Protein 6JDZ (pdb70)

B-factor: mean 13.38, std 6.7, range [6.13, 61.61]

Sequence (638 aa):
AGLNTAAKKAKGLKKYFGSATDNPELTDSSAYVAQLSNTDDFGQITPGNSMKWDATEPSQNSSFSSFANGDAVVNLANKNGQLMRCHTLVWHSSQLPNNWVSSSGSSWTNATLLAAMKNHITNVVTHYKGKCYAWDVVNEALNEDGTFRNSVFYQIIGPAYIPIAFATAAAADPDVKKLYYNDYNIEYSGAKATAAQNIVKMIKAYYGAKKIDGVGLQAHFIVGSTPSQSDLTTVLKGYTALGVEVAYTELDIRMQLPSTAAKLAQQSTDFQGVAAACVSSTTGCVGVTIWDWTDKYSWVPSVFQGYGAPLPWDENYVKKPAYDGLMAGLGAAGLNTTAAKKAKGLKKYFGSATDNPELTDSSAYVAQLSNTDDFGQIITPGNSMKWDATEPSQNSFSSFANGDAVVNLANNKNGQLMRCHTLVWHSSQLPNWVSSSGSSWTNATLLAAMKNHITNVVTHYKGKCYAWDVVNEALNEDGTFRNSVFYQIIGPAYIPIAFATAAAADPDVKLYYNDYNIEYSGAKATAAQNIVKMMIKAYYGAKKIDGVGLQAHFIVGSTPSQSDLTTVLKGYTALGVEVAYTELDIRMQLPSTAAKLAQQSTDFQGVAAACVSSTTGCVGVTIWDWTDKYSWVPSSVFQGYGAPLPWDENYVKKPAYDGLMAGLGA

Foldseek 3Di:
DALFVLQVVLPFQGAAAEDEQVCCVPVVQLVVNLPRRHHQEYEHPQCLEACNAPVDQPDGDCPRVVVRLVSSVVSNHAYEYDAQAEQPNHHPCLVVDPDALVRNLVRSLVSLLVSLLVCAPRHQEYQQYEAQADQQLHGDPGPCCVHNNPVVLLSSQQSSCVNHVRHAYEHEYEPLQFDHNNVVSVLVSCVVSVVVVGDHAEYEYQAAAEQVGADALVRSLVSQVSNVVSVHAYEHEAHWYKYQDDDDPVSLVSLLQSLLSNLLSLSPDPRHNYYYHHHAEQLPDPPCVPPPRITPIHQHYNVRHGTSNRVSSSVSSVD/DELFVLLVVLPFQGAAAEDEQVCCPVVVQLVVNLPRRHHQEYEHPPCLEACNAPVDQPPGDCVRVVVVLVSSVVSNHAYEYDALAEQPNHHVCLVPPPDALVRNLVRSLVSLLVSLLVCAPRHQEYQQYEAQADPQLDGDPGPNCVHNNPVSLLSSQQSSCVSHVRHAYEHEYEPLQFDDNNVVSSLVSCVVSVVVVGDHAEYEYQAAAEQPGADALVRRLVSQCSNVVSVHAYEHEAHWYKYQDDDDVVSLVSLLLRLLSVLLSLSVDDRHNYYYHHHAEQLPDPPCVPPPRITPTHQHYNVRHGTSNSVSSSVSSVD

Radius of gyration: 30.73 Å; Cα contacts (8 Å, |Δi|>4): 1466; chains: 2; bounding box: 78×70×70 Å

Solvent-accessible surface area: 22788 Å² total; per-residue (Å²): 106,0,0,6,48,8,0,115,86,97,63,10,90,0,0,0,0,3,2,30,30,99,18,42,122,33,96,62,0,30,68,34,0,30,49,61,60,4,0,12,0,0,0,0,8,55,6,0,14,6,51,35,0,1,59,18,10,82,49,49,51,36,78,89,0,41,41,1,14,96,24,1,115,172,30,69,12,71,6,1,0,4,2,0,1,34,62,40,65,28,12,52,7,0,70,57,16,68,25,54,70,74,27,0,32,62,5,0,94,51,0,0,58,53,0,0,70,58,0,111,75,106,14,36,0,0,1,0,1,4,21,1,2,51,88,97,19,78,52,50,97,12,29,2,62,111,60,18,17,52,24,6,0,2,47,0,0,47,10,0,17,85,14,3,78,125,6,62,0,0,0,0,0,61,42,0,2,82,66,36,58,5,5,71,11,0,44,71,3,0,106,36,0,92,90,119,70,11,74,6,30,0,0,0,0,4,0,27,11,54,21,53,80,25,26,65,77,86,40,0,15,84,8,0,104,22,0,31,86,53,63,10,20,0,0,0,0,10,0,0,0,29,1,113,78,100,53,60,86,77,57,41,55,79,0,16,79,15,0,64,12,0,0,17,0,0,48,59,4,130,30,7,11,0,0,0,0,29,9,0,0,19,115,61,14,88,0,68,100,84,54,165,51,59,1,21,0,0,0,5,32,97,108,48,89,109,14,56,0,12,96,4,0,32,51,9,1,54,77,113,0,0,2,61,8,0,110,85,102,67,10,96,0,0,0,0,4,3,29,28,107,13,34,127,41,93,66,0,26,68,34,0,25,50,56,67,5,0,11,0,0,1,0,8,55,5,0,13,6,49,34,0,1,66,65,92,101,60,51,50,33,72,84,0,42,42,0,8,98,20,1,117,155,25,69,13,68,6,1,0,4,2,0,1,35,59,40,68,30,11,110,37,0,71,72,29,122,41,82,71,73,69,0,31,62,4,0,96,51,0,0,60,51,0,0,74,72,3,91,72,110,13,36,0,0,1,0,1,4,20,2,2,52,89,97,19,73,57,50,96,12,30,2,62,113,60,18,15,55,25,7,0,2,49,0,0,45,13,0,18,86,16,2,76,115,6,60,0,0,0,0,0,62,46,0,3,89,78,35,57,6,6,73,12,0,44,71,2,1,32,37,0,6,64,120,58,10,67,4,28,0,0,0,0,4,0,27,12,59,22,53,83,24,24,61,78,75,78,0,18,82,10,0,113,20,0,14,37,8,2,3,17,0,0,0,1,10,0,0,0,30,2,109,75,102,51,60,84,76,60,37,56,76,0,17,87,14,0,71,12,0,0,15,0,0,41,65,6,102,31,6,15,0,0,0,0,26,9,0,0,22,105,68,14,86,0,65,104,83,51,168,38,62,0,19,1,0,0,6,33,90,111,49,86,112,16,55,0,12,96,3,0,30,49,7,1,50,80

Secondary structure (DSSP, 8-state):
--HHHHHHHTT-SEEEEEE-GGGGG-HHHHHHHT-TTT-SEEEESSTTSHHHH-SBTTB---HHHHHHHHHHHHHT-EEEEEEEE-SSS--HHHHT----HHHHHHHHHHHHHHHHHHTTTT-SEEEEEE--B-TTSSBP--HHHHHH-TTHHHHHHHHHHHH-SSSEEEEEESS-SSSSHHHHHHHHHHHHHHHTT----EEEE--EEETT-PPPHHHHHHHHHHHHTTT-EEEEEEEEEEEESSP-HHHHHHHHHHHHHHHHHHHHSTTEEEEEES-SBGGG-SHHHHSTTEE--SSB-TTS-B-HHHHHHHHHTT-/--HHHHHHHTT-SEEEEEE-GGGGG-HHHHHHHT-TTT-SEEEESSTTSHHHH-SBTTB---HHHHHHHHHHHHHT-EEEEEEEE-SSS--HHHHT----HHHHHHHHHHHHHHHHHHTTTT-SEEEEEE--B-TTSSBP--HHHHHH-TTHHHHHHHHHHHH-SSSEEEEEESS-SSSSHHHHHHHHHHHHHHHTT----EEEE--EEETT-PPPHHHHHHHHHHHHTTT-EEEEEEEEEEEESSP-HHHHHHHHHHHHHHHHHHHHSTTEEEEEES-SBTTT-SHHHHSTTEE--SSB-TTS-B-HHHHHHHHHTT-

CATH classification: 3.20.20.80

Structure (mmCIF, N/CA/C/O backbone):
data_6JDZ
#
_entry.id   6JDZ
#
_cell.length_a   44.353
_cell.length_b   57.365
_cell.length_c   64.845
_cell.angle_alpha   73.940
_cell.angle_beta   80.580
_cell.angle_gamma   68.620
#
_symmetry.space_group_name_H-M   'P 1'
#
loop_
_entity.id
_entity.type
_entity.pdbx_description
1 polymer Beta-xylanase
2 branched beta-D-xylopyranose-(1-4)-beta-D-xylopyranose
3 non-polymer 2-acetamido-2-deoxy-beta-D-glucopyranose
4 non-polymer GLYCEROL
5 non-polymer '2-(N-MORPHOLINO)-ETHANESULFONIC ACID'
6 non-polymer DI(HYDROXYETHYL)ETHER
7 water water
#
loop_
_atom_site.group_PDB
_atom_site.id
_atom_site.type_symbol
_atom_site.label_atom_id
_atom_site.label_alt_id
_atom_site.label_comp_id
_atom_site.label_asym_id
_atom_site.label_entity_id
_atom_site.label_seq_id
_atom_site.pdbx_PDB_ins_code
_atom_site.Cartn_x
_atom_site.Cartn_y
_atom_site.Cartn_z
_atom_site.occupancy
_atom_site.B_iso_or_equiv
_atom_site.auth_seq_id
_atom_site.auth_comp_id
_atom_site.auth_asym_id
_atom_site.auth_atom_id
_atom_site.pdbx_PDB_model_num
ATOM 1 N N . ALA A 1 1 ? 6.630 19.066 -14.483 1.00 28.40 5 ALA A N 1
ATOM 2 C CA . ALA A 1 1 ? 5.944 19.861 -13.556 1.00 24.63 5 ALA A CA 1
ATOM 3 C C . ALA A 1 1 ? 5.992 19.254 -12.165 1.00 20.57 5 ALA A C 1
ATOM 4 O O . ALA A 1 1 ? 6.030 19.992 -11.250 1.00 23.45 5 ALA A O 1
ATOM 6 N N . GLY A 1 2 ? 5.914 17.927 -11.999 1.00 14.96 6 GLY A N 1
ATOM 7 C CA . GLY A 1 2 ? 5.919 17.337 -10.678 1.00 12.49 6 GLY A CA 1
ATOM 8 C C . GLY A 1 2 ? 6.107 15.815 -10.802 1.00 10.70 6 GLY A C 1
ATOM 9 O O . GLY A 1 2 ? 6.373 15.301 -11.840 1.00 11.50 6 GLY A O 1
ATOM 10 N N . LEU A 1 3 ? 5.932 15.197 -9.635 1.00 10.41 7 LEU A N 1
ATOM 11 C CA . LEU A 1 3 ? 6.248 13.733 -9.579 1.00 10.31 7 LEU A CA 1
ATOM 12 C C . LEU A 1 3 ? 5.409 12.904 -10.523 1.00 9.74 7 LEU A C 1
ATOM 13 O O . LEU A 1 3 ? 5.833 11.967 -11.167 1.00 10.21 7 LEU A O 1
ATOM 18 N N . ASN A 1 4 ? 4.070 13.228 -10.565 1.00 9.81 8 ASN A N 1
ATOM 19 C CA . ASN A 1 4 ? 3.139 12.477 -11.387 1.00 10.01 8 ASN A CA 1
ATOM 20 C C . ASN A 1 4 ? 3.291 12.757 -12.832 1.00 9.85 8 ASN A C 1
ATOM 21 O O . ASN A 1 4 ? 3.299 11.889 -13.680 1.00 10.55 8 ASN A O 1
ATOM 26 N N . THR A 1 5 ? 3.489 14.064 -13.195 1.00 10.77 9 THR A N 1
ATOM 27 C CA . THR A 1 5 ? 3.760 14.325 -14.622 1.00 12.95 9 THR A CA 1
ATOM 28 C C . THR A 1 5 ? 5.099 13.642 -15.042 1.00 10.92 9 THR A C 1
ATOM 29 O O . THR A 1 5 ? 5.171 13.112 -16.154 1.00 11.65 9 THR A O 1
ATOM 33 N N . ALA A 1 6 ? 6.094 13.695 -14.204 1.00 11.17 10 ALA A N 1
ATOM 34 C CA . ALA A 1 6 ? 7.384 13.051 -14.528 1.00 11.73 10 ALA A CA 1
ATOM 35 C C . ALA A 1 6 ? 7.218 11.540 -14.655 1.00 11.01 10 ALA A C 1
ATOM 36 O O . ALA A 1 6 ? 7.732 10.906 -15.567 1.00 11.50 10 ALA A O 1
ATOM 38 N N . ALA A 1 7 ? 6.465 10.943 -13.725 1.00 11.20 11 ALA A N 1
ATOM 39 C CA . ALA A 1 7 ? 6.264 9.492 -13.784 1.00 11.79 11 ALA A CA 1
ATOM 40 C C . ALA A 1 7 ? 5.555 9.078 -15.081 1.00 11.02 11 ALA A C 1
ATOM 41 O O . ALA A 1 7 ? 5.919 8.139 -15.776 1.00 11.26 11 ALA A O 1
ATOM 43 N N A LYS A 1 8 ? 4.477 9.827 -15.374 0.50 11.50 12 LYS A N 1
ATOM 44 N N B LYS A 1 8 ? 4.483 9.817 -15.392 0.50 11.12 12 LYS A N 1
ATOM 45 C CA A LYS A 1 8 ? 3.699 9.526 -16.564 0.50 12.57 12 LYS A CA 1
ATOM 46 C CA B LYS A 1 8 ? 3.749 9.462 -16.592 0.50 11.75 12 LYS A CA 1
ATOM 47 C C A LYS A 1 8 ? 4.503 9.716 -17.860 0.50 12.31 12 LYS A C 1
ATOM 48 C C B LYS A 1 8 ? 4.540 9.695 -17.868 0.50 11.91 12 LYS A C 1
ATOM 49 O O A LYS A 1 8 ? 4.340 8.969 -18.820 0.50 13.62 12 LYS A O 1
ATOM 50 O O B LYS A 1 8 ? 4.407 8.955 -18.831 0.50 13.30 12 LYS A O 1
ATOM 61 N N . ALA A 1 9 ? 5.401 10.686 -17.867 1.00 12.20 13 ALA A N 1
ATOM 62 C CA . ALA A 1 9 ? 6.300 10.882 -19.041 1.00 13.49 13 ALA A CA 1
ATOM 63 C C . ALA A 1 9 ? 7.192 9.740 -19.257 1.00 14.47 13 ALA A C 1
ATOM 64 O O . ALA A 1 9 ? 7.656 9.528 -20.394 1.00 17.72 13 ALA A O 1
ATOM 66 N N . LYS A 1 10 ? 7.498 8.916 -18.241 1.00 13.66 14 LYS A N 1
ATOM 67 C CA . LYS A 1 10 ? 8.361 7.747 -18.340 1.00 15.19 14 LYS A CA 1
ATOM 68 C C . LYS A 1 10 ? 7.523 6.509 -18.515 1.00 17.08 14 LYS A C 1
ATOM 69 O O . LYS A 1 10 ? 8.128 5.375 -18.519 1.00 22.21 14 LYS A O 1
ATOM 75 N N . GLY A 1 11 ? 6.236 6.591 -18.690 1.00 14.08 15 GLY A N 1
ATOM 76 C CA . GLY A 1 11 ? 5.462 5.447 -18.933 1.00 14.98 15 GLY A CA 1
ATOM 77 C C . GLY A 1 11 ? 4.821 4.806 -17.702 1.00 12.36 15 GLY A C 1
ATOM 78 O O . GLY A 1 11 ? 4.081 3.842 -17.835 1.00 14.08 15 GLY A O 1
ATOM 79 N N . LEU A 1 12 ? 5.014 5.324 -16.513 1.00 11.92 16 LEU A N 1
ATOM 80 C CA . LEU A 1 12 ? 4.315 4.843 -15.316 1.00 10.52 16 LEU A CA 1
ATOM 81 C C . LEU A 1 12 ? 2.868 5.324 -15.473 1.00 9.89 16 LEU A C 1
ATOM 82 O O . LEU A 1 12 ? 2.549 6.384 -16.141 1.00 11.97 16 LEU A O 1
ATOM 87 N N . LYS A 1 13 ? 1.905 4.695 -14.821 1.00 9.43 17 LYS A N 1
ATOM 88 C CA A LYS A 1 13 ? 0.558 5.154 -14.751 0.50 9.49 17 LYS A CA 1
ATOM 89 C CA B LYS A 1 13 ? 0.553 5.180 -14.732 0.50 9.66 17 LYS A CA 1
ATOM 90 C C . LYS A 1 13 ? 0.359 6.307 -13.792 1.00 10.85 17 LYS A C 1
ATOM 91 O O . LYS A 1 13 ? -0.558 7.135 -13.975 1.00 10.94 17 LYS A O 1
ATOM 102 N N . TYR A 1 14 ? 1.169 6.422 -12.745 1.00 8.97 18 TYR A N 1
ATOM 103 C CA . TYR A 1 14 ? 0.987 7.401 -11.745 1.00 9.27 18 TYR A CA 1
ATOM 104 C C . TYR A 1 14 ? 2.172 7.512 -10.837 1.00 8.39 18 TYR A C 1
ATOM 105 O O . TYR A 1 14 ? 2.941 6.592 -10.672 1.00 9.19 18 TYR A O 1
ATOM 114 N N . PHE A 1 15 ? 2.271 8.688 -10.210 1.00 8.24 19 PHE A N 1
ATOM 115 C CA . PHE A 1 15 ? 2.889 8.829 -8.875 1.00 8.66 19 PHE A CA 1
ATOM 116 C C . PHE A 1 15 ? 1.827 9.207 -7.948 1.00 7.78 19 PHE A C 1
ATOM 117 O O . PHE A 1 15 ? 1.009 10.130 -8.302 1.00 9.74 19 PHE A O 1
ATOM 125 N N . GLY A 1 16 ? 1.710 8.662 -6.754 1.00 8.16 20 GLY A N 1
ATOM 126 C CA . GLY A 1 16 ? 0.583 8.959 -5.859 1.00 8.45 20 GLY A CA 1
ATOM 127 C C . GLY A 1 16 ? 0.951 9.015 -4.417 1.00 7.77 20 GLY A C 1
ATOM 128 O O . GLY A 1 16 ? 2.143 8.846 -4.039 1.00 7.96 20 GLY A O 1
ATOM 129 N N . SER A 1 17 ? -0.054 9.196 -3.581 1.00 7.99 21 SER A N 1
ATOM 130 C CA . SER A 1 17 ? 0.145 9.262 -2.128 1.00 8.15 21 SER A CA 1
ATOM 131 C C . SER A 1 17 ? -1.010 8.654 -1.410 1.00 7.90 21 SER A C 1
ATOM 132 O O . SER A 1 17 ? -2.191 8.832 -1.767 1.00 8.72 21 SER A O 1
ATOM 135 N N . ALA A 1 18 ? -0.735 8.021 -0.261 1.00 7.81 22 ALA A N 1
ATOM 136 C CA . ALA A 1 18 ? -1.747 7.718 0.699 1.00 7.88 22 ALA A CA 1
ATOM 137 C C . ALA A 1 18 ? -2.165 8.976 1.425 1.00 8.85 22 ALA A C 1
ATOM 138 O O . ALA A 1 18 ? -1.488 10.010 1.451 1.00 8.90 22 ALA A O 1
ATOM 140 N N . THR A 1 19 ? -3.327 8.857 2.105 1.00 8.41 23 THR A N 1
ATOM 141 C CA . THR A 1 19 ? -3.811 9.892 3.000 1.00 9.22 23 THR A CA 1
ATOM 142 C C . THR A 1 19 ? -4.679 9.272 4.066 1.00 9.82 23 THR A C 1
ATOM 143 O O . THR A 1 19 ? -4.836 8.026 4.091 1.00 10.62 23 THR A O 1
ATOM 147 N N . ASP A 1 20 ? -5.273 10.051 4.952 1.00 10.21 24 ASP A N 1
ATOM 148 C CA . ASP A 1 20 ? -6.236 9.491 5.858 1.00 11.13 24 ASP A CA 1
ATOM 149 C C . ASP A 1 20 ? -7.283 10.579 6.171 1.00 10.19 24 ASP A C 1
ATOM 150 O O . ASP A 1 20 ? -6.980 11.761 6.089 1.00 10.77 24 ASP A O 1
ATOM 155 N N . ASN A 1 21 ? -8.475 10.146 6.554 1.00 9.91 25 ASN A N 1
ATOM 156 C CA . ASN A 1 21 ? -9.612 11.057 6.667 1.00 10.34 25 ASN A CA 1
ATOM 157 C C . ASN A 1 21 ? -9.369 12.268 7.586 1.00 11.10 25 ASN A C 1
ATOM 158 O O . ASN A 1 21 ? -9.721 13.365 7.183 1.00 11.92 25 ASN A O 1
ATOM 163 N N . PRO A 1 22 ? -8.687 12.130 8.724 1.00 11.11 26 PRO A N 1
ATOM 164 C CA . PRO A 1 22 ? -8.516 13.345 9.568 1.00 13.09 26 PRO A CA 1
ATOM 165 C C . PRO A 1 22 ? -7.747 14.409 8.904 1.00 13.63 26 PRO A C 1
ATOM 166 O O . PRO A 1 22 ? -7.902 15.625 9.211 1.00 17.49 26 PRO A O 1
ATOM 170 N N . GLU A 1 23 ? -6.889 14.117 7.917 1.00 12.09 27 GLU A N 1
ATOM 171 C CA . GLU A 1 23 ? -6.037 15.096 7.219 1.00 11.28 27 GLU A CA 1
ATOM 172 C C . GLU A 1 23 ? -6.822 15.926 6.232 1.00 11.11 27 GLU A C 1
ATOM 173 O O . GLU A 1 23 ? -6.346 16.970 5.797 1.00 12.37 27 GLU A O 1
ATOM 179 N N . LEU A 1 24 ? -7.972 15.425 5.842 1.00 11.96 28 LEU A N 1
ATOM 180 C CA . LEU A 1 24 ? -8.757 16.069 4.781 1.00 14.06 28 LEU A CA 1
ATOM 181 C C . LEU A 1 24 ? -9.436 17.338 5.265 1.00 13.98 28 LEU A C 1
ATOM 182 O O . LEU A 1 24 ? -10.119 17.980 4.429 1.00 16.16 28 LEU A O 1
ATOM 187 N N . THR A 1 25 ? -9.313 17.677 6.515 1.00 13.26 29 THR A N 1
ATOM 188 C CA . THR A 1 25 ? -9.842 18.937 7.090 1.00 13.86 29 THR A CA 1
ATOM 189 C C . THR A 1 25 ? -8.805 19.978 7.026 1.00 16.90 29 THR A C 1
ATOM 190 O O . THR A 1 25 ? -9.075 21.120 7.419 1.00 20.19 29 THR A O 1
ATOM 194 N N . ASP A 1 26 ? -7.553 19.690 6.627 1.00 14.56 30 ASP A N 1
ATOM 195 C CA . ASP A 1 26 ? -6.420 20.620 6.647 1.00 15.15 30 ASP A CA 1
ATOM 196 C C . ASP A 1 26 ? -6.310 21.179 5.218 1.00 17.04 30 ASP A C 1
ATOM 197 O O . ASP A 1 26 ? -5.986 20.464 4.238 1.00 15.04 30 ASP A O 1
ATOM 202 N N A SER A 1 27 ? -6.614 22.465 5.086 0.26 16.96 31 SER A N 1
ATOM 203 N N B SER A 1 27 ? -6.782 22.429 4.948 0.74 16.96 31 SER A N 1
ATOM 204 C CA A SER A 1 27 ? -6.898 22.950 3.774 0.26 16.39 31 SER A CA 1
ATOM 205 C CA B SER A 1 27 ? -6.884 22.929 3.607 0.74 15.96 31 SER A CA 1
ATOM 206 C C A SER A 1 27 ? -5.663 23.002 2.899 0.26 15.53 31 SER A C 1
ATOM 207 C C B SER A 1 27 ? -5.568 23.005 2.829 0.74 13.61 31 SER A C 1
ATOM 208 O O A SER A 1 27 ? -5.746 22.657 1.720 0.26 15.98 31 SER A O 1
ATOM 209 O O B SER A 1 27 ? -5.530 22.788 1.663 0.74 15.17 31 SER A O 1
ATOM 214 N N . ALA A 1 28 ? -4.560 23.410 3.533 1.00 14.64 32 ALA A N 1
ATOM 215 C CA . ALA A 1 28 ? -3.177 23.530 2.907 1.00 13.85 32 ALA A CA 1
ATOM 216 C C . ALA A 1 28 ? -2.724 22.097 2.477 1.00 13.33 32 ALA A C 1
ATOM 217 O O . ALA A 1 28 ? -2.162 21.934 1.387 1.00 14.71 32 ALA A O 1
ATOM 219 N N . TYR A 1 29 ? -2.975 21.160 3.382 1.00 11.80 33 TYR A N 1
ATOM 220 C CA . TYR A 1 29 ? -2.653 19.744 3.055 1.00 12.21 33 TYR A CA 1
ATOM 221 C C . TYR A 1 29 ? -3.396 19.269 1.876 1.00 11.62 33 TYR A C 1
ATOM 222 O O . TYR A 1 29 ? -2.840 18.706 0.921 1.00 12.64 33 TYR A O 1
ATOM 231 N N . VAL A 1 30 ? -4.710 19.510 1.867 1.00 11.89 34 VAL A N 1
ATOM 232 C CA . VAL A 1 30 ? -5.544 19.070 0.791 1.00 12.41 34 VAL A CA 1
ATOM 233 C C . VAL A 1 30 ? -5.222 19.687 -0.539 1.00 12.16 34 VAL A C 1
ATOM 234 O O . VAL A 1 30 ? -5.281 19.090 -1.585 1.00 12.35 34 VAL A O 1
ATOM 238 N N . ALA A 1 31 ? -4.796 20.978 -0.534 1.00 12.74 35 ALA A N 1
ATOM 239 C CA . ALA A 1 31 ? -4.419 21.643 -1.737 1.00 13.70 35 ALA A CA 1
ATOM 240 C C . ALA A 1 31 ? -3.268 20.921 -2.395 1.00 12.15 35 ALA A C 1
ATOM 241 O O . ALA A 1 31 ? -3.233 20.789 -3.607 1.00 14.73 35 ALA A O 1
ATOM 243 N N . GLN A 1 32 ? -2.267 20.515 -1.604 1.00 11.91 36 GLN A N 1
ATOM 244 C CA . GLN A 1 32 ? -1.121 19.832 -2.191 1.00 12.05 36 GLN A CA 1
ATOM 245 C C . GLN A 1 32 ? -1.403 18.341 -2.548 1.00 10.29 36 GLN A C 1
ATOM 246 O O . GLN A 1 32 ? -0.995 17.880 -3.570 1.00 11.49 36 GLN A O 1
ATOM 252 N N . LEU A 1 33 ? -2.205 17.664 -1.695 1.00 11.53 37 LEU A N 1
ATOM 253 C CA . LEU A 1 33 ? -2.671 16.326 -2.051 1.00 10.75 37 LEU A CA 1
ATOM 254 C C . LEU A 1 33 ? -3.367 16.334 -3.392 1.00 11.30 37 LEU A C 1
ATOM 255 O O . LEU A 1 33 ? -3.354 15.357 -4.138 1.00 10.97 37 LEU A O 1
ATOM 260 N N . SER A 1 34 ? -4.078 17.460 -3.683 1.00 11.00 38 SER A N 1
ATOM 261 C CA . SER A 1 34 ? -4.865 17.608 -4.855 1.00 10.88 38 SER A CA 1
ATOM 262 C C . SER A 1 34 ? -4.140 18.150 -6.01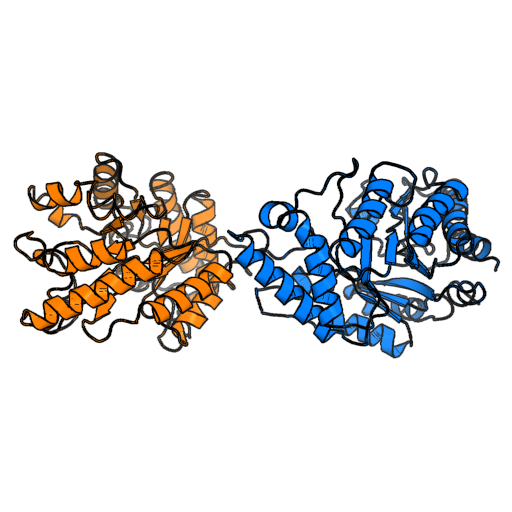9 1.00 11.50 38 SER A C 1
ATOM 263 O O . SER A 1 34 ? -4.736 18.327 -7.137 1.00 13.81 38 SER A O 1
ATOM 266 N N . ASN A 1 35 ? -2.852 18.384 -5.899 1.00 11.01 39 ASN A N 1
ATOM 267 C CA . ASN A 1 35 ? -2.004 18.869 -6.970 1.00 12.55 39 ASN A CA 1
ATOM 268 C C . ASN A 1 35 ? -1.678 17.678 -7.889 1.00 10.63 39 ASN A C 1
ATOM 269 O O . ASN A 1 35 ? -0.705 16.921 -7.552 1.00 11.00 39 ASN A O 1
ATOM 274 N N . THR A 1 36 ? -2.259 17.606 -9.013 1.00 11.24 40 THR A N 1
ATOM 275 C CA . THR A 1 36 ? -2.051 16.494 -9.894 1.00 11.97 40 THR A CA 1
ATOM 276 C C . THR A 1 36 ? -0.739 16.556 -10.681 1.00 10.96 40 THR A C 1
ATOM 277 O O . THR A 1 36 ? -0.398 15.560 -11.314 1.00 12.17 40 THR A O 1
ATOM 281 N N . ASP A 1 37 ? -0.010 17.646 -10.593 1.00 10.84 41 ASP A N 1
ATOM 282 C CA . ASP A 1 37 ? 1.349 17.594 -11.074 1.00 11.22 41 ASP A CA 1
ATOM 283 C C . ASP A 1 37 ? 2.172 16.561 -10.238 1.00 10.26 41 ASP A C 1
ATOM 284 O O . ASP A 1 37 ? 3.078 15.978 -10.801 1.00 10.99 41 ASP A O 1
ATOM 289 N N . ASP A 1 38 ? 1.886 16.556 -8.957 1.00 9.95 42 ASP A N 1
ATOM 290 C CA . ASP A 1 38 ? 2.614 15.668 -8.042 1.00 9.40 42 ASP A CA 1
ATOM 291 C C . ASP A 1 38 ? 1.892 14.343 -7.818 1.00 9.40 42 ASP A C 1
ATOM 292 O O . ASP A 1 38 ? 2.595 13.314 -7.692 1.00 10.45 42 ASP A O 1
ATOM 297 N N . PHE A 1 39 ? 0.546 14.303 -7.722 1.00 9.88 43 PHE A N 1
ATOM 298 C CA . PHE A 1 39 ? -0.166 13.088 -7.305 1.00 9.76 43 PHE A CA 1
ATOM 299 C C . PHE A 1 39 ? -1.259 12.790 -8.287 1.00 9.58 43 PHE A C 1
ATOM 300 O O . PHE A 1 39 ? -2.260 13.557 -8.416 1.00 10.37 43 PHE A O 1
ATOM 308 N N . GLY A 1 40 ? -1.198 11.644 -8.940 1.00 8.92 44 GLY A N 1
ATOM 309 C CA . GLY A 1 40 ? -2.202 11.173 -9.842 1.00 9.55 44 GLY A CA 1
ATOM 310 C C . GLY A 1 40 ? -3.049 10.051 -9.292 1.00 9.19 44 GLY A C 1
ATOM 311 O O . GLY A 1 40 ? -3.873 9.452 -9.980 1.00 9.89 44 GLY A O 1
ATOM 312 N N . GLN A 1 41 ? -2.819 9.700 -8.010 1.00 8.78 45 GLN A N 1
ATOM 313 C CA . GLN A 1 41 ? -3.350 8.483 -7.387 1.00 8.71 45 GLN A CA 1
ATOM 314 C C . GLN 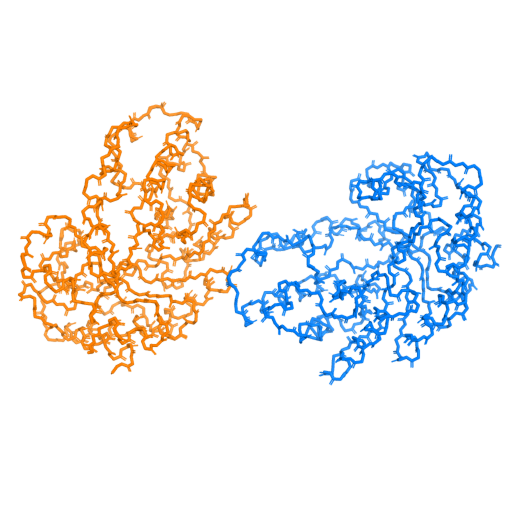A 1 41 ? -3.342 8.664 -5.876 1.00 8.50 45 GLN A C 1
ATOM 315 O O . GLN A 1 41 ? -2.441 9.306 -5.366 1.00 8.72 45 GLN A O 1
ATOM 321 N N . ILE A 1 42 ? -4.362 8.056 -5.237 1.00 8.27 46 ILE A N 1
ATOM 322 C CA . ILE A 1 42 ? -4.541 8.137 -3.803 1.00 8.37 46 ILE A CA 1
ATOM 323 C C . ILE A 1 42 ? -4.823 6.750 -3.240 1.00 8.74 46 ILE A C 1
ATOM 324 O O . ILE A 1 42 ? -5.529 5.977 -3.876 1.00 8.20 46 ILE A O 1
ATOM 329 N N . THR A 1 43 ? -4.304 6.464 -2.024 1.00 7.94 47 THR A N 1
ATOM 330 C CA . THR A 1 43 ? -4.656 5.239 -1.276 1.00 7.73 47 THR A CA 1
ATOM 331 C C . THR A 1 43 ? -5.212 5.688 0.045 1.00 8.41 47 THR A C 1
ATOM 332 O O . THR A 1 43 ? -4.662 6.551 0.729 1.00 8.41 47 THR A O 1
ATOM 336 N N . PRO A 1 44 ? -6.372 5.120 0.502 1.00 8.25 48 PRO A N 1
ATOM 337 C CA . PRO A 1 44 ? -6.816 5.389 1.881 1.00 8.71 48 PRO A CA 1
ATOM 338 C C . PRO A 1 44 ? -5.912 4.638 2.844 1.00 8.75 48 PRO A C 1
ATOM 339 O O . PRO A 1 44 ? -5.840 3.397 2.771 1.00 8.74 48 PRO A O 1
ATOM 343 N N . GLY A 1 45 ? -5.336 5.344 3.784 1.00 8.75 49 GLY A N 1
ATOM 344 C CA . GLY A 1 45 ? -4.449 4.667 4.731 1.00 8.98 49 GLY A CA 1
ATOM 345 C C . GLY A 1 45 ? -5.124 3.742 5.713 1.00 9.04 49 GLY A C 1
ATOM 346 O O . GLY A 1 45 ? -4.459 2.844 6.197 1.00 9.52 49 GLY A O 1
ATOM 347 N N . ASN A 1 46 ? -6.404 3.987 6.007 1.00 7.82 50 ASN A N 1
ATOM 348 C CA . ASN A 1 46 ? -7.083 3.229 7.009 1.00 7.96 50 ASN A CA 1
ATOM 349 C C . ASN A 1 46 ? -8.535 2.904 6.739 1.00 8.91 50 ASN A C 1
ATOM 350 O O . ASN A 1 46 ? -9.045 1.892 7.199 1.00 9.01 50 ASN A O 1
ATOM 355 N N . SER A 1 47 ? -9.287 3.746 5.978 1.00 8.63 51 SER A N 1
ATOM 356 C CA . SER A 1 47 ? -10.712 3.678 5.895 1.00 9.40 51 SER A CA 1
ATOM 357 C C . SER A 1 47 ? -11.300 2.602 5.015 1.00 8.86 51 SER A C 1
ATOM 358 O O . SER A 1 47 ? -12.535 2.464 4.993 1.00 9.30 51 SER A O 1
ATOM 361 N N . MET A 1 48 ? -10.470 1.808 4.325 1.00 8.44 52 MET A N 1
ATOM 362 C CA . MET A 1 48 ? -10.966 0.644 3.621 1.00 8.23 52 MET A CA 1
ATOM 363 C C . MET A 1 48 ? -10.547 -0.684 4.294 1.00 8.20 52 MET A C 1
ATOM 364 O O . MET A 1 48 ? -10.811 -1.750 3.734 1.00 9.54 52 MET A O 1
ATOM 369 N N . LYS A 1 49 ? -9.906 -0.623 5.456 1.00 8.40 53 LYS A N 1
ATOM 370 C CA . LYS A 1 49 ? -9.510 -1.832 6.183 1.00 7.80 53 LYS A CA 1
ATOM 371 C C . LYS A 1 49 ? -10.723 -2.499 6.794 1.00 8.71 53 LYS A C 1
ATOM 372 O O . LYS A 1 49 ? -11.840 -1.942 6.830 1.00 8.47 53 LYS A O 1
ATOM 378 N N . TRP A 1 50 ? -10.517 -3.696 7.300 1.00 8.50 54 TRP A N 1
ATOM 379 C CA . TRP A 1 50 ? -11.649 -4.516 7.730 1.00 8.69 54 TRP A CA 1
ATOM 380 C C . TRP A 1 50 ? -12.322 -3.915 8.929 1.00 9.37 54 TRP A C 1
ATOM 381 O O . TRP A 1 50 ? -13.585 -3.871 8.956 1.00 9.53 54 TRP A O 1
ATOM 392 N N . ASP A 1 51 ? -11.611 -3.432 9.886 1.00 9.05 55 ASP A N 1
ATOM 393 C CA . ASP A 1 51 ? -12.275 -2.817 11.040 1.00 10.36 55 ASP A CA 1
ATOM 394 C C . ASP A 1 51 ? -13.105 -1.638 10.661 1.00 9.55 55 ASP A C 1
ATOM 395 O O . ASP A 1 51 ? -14.203 -1.400 11.282 1.00 11.72 55 ASP A O 1
ATOM 400 N N . ALA A 1 52 ? -12.687 -0.884 9.689 1.00 9.13 56 ALA A N 1
ATOM 401 C CA . ALA A 1 52 ? -13.407 0.294 9.245 1.00 9.73 56 ALA A CA 1
ATOM 402 C C . ALA A 1 52 ? -14.586 -0.061 8.448 1.00 9.61 56 ALA A C 1
ATOM 403 O O . ALA A 1 52 ? -15.649 0.675 8.489 1.00 13.32 56 ALA A O 1
ATOM 405 N N . THR A 1 53 ? -14.546 -1.079 7.633 1.00 8.03 57 THR A N 1
ATOM 406 C CA . THR A 1 53 ? -15.601 -1.373 6.657 1.00 8.00 57 THR A CA 1
ATOM 407 C C . THR A 1 53 ? -16.567 -2.441 7.123 1.00 8.45 57 THR A C 1
ATOM 408 O O . THR A 1 53 ? -17.703 -2.444 6.580 1.00 8.87 57 THR A O 1
ATOM 412 N N . GLU A 1 54 ? -16.246 -3.274 8.052 1.00 8.57 58 GLU A N 1
ATOM 413 C CA . GLU A 1 54 ? -17.170 -4.292 8.545 1.00 8.86 58 GLU A CA 1
ATOM 414 C C . GLU A 1 54 ? -17.050 -4.410 10.072 1.00 8.63 58 GLU A C 1
ATOM 415 O O . GLU A 1 54 ? -16.547 -5.391 10.582 1.00 9.28 58 GLU A O 1
ATOM 421 N N . PRO A 1 55 ? -17.437 -3.342 10.803 1.00 9.29 59 PRO A N 1
ATOM 422 C CA . PRO A 1 55 ? -17.199 -3.317 12.242 1.00 9.46 59 PRO A CA 1
ATOM 423 C C . PRO A 1 55 ? -17.961 -4.353 13.013 1.00 9.40 59 PRO A C 1
ATOM 424 O O . PRO A 1 55 ? -17.596 -4.694 14.141 1.00 10.51 59 PRO A O 1
ATOM 428 N N . SER A 1 56 ? -19.101 -4.774 12.486 1.00 9.62 60 SER A N 1
ATOM 429 C CA . SER A 1 56 ? -19.800 -5.956 13.023 1.00 9.82 60 SER A CA 1
ATOM 430 C C . SER A 1 56 ? -20.105 -6.847 11.863 1.00 8.96 60 SER A C 1
ATOM 431 O O . SER A 1 56 ? -20.194 -6.365 10.685 1.00 9.44 60 SER A O 1
ATOM 434 N N . GLN A 1 57 ? -20.228 -8.131 12.084 1.00 8.88 61 GLN A N 1
ATOM 435 C CA . GLN A 1 57 ? -20.400 -9.084 10.987 1.00 8.99 61 GLN A CA 1
ATOM 436 C C . GLN A 1 57 ? -21.640 -8.821 10.203 1.00 9.88 61 GLN A C 1
ATOM 437 O O . GLN A 1 57 ? -22.749 -8.652 10.742 1.00 10.30 61 GLN A O 1
ATOM 443 N N . ASN A 1 58 ? -21.471 -8.701 8.864 1.00 9.20 62 ASN A N 1
ATOM 444 C CA . ASN A 1 58 ? -22.517 -8.353 7.939 1.00 10.04 62 ASN A CA 1
ATOM 445 C C . ASN A 1 58 ? -23.052 -6.974 8.050 1.00 9.84 62 ASN A C 1
ATOM 446 O O . ASN A 1 58 ? -24.110 -6.674 7.430 1.00 11.90 62 ASN A O 1
ATOM 451 N N A SER A 1 59 ? -22.388 -6.093 8.754 0.49 9.51 63 SER A N 1
ATOM 452 N N B SER A 1 59 ? -22.395 -6.103 8.767 0.51 9.45 63 SER A N 1
ATOM 453 C CA A SER A 1 59 ? -22.771 -4.696 8.961 0.49 9.95 63 SER A CA 1
ATOM 454 C CA B SER A 1 59 ? -22.757 -4.702 8.947 0.51 9.98 63 SER A CA 1
ATOM 455 C C A SER A 1 59 ? -21.711 -3.758 8.444 0.49 9.24 63 SER A C 1
ATOM 456 C C B SER A 1 59 ? -21.618 -3.874 8.408 0.51 9.11 63 SER A C 1
ATOM 457 O O A SER A 1 59 ? -20.869 -3.335 9.172 0.49 9.39 63 SER A O 1
ATOM 458 O O B SER A 1 59 ? -20.540 -3.769 9.035 0.51 9.39 63 SER A O 1
ATOM 463 N N . PHE A 1 60 ? -21.811 -3.386 7.199 1.00 9.72 64 PHE A N 1
ATOM 464 C CA . PHE A 1 60 ? -20.733 -2.667 6.492 1.00 9.52 64 PHE A CA 1
ATOM 465 C C . PHE A 1 60 ? -20.797 -1.203 6.672 1.00 10.12 64 PHE A C 1
ATOM 466 O O . PHE A 1 60 ? -21.948 -0.679 6.820 1.00 14.19 64 PHE A O 1
ATOM 474 N N A SER A 1 61 ? -19.713 -0.497 6.501 0.57 8.57 65 SER A N 1
ATOM 475 N N B SER A 1 61 ? -19.701 -0.489 6.799 0.43 9.32 65 SER A N 1
ATOM 476 C CA A SER A 1 61 ? -19.670 0.918 6.814 0.57 9.60 65 SER A CA 1
ATOM 477 C CA B SER A 1 61 ? -19.659 0.957 6.841 0.43 10.20 65 SER A CA 1
ATOM 478 C C A SER A 1 61 ? -18.678 1.602 5.882 0.57 8.66 65 SER A C 1
ATOM 479 C C B SER A 1 61 ? -18.682 1.467 5.757 0.43 8.84 65 SER A C 1
ATOM 480 O O A SER A 1 61 ? -17.455 1.404 6.071 0.57 9.19 65 SER A O 1
ATOM 481 O O B SER A 1 61 ? -17.522 1.006 5.663 0.43 8.27 65 SER A O 1
ATOM 486 N N . PHE A 1 62 ? -19.173 2.372 4.928 1.00 8.60 66 PHE A N 1
ATOM 487 C CA . PHE A 1 62 ? -18.415 2.904 3.831 1.00 8.62 66 PHE A CA 1
ATOM 488 C C . PHE A 1 62 ? -18.218 4.399 3.859 1.00 8.71 66 PHE A C 1
ATOM 489 O O . PHE A 1 62 ? -17.512 4.903 2.962 1.00 9.65 66 PHE A O 1
ATOM 497 N N . ALA A 1 63 ? -18.739 5.147 4.805 1.00 9.40 67 ALA A N 1
ATOM 498 C CA . ALA A 1 63 ? -18.668 6.577 4.697 1.00 10.00 67 ALA A CA 1
ATOM 499 C C . ALA A 1 63 ? -17.218 7.070 4.628 1.00 9.27 67 ALA A C 1
ATOM 500 O O . ALA A 1 63 ? -16.849 7.941 3.846 1.00 9.69 67 ALA A O 1
ATOM 502 N N . ASN A 1 64 ? -16.372 6.560 5.494 1.00 9.44 68 ASN A N 1
ATOM 503 C CA . ASN A 1 64 ? -15.026 7.046 5.535 1.00 10.85 68 ASN A CA 1
ATOM 504 C C . ASN A 1 64 ? -14.215 6.634 4.304 1.00 9.34 68 ASN A C 1
ATOM 505 O O . ASN A 1 64 ? -13.372 7.424 3.812 1.00 11.37 68 ASN A O 1
ATOM 510 N N . GLY A 1 65 ? -14.371 5.435 3.845 1.00 8.88 69 GLY A N 1
ATOM 511 C CA . GLY A 1 65 ? -13.735 5.020 2.615 1.00 9.05 69 GLY A CA 1
ATOM 512 C C . GLY A 1 65 ? -14.211 5.859 1.431 1.00 9.02 69 GLY A C 1
ATOM 513 O O . GLY A 1 65 ? -13.436 6.301 0.581 1.00 9.52 69 GLY A O 1
ATOM 514 N N . ASP A 1 66 ? -15.538 6.052 1.355 1.00 8.30 70 ASP A N 1
ATOM 515 C CA . ASP A 1 66 ? -16.117 6.818 0.271 1.00 9.26 70 ASP A CA 1
ATOM 516 C C . ASP A 1 66 ? -15.616 8.295 0.303 1.00 8.82 70 ASP A C 1
ATOM 517 O O . ASP A 1 66 ? -15.473 8.856 -0.803 1.00 9.84 70 ASP A O 1
ATOM 522 N N . ALA A 1 67 ? -15.381 8.863 1.444 1.00 8.77 71 ALA A N 1
ATOM 523 C CA . ALA A 1 67 ? -14.924 10.230 1.470 1.00 9.43 71 ALA A CA 1
ATOM 524 C C . ALA A 1 67 ? -13.550 10.339 0.820 1.00 9.83 71 ALA A C 1
ATOM 525 O O . ALA A 1 67 ? -13.248 11.365 0.162 1.00 10.83 71 ALA A O 1
ATOM 527 N N . VAL A 1 68 ? -12.662 9.338 0.977 1.00 8.80 72 VAL A N 1
ATOM 528 C CA . VAL A 1 68 ? -11.382 9.388 0.266 1.00 9.19 72 VAL A CA 1
ATOM 529 C C . VAL A 1 68 ? -11.574 9.216 -1.201 1.00 9.56 72 VAL A C 1
ATOM 530 O O . VAL A 1 68 ? -11.008 9.982 -2.012 1.00 10.02 72 VAL A O 1
ATOM 534 N N . VAL A 1 69 ? -12.401 8.301 -1.643 1.00 9.60 73 VAL A N 1
ATOM 535 C CA . VAL A 1 69 ? -12.723 8.135 -3.055 1.00 10.73 73 VAL A CA 1
ATOM 536 C C . VAL A 1 69 ? -13.268 9.425 -3.637 1.00 9.72 73 VAL A C 1
ATOM 537 O O . VAL A 1 69 ? -12.952 9.804 -4.790 1.00 10.21 73 VAL A O 1
ATOM 541 N N . ASN A 1 70 ? -14.110 10.089 -2.898 1.00 9.72 74 ASN A N 1
ATOM 542 C CA . ASN A 1 70 ? -14.736 11.304 -3.431 1.00 10.96 74 ASN A CA 1
ATOM 543 C C . ASN A 1 70 ? -13.694 12.365 -3.646 1.00 12.01 74 ASN A C 1
ATOM 544 O O . ASN A 1 70 ? -13.808 13.164 -4.639 1.00 11.75 74 ASN A O 1
ATOM 549 N N . LEU A 1 71 ? -12.679 12.457 -2.832 1.00 11.09 75 LEU A N 1
ATOM 550 C CA . LEU A 1 71 ? -11.630 13.441 -3.033 1.00 11.90 75 LEU A CA 1
ATOM 551 C C . LEU A 1 71 ? -10.814 13.058 -4.292 1.00 10.93 75 LEU A C 1
ATOM 552 O O . LEU A 1 71 ? -10.545 13.934 -5.162 1.00 11.17 75 LEU A O 1
ATOM 557 N N . ALA A 1 72 ? -10.403 11.800 -4.450 1.00 10.45 76 ALA A N 1
ATOM 558 C CA . ALA A 1 72 ? -9.727 11.404 -5.623 1.00 10.30 76 ALA A CA 1
ATOM 559 C C . ALA A 1 72 ? -10.586 11.692 -6.860 1.00 9.04 76 ALA A C 1
ATOM 560 O O . ALA A 1 72 ? -10.065 12.217 -7.878 1.00 10.11 76 ALA A O 1
ATOM 562 N N . ASN A 1 73 ? -11.877 11.382 -6.806 1.00 9.51 77 ASN A N 1
ATOM 563 C CA . ASN A 1 73 ? -12.734 11.647 -7.919 1.00 10.68 77 ASN A CA 1
ATOM 564 C C . ASN A 1 73 ? -12.782 13.150 -8.247 1.00 9.29 77 ASN A C 1
ATOM 565 O O . ASN A 1 73 ? -12.655 13.539 -9.436 1.00 10.68 77 ASN A O 1
ATOM 570 N N . LYS A 1 74 ? -12.879 13.976 -7.262 1.00 9.99 78 LYS A N 1
ATOM 571 C CA . LYS A 1 74 ? -12.915 15.423 -7.489 1.00 10.84 78 LYS A CA 1
ATOM 572 C C . LYS A 1 74 ? -11.700 15.865 -8.256 1.00 10.01 78 LYS A C 1
ATOM 573 O O . LYS A 1 74 ? -11.737 16.752 -9.146 1.00 11.00 78 LYS A O 1
ATOM 579 N N . ASN A 1 75 ? -10.534 15.245 -7.992 1.00 10.37 79 ASN A N 1
ATOM 580 C CA . ASN A 1 75 ? -9.242 15.605 -8.566 1.00 10.69 79 ASN A CA 1
ATOM 581 C C . ASN A 1 75 ? -8.939 14.879 -9.809 1.00 10.33 79 ASN A C 1
ATOM 582 O O . ASN A 1 75 ? -7.851 15.110 -10.408 1.00 11.72 79 ASN A O 1
ATOM 587 N N . GLY A 1 76 ? -9.734 13.905 -10.268 1.00 9.78 80 GLY A N 1
ATOM 588 C CA . GLY A 1 76 ? -9.392 13.078 -11.346 1.00 9.51 80 GLY A CA 1
ATOM 589 C C . GLY A 1 76 ? -8.275 12.085 -11.103 1.00 9.63 80 GLY A C 1
ATOM 590 O O . GLY A 1 76 ? -7.700 11.546 -12.040 1.00 11.69 80 GLY A O 1
ATOM 591 N N . GLN A 1 77 ? -8.029 11.762 -9.833 1.00 9.31 81 GLN A N 1
ATOM 592 C CA . GLN A 1 77 ? -6.963 10.833 -9.422 1.00 9.19 81 GLN A CA 1
ATOM 593 C C . GLN A 1 77 ? -7.440 9.419 -9.374 1.00 9.60 81 GLN A C 1
ATOM 594 O O . GLN A 1 77 ? -8.576 9.192 -9.020 1.00 11.30 81 GLN A O 1
ATOM 600 N N . LEU A 1 78 ? -6.550 8.507 -9.691 1.00 9.41 82 LEU A N 1
ATOM 601 C CA . LEU A 1 78 ? -6.860 7.071 -9.518 1.00 9.56 82 LEU A CA 1
ATOM 602 C C . LEU A 1 78 ? -6.886 6.691 -8.044 1.00 8.66 82 LEU A C 1
ATOM 603 O O . LEU A 1 78 ? -6.293 7.379 -7.224 1.00 9.68 82 LEU A O 1
ATOM 608 N N . MET A 1 79 ? -7.531 5.591 -7.756 1.00 8.77 83 MET A N 1
ATOM 609 C CA . MET A 1 79 ? -7.471 4.993 -6.419 1.00 9.08 83 MET A CA 1
ATOM 610 C C . MET A 1 79 ? -6.740 3.673 -6.432 1.00 8.04 83 MET A C 1
ATOM 611 O O . MET A 1 79 ? -6.909 2.867 -7.326 1.00 8.68 83 MET A O 1
ATOM 616 N N . ARG A 1 80 ? -5.946 3.451 -5.356 1.00 7.60 84 ARG A N 1
ATOM 617 C CA . ARG A 1 80 ? -5.617 2.075 -4.949 1.00 7.59 84 ARG A CA 1
ATOM 618 C C . ARG A 1 80 ? -6.479 1.788 -3.697 1.00 7.68 84 ARG A C 1
ATOM 619 O O . ARG A 1 80 ? -6.580 2.670 -2.812 1.00 9.58 84 ARG A O 1
ATOM 627 N N . CYS A 1 81 ? -7.006 0.614 -3.633 1.00 7.67 85 CYS A N 1
ATOM 628 C CA . CYS A 1 81 ? -7.896 0.256 -2.565 1.00 8.28 85 CYS A CA 1
ATOM 629 C C . CYS A 1 81 ? -7.239 -0.750 -1.670 1.00 7.81 85 CYS A C 1
ATOM 630 O O . CYS A 1 81 ? -6.621 -1.718 -2.147 1.00 8.69 85 CYS A O 1
ATOM 633 N N . HIS A 1 82 ? -7.328 -0.515 -0.358 1.00 7.72 86 HIS A N 1
ATOM 634 C CA . HIS A 1 82 ? -6.394 -1.148 0.591 1.00 8.05 86 HIS A CA 1
ATOM 635 C C . HIS A 1 82 ? -7.148 -1.358 1.892 1.00 8.17 86 HIS A C 1
ATOM 636 O O . HIS A 1 82 ? -7.589 -0.342 2.447 1.00 8.52 86 HIS A O 1
ATOM 643 N N . THR A 1 83 ? -7.260 -2.566 2.463 1.00 7.81 87 THR A N 1
ATOM 644 C CA . THR A 1 83 ? -6.802 -3.852 2.017 1.00 7.68 87 THR A CA 1
ATOM 645 C C . THR A 1 83 ? -7.870 -4.835 2.501 1.00 7.31 87 THR A C 1
ATOM 646 O O . THR A 1 83 ? -8.440 -4.657 3.583 1.00 8.56 87 THR A O 1
ATOM 650 N N . LEU A 1 84 ? -8.122 -5.894 1.782 1.00 7.82 88 LEU A N 1
ATOM 651 C CA . LEU A 1 84 ? -9.277 -6.813 2.081 1.00 8.85 88 LEU A CA 1
ATOM 652 C C . LEU A 1 84 ? -8.974 -7.788 3.147 1.00 8.27 88 LEU A C 1
ATOM 653 O O . LEU A 1 84 ? -9.920 -7.995 4.011 1.00 12.19 88 LEU A O 1
ATOM 658 N N . VAL A 1 85 ? -7.887 -8.516 3.151 1.00 7.99 89 VAL A N 1
ATOM 659 C CA . VAL A 1 85 ? -7.553 -9.597 4.110 1.00 8.03 89 VAL A CA 1
ATOM 660 C C . VAL A 1 85 ? -6.220 -9.311 4.672 1.00 7.72 89 VAL A C 1
ATOM 661 O O . VAL A 1 85 ? -5.188 -9.268 3.942 1.00 8.65 89 VAL A O 1
ATOM 665 N N . TRP A 1 86 ? -6.189 -9.085 5.984 1.00 8.26 90 TRP A N 1
ATOM 666 C CA . TRP A 1 86 ? -4.957 -8.690 6.699 1.00 8.59 90 TRP A CA 1
ATOM 667 C C . TRP A 1 86 ? -5.132 -9.045 8.176 1.00 8.11 90 TRP A C 1
ATOM 668 O O . TRP A 1 86 ? -6.295 -9.037 8.672 1.00 8.51 90 TRP A O 1
ATOM 679 N N . HIS A 1 87 ? -4.052 -9.429 8.833 1.00 8.50 91 HIS A N 1
ATOM 680 C CA . HIS A 1 87 ? -4.097 -9.859 10.261 1.00 8.89 91 HIS A CA 1
ATOM 681 C C . HIS A 1 87 ? -4.173 -8.684 11.178 1.00 9.25 91 HIS A C 1
ATOM 682 O O . HIS A 1 87 ? -4.502 -8.867 12.392 1.00 11.30 91 HIS A O 1
ATOM 689 N N A SER A 1 88 ? -3.936 -7.451 10.729 0.64 9.08 92 SER A N 1
ATOM 690 N N B SER A 1 88 ? -3.904 -7.455 10.733 0.36 9.53 92 SER A N 1
ATOM 691 C CA A SER A 1 88 ? -3.953 -6.263 11.586 0.64 9.68 92 SER A CA 1
ATOM 692 C CA B SER A 1 88 ? -3.933 -6.271 11.602 0.36 10.04 92 SER A CA 1
ATOM 693 C C A SER A 1 88 ? -5.239 -5.485 11.323 0.64 9.03 92 SER A C 1
ATOM 694 C C B SER A 1 88 ? -5.219 -5.508 11.327 0.36 9.44 92 SER A C 1
ATOM 695 O O A SER A 1 88 ? -5.803 -5.529 10.247 0.64 9.19 92 SER A O 1
ATOM 696 O O B SER A 1 88 ? -5.812 -5.640 10.246 0.36 9.37 92 SER A O 1
ATOM 701 N N . GLN A 1 89 ? -5.609 -4.676 12.294 1.00 9.37 93 GLN A N 1
ATOM 702 C CA . GLN A 1 89 ? -6.799 -3.849 12.128 1.00 9.23 93 GLN A CA 1
ATOM 703 C C . GLN A 1 89 ? -8.011 -4.655 11.767 1.00 9.85 93 GLN A C 1
ATOM 704 O O . GLN A 1 89 ? -8.904 -4.224 10.968 1.00 10.67 93 GLN A O 1
ATOM 710 N N . LEU A 1 90 ? -8.118 -5.831 12.384 1.00 9.76 94 LEU A N 1
ATOM 711 C CA . LEU A 1 90 ? -9.337 -6.614 12.364 1.00 9.63 94 LEU A CA 1
ATOM 712 C C . LEU A 1 90 ? -10.268 -6.208 13.493 1.00 10.03 94 LEU A C 1
ATOM 713 O O . LEU A 1 90 ? -9.828 -5.895 14.589 1.00 11.03 94 LEU A O 1
ATOM 718 N N . PRO A 1 91 ? -11.599 -6.196 13.246 1.00 10.06 95 PRO A N 1
ATOM 719 C CA . PRO A 1 91 ? -12.532 -5.974 14.369 1.00 10.23 95 PRO A CA 1
ATOM 720 C C . PRO A 1 91 ? -12.501 -7.175 15.323 1.00 10.23 95 PRO A C 1
ATOM 721 O O . PRO A 1 91 ? -12.177 -8.287 14.973 1.00 10.17 95 PRO A O 1
ATOM 725 N N . ASN A 1 92 ? -12.966 -6.901 16.545 1.00 10.63 96 ASN A N 1
ATOM 726 C CA A ASN A 1 92 ? -13.047 -7.933 17.588 0.50 10.22 96 ASN A CA 1
ATOM 727 C CA B ASN A 1 92 ? -13.032 -7.879 17.544 0.50 10.78 96 ASN A CA 1
ATOM 728 C C . ASN A 1 92 ? -13.770 -9.146 17.129 1.00 9.55 96 ASN A C 1
ATOM 729 O O . ASN A 1 92 ? -13.346 -10.234 17.459 1.00 10.65 96 ASN A O 1
ATOM 738 N N . TRP A 1 93 ? -14.873 -9.019 16.401 1.00 9.25 97 TRP A N 1
ATOM 739 C CA . TRP A 1 93 ? -15.662 -10.203 16.034 1.00 9.19 97 TRP A CA 1
ATOM 740 C C . TRP A 1 93 ? -14.835 -11.201 15.250 1.00 9.09 97 TRP A C 1
ATOM 741 O O . TRP A 1 93 ? -15.087 -12.373 15.235 1.00 10.18 97 TRP A O 1
ATOM 752 N N . VAL A 1 94 ? -13.862 -10.723 14.430 1.00 9.02 98 VAL A N 1
ATOM 753 C CA . VAL A 1 94 ? -13.029 -11.673 13.695 1.00 9.82 98 VAL A CA 1
ATOM 754 C C . VAL A 1 94 ? -12.013 -12.321 14.657 1.00 9.74 98 VAL A C 1
ATOM 755 O O . VAL A 1 94 ? -11.848 -13.541 14.726 1.00 11.24 98 VAL A O 1
ATOM 759 N N A SER A 1 95 ? -11.264 -11.550 15.351 0.42 9.55 99 SER A N 1
ATOM 760 N N B SER A 1 95 ? -11.285 -11.476 15.369 0.58 10.56 99 SER A N 1
ATOM 761 C CA A SER A 1 95 ? -10.226 -12.211 16.031 0.42 9.58 99 SER A CA 1
ATOM 762 C CA B SER A 1 95 ? -10.160 -11.915 16.209 0.58 11.16 99 SER A CA 1
ATOM 763 C C A SER A 1 95 ? -10.701 -13.093 17.180 0.42 9.01 99 SER A C 1
ATOM 764 C C B SER A 1 95 ? -10.550 -12.752 17.422 0.58 11.74 99 SER A C 1
ATOM 765 O O A SER A 1 95 ? -9.987 -14.069 17.509 0.42 8.38 99 SER A O 1
ATOM 766 O O B SER A 1 95 ? -9.752 -13.530 17.954 0.58 10.83 99 SER A O 1
ATOM 771 N N . SER A 1 96 ? -11.776 -12.612 17.867 1.00 11.53 100 SER A N 1
ATOM 772 C CA . SER A 1 96 ? -12.309 -13.350 19.039 1.00 12.00 100 SER A CA 1
ATOM 773 C C . SER A 1 96 ? -13.209 -14.455 18.642 1.00 11.37 100 SER A C 1
ATOM 774 O O . SER A 1 96 ? -13.695 -15.209 19.584 1.00 12.63 100 SER A O 1
ATOM 777 N N . GLY A 1 97 ? -13.513 -14.727 17.398 1.00 11.80 101 GLY A N 1
ATOM 778 C CA . GLY A 1 97 ? -14.456 -15.723 17.004 1.00 12.14 101 GLY A CA 1
ATOM 779 C C . GLY A 1 97 ? -14.000 -17.160 17.237 1.00 12.98 101 GLY A C 1
ATOM 780 O O . GLY A 1 97 ? -12.746 -17.439 17.183 1.00 13.77 101 GLY A O 1
ATOM 781 N N A SER A 1 98 ? -14.866 -18.038 17.634 0.43 12.69 102 SER A N 1
ATOM 782 N N B SER A 1 98 ? -14.960 -18.043 17.512 0.57 12.44 102 SER A N 1
ATOM 783 C CA A SER A 1 98 ? -14.504 -19.438 17.670 0.43 13.51 102 SER A CA 1
ATOM 784 C CA B SER A 1 98 ? -14.782 -19.536 17.467 0.57 13.42 102 SER A CA 1
ATOM 785 C C A SER A 1 98 ? -14.992 -19.898 16.291 0.43 12.92 102 SER A C 1
ATOM 786 C C B SER A 1 98 ? -15.169 -19.993 16.107 0.57 13.47 102 SER A C 1
ATOM 787 O O A SER A 1 98 ? -16.165 -19.931 16.120 0.43 12.95 102 SER A O 1
ATOM 788 O O B SER A 1 98 ? -16.400 -20.104 15.731 0.57 12.73 102 SER A O 1
ATOM 793 N N . TRP A 1 99 ? -14.114 -20.173 15.276 1.00 12.67 103 TRP A N 1
ATOM 794 C CA . TRP A 1 99 ? -14.345 -20.438 13.893 1.00 12.78 103 TRP A CA 1
ATOM 795 C C . TRP A 1 99 ? -14.121 -21.840 13.491 1.00 12.45 103 TRP A C 1
ATOM 796 O O . TRP A 1 99 ? -13.246 -22.515 14.117 1.00 14.34 103 TRP A O 1
ATOM 807 N N . THR A 1 100 ? -14.806 -22.344 12.502 1.00 12.48 104 THR A N 1
ATOM 808 C CA . THR A 1 100 ? -14.351 -23.479 11.744 1.00 13.43 104 THR A CA 1
ATOM 809 C C . THR A 1 100 ? -13.806 -22.934 10.388 1.00 12.15 104 THR A C 1
ATOM 810 O O . THR A 1 100 ? -14.028 -21.729 10.034 1.00 12.83 104 THR A O 1
ATOM 814 N N . ASN A 1 101 ? -13.208 -23.778 9.570 1.00 13.07 105 ASN A N 1
ATOM 815 C CA . ASN A 1 101 ? -12.882 -23.316 8.227 1.00 12.84 105 ASN A CA 1
ATOM 816 C C . ASN A 1 101 ? -14.100 -22.877 7.530 1.00 14.78 105 ASN A C 1
ATOM 817 O O . ASN A 1 101 ? -14.063 -21.791 6.905 1.00 13.99 105 ASN A O 1
ATOM 822 N N . ALA A 1 102 ? -15.212 -23.573 7.526 1.00 13.47 106 ALA A N 1
ATOM 823 C CA . ALA A 1 102 ? -16.364 -23.183 6.792 1.00 14.09 106 ALA A CA 1
ATOM 824 C C . ALA A 1 102 ? -16.854 -21.779 7.302 1.00 11.34 106 ALA A C 1
ATOM 825 O O . ALA A 1 102 ? -17.231 -20.972 6.492 1.00 12.03 106 ALA A O 1
ATOM 827 N N . THR A 1 103 ? -16.952 -21.587 8.629 1.00 11.43 107 THR A N 1
ATOM 828 C CA . THR A 1 103 ? -17.585 -20.312 9.106 1.00 10.81 107 THR A CA 1
ATOM 829 C C . THR A 1 103 ? -16.613 -19.134 8.840 1.00 10.31 107 THR A C 1
ATOM 830 O O . THR A 1 103 ? -17.087 -18.055 8.501 1.00 10.10 107 THR A O 1
ATOM 834 N N . LEU A 1 104 ? -15.328 -19.302 9.073 1.00 10.86 108 LEU A N 1
ATOM 835 C CA . LEU A 1 104 ? -14.412 -18.182 8.765 1.00 11.14 108 LEU A CA 1
ATOM 836 C C . LEU A 1 104 ? -14.348 -17.924 7.274 1.00 10.96 108 LEU A C 1
ATOM 837 O O . LEU A 1 104 ? -14.323 -16.750 6.837 1.00 11.50 108 LEU A O 1
ATOM 842 N N . LEU A 1 105 ? -14.330 -18.943 6.432 1.00 11.03 109 LEU A N 1
ATOM 843 C CA . LEU A 1 105 ? -14.364 -18.744 5.018 1.00 12.49 109 LEU A CA 1
ATOM 844 C C . LEU A 1 105 ? -15.558 -17.994 4.574 1.00 11.44 109 LEU A C 1
ATOM 845 O O . LEU A 1 105 ? -15.460 -17.077 3.750 1.00 11.67 109 LEU A O 1
ATOM 850 N N . ALA A 1 106 ? -16.748 -18.313 5.116 1.00 11.02 110 ALA A N 1
ATOM 851 C CA . ALA A 1 106 ? -17.932 -17.607 4.741 1.00 11.30 110 ALA A CA 1
ATOM 852 C C . ALA A 1 106 ? -17.777 -16.122 5.135 1.00 10.49 110 ALA A C 1
ATOM 853 O O . ALA A 1 106 ? -18.217 -15.264 4.374 1.00 11.20 110 ALA A O 1
ATOM 855 N N . ALA A 1 107 ? -17.260 -15.874 6.320 1.00 9.94 111 ALA A N 1
ATOM 856 C CA . ALA A 1 107 ? -17.158 -14.477 6.767 1.00 10.18 111 ALA A CA 1
ATOM 857 C C . ALA A 1 107 ? -16.165 -13.739 5.867 1.00 9.31 111 ALA A C 1
ATOM 858 O O . ALA A 1 107 ? -16.376 -12.549 5.544 1.00 9.74 111 ALA A O 1
ATOM 860 N N . MET A 1 108 ? -15.038 -14.378 5.583 1.00 9.37 112 MET A N 1
ATOM 861 C CA . MET A 1 108 ? -13.996 -13.724 4.731 1.00 8.86 112 MET A CA 1
ATOM 862 C C . MET A 1 108 ? -14.519 -13.451 3.360 1.00 9.22 112 MET A C 1
ATOM 863 O O . MET A 1 108 ? -14.325 -12.345 2.819 1.00 9.62 112 MET A O 1
ATOM 868 N N . LYS A 1 109 ? -15.125 -14.467 2.754 1.00 9.14 113 LYS A N 1
ATOM 869 C CA . LYS A 1 109 ? -15.666 -14.246 1.406 1.00 10.61 113 LYS A CA 1
ATOM 870 C C . LYS A 1 109 ? -16.738 -13.156 1.397 1.00 9.82 113 LYS A C 1
ATOM 871 O O . LYS A 1 109 ? -16.780 -12.329 0.488 1.00 9.80 113 LYS A O 1
ATOM 877 N N . ASN A 1 110 ? -17.591 -13.155 2.425 1.00 9.60 114 ASN A N 1
A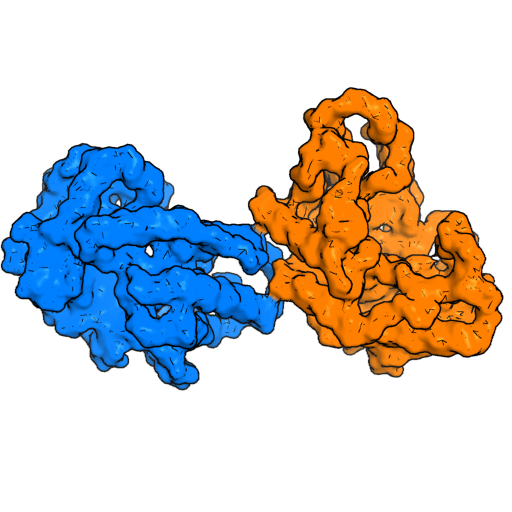TOM 878 C CA . ASN A 1 110 ? -18.651 -12.136 2.449 1.00 9.42 114 ASN A CA 1
ATOM 879 C C . ASN A 1 110 ? -18.046 -10.719 2.636 1.00 9.24 114 ASN A C 1
ATOM 880 O O . ASN A 1 110 ? -18.552 -9.764 1.992 1.00 10.02 114 ASN A O 1
ATOM 885 N N . HIS A 1 111 ? -16.971 -10.623 3.407 1.00 9.16 115 HIS A N 1
ATOM 886 C CA . HIS A 1 111 ? -16.267 -9.340 3.590 1.00 8.20 115 HIS A CA 1
ATOM 887 C C . HIS A 1 111 ? -15.798 -8.861 2.213 1.00 8.80 115 HIS A C 1
ATOM 888 O O . HIS A 1 111 ? -16.001 -7.719 1.805 1.00 8.81 115 HIS A O 1
ATOM 895 N N . ILE A 1 112 ? -15.070 -9.737 1.519 1.00 8.57 116 ILE A N 1
ATOM 896 C CA . ILE A 1 112 ? -14.503 -9.398 0.206 1.00 8.88 116 ILE A CA 1
ATOM 897 C C . ILE A 1 112 ? -15.588 -9.008 -0.751 1.00 9.06 116 ILE A C 1
ATOM 898 O O . ILE A 1 112 ? -15.506 -8.002 -1.451 1.00 9.05 116 ILE A O 1
ATOM 903 N N . THR A 1 113 ? -16.624 -9.867 -0.917 1.00 9.09 117 THR A N 1
ATOM 904 C CA . THR A 1 113 ? -17.621 -9.590 -1.893 1.00 9.05 117 THR A CA 1
ATOM 905 C C . THR A 1 113 ? -18.285 -8.256 -1.684 1.00 8.38 117 THR A C 1
ATOM 906 O O . THR A 1 113 ? -18.497 -7.451 -2.573 1.00 9.67 117 THR A O 1
ATOM 910 N N . ASN A 1 114 ? -18.641 -7.989 -0.419 1.00 8.97 118 ASN A N 1
ATOM 911 C CA . ASN A 1 114 ? -19.328 -6.744 -0.134 1.00 9.02 118 ASN A CA 1
ATOM 912 C C . ASN A 1 114 ? -18.465 -5.509 -0.365 1.00 9.07 118 ASN A C 1
ATOM 913 O O . ASN A 1 114 ? -18.935 -4.520 -0.942 1.00 9.84 118 ASN A O 1
ATOM 918 N N . VAL A 1 115 ? -17.215 -5.562 0.080 1.00 8.22 119 VAL A N 1
ATOM 919 C CA . VAL A 1 115 ? -16.347 -4.396 0.002 1.00 8.54 119 VAL A CA 1
ATOM 920 C C . VAL A 1 115 ? -15.941 -4.163 -1.480 1.00 8.56 119 VAL A C 1
ATOM 921 O O . VAL A 1 115 ? -16.025 -3.041 -1.986 1.00 8.79 119 VAL A O 1
ATOM 925 N N . VAL A 1 116 ? -15.578 -5.241 -2.196 1.00 8.58 120 VAL A N 1
ATOM 926 C CA . VAL A 1 116 ? -15.205 -5.102 -3.600 1.00 8.04 120 VAL A CA 1
ATOM 927 C C . VAL A 1 116 ? -16.400 -4.665 -4.428 1.00 8.43 120 VAL A C 1
ATOM 928 O O . VAL A 1 116 ? -16.267 -3.829 -5.339 1.00 9.65 120 VAL A O 1
ATOM 932 N N . THR A 1 117 ? -17.564 -5.267 -4.216 1.00 8.96 121 THR A N 1
ATOM 933 C CA . THR A 1 117 ? -18.757 -4.844 -4.982 1.00 9.05 121 THR A CA 1
ATOM 934 C C . THR A 1 117 ? -19.057 -3.357 -4.759 1.00 8.64 121 THR A C 1
ATOM 935 O O . THR A 1 117 ? -19.375 -2.619 -5.658 1.00 9.32 121 THR A O 1
ATOM 939 N N . HIS A 1 118 ? -18.991 -2.930 -3.500 1.00 8.78 122 HIS A N 1
ATOM 940 C CA . HIS A 1 118 ? -19.208 -1.552 -3.179 1.00 8.55 122 HIS A CA 1
ATOM 941 C C . HIS A 1 118 ? -18.337 -0.608 -3.996 1.00 8.36 122 HIS A C 1
ATOM 942 O O . HIS A 1 118 ? -18.764 0.449 -4.448 1.00 9.60 122 HIS A O 1
ATOM 949 N N . TYR A 1 119 ? -17.070 -0.984 -4.116 1.00 8.81 123 TYR A N 1
ATOM 950 C CA . TYR A 1 119 ? -16.079 -0.151 -4.838 1.00 8.47 123 TYR A CA 1
ATOM 951 C C . TYR A 1 119 ? -15.900 -0.537 -6.279 1.00 9.64 123 TYR A C 1
ATOM 952 O O . TYR A 1 119 ? -14.970 -0.037 -6.935 1.00 10.03 123 TYR A O 1
ATOM 961 N N . LYS A 1 120 ? -16.793 -1.334 -6.867 1.00 9.56 124 LYS A N 1
ATOM 962 C CA . LYS A 1 120 ? -16.636 -1.773 -8.246 1.00 9.82 124 LYS A CA 1
ATOM 963 C C . LYS A 1 120 ? -16.572 -0.637 -9.171 1.00 9.75 124 LYS A C 1
ATOM 964 O O . LYS A 1 120 ? -17.328 0.315 -9.105 1.00 10.66 124 LYS A O 1
ATOM 970 N N . GLY A 1 121 ? -15.543 -0.661 -10.075 1.00 10.89 125 GLY A N 1
ATOM 971 C CA . GLY A 1 121 ? -15.303 0.418 -11.001 1.00 13.04 125 GLY A CA 1
ATOM 972 C C . GLY A 1 121 ? -14.597 1.605 -10.458 1.00 13.12 125 GLY A C 1
ATOM 973 O O . GLY A 1 121 ? -14.355 2.532 -11.234 1.00 17.46 125 GLY A O 1
ATOM 974 N N . LYS A 1 122 ? -14.285 1.672 -9.170 1.00 10.25 126 LYS A N 1
ATOM 975 C CA . LYS A 1 122 ? -13.711 2.846 -8.550 1.00 11.60 126 LYS A CA 1
ATOM 976 C C . LYS A 1 122 ? -12.252 2.697 -8.277 1.00 10.63 126 LYS A C 1
ATOM 977 O O . LYS A 1 122 ? -11.679 3.729 -7.939 1.00 12.59 126 LYS A O 1
ATOM 983 N N . CYS A 1 123 ? -11.660 1.520 -8.323 1.00 9.80 127 CYS A N 1
ATOM 984 C CA . CYS A 1 123 ? -10.298 1.238 -7.899 1.00 10.07 127 CYS A CA 1
ATOM 985 C C . CYS A 1 123 ? -9.475 0.844 -9.100 1.00 10.67 127 CYS A C 1
ATOM 986 O O . CYS A 1 123 ? -9.872 -0.032 -9.898 1.00 11.33 127 CYS A O 1
ATOM 989 N N . TYR A 1 124 ? -8.259 1.356 -9.215 1.00 8.66 128 TYR A N 1
ATOM 990 C CA . TYR A 1 124 ? -7.297 0.822 -10.181 1.00 8.97 128 TYR A CA 1
ATOM 991 C C . TYR A 1 124 ? -6.870 -0.609 -9.759 1.00 8.21 128 TYR A C 1
ATOM 992 O O . TYR A 1 124 ? -6.748 -1.480 -10.585 1.00 8.47 128 TYR A O 1
ATOM 1001 N N . ALA A 1 125 ? -6.618 -0.724 -8.435 1.00 8.18 129 ALA A N 1
ATOM 1002 C CA . ALA A 1 125 ? -6.080 -1.967 -7.882 1.00 7.28 129 ALA A CA 1
ATOM 1003 C C . ALA A 1 125 ? -6.697 -2.155 -6.507 1.00 8.02 129 ALA A C 1
ATOM 1004 O O . ALA A 1 125 ? -7.029 -1.185 -5.816 1.00 8.65 129 ALA A O 1
ATOM 1006 N N . TRP A 1 126 ? -6.735 -3.417 -6.076 1.00 7.40 130 TRP A N 1
ATOM 1007 C CA . TRP A 1 126 ? -6.982 -3.800 -4.679 1.00 7.52 130 TRP A CA 1
ATOM 1008 C C . TRP A 1 126 ? -5.719 -4.520 -4.155 1.00 7.97 130 TRP A C 1
ATOM 1009 O O . TRP A 1 126 ? -5.246 -5.453 -4.791 1.00 8.20 130 TRP A O 1
ATOM 1020 N N . ASP A 1 127 ? -5.361 -4.192 -2.913 1.00 7.69 131 ASP A N 1
ATOM 1021 C CA . ASP A 1 127 ? -4.461 -5.075 -2.141 1.00 7.36 131 ASP A CA 1
ATOM 1022 C C . ASP A 1 127 ? -5.368 -6.112 -1.518 1.00 7.44 131 ASP A C 1
ATOM 1023 O O . ASP A 1 127 ? -6.055 -5.847 -0.501 1.00 7.62 131 ASP A O 1
ATOM 1028 N N . VAL A 1 128 ? -5.471 -7.281 -2.144 1.00 7.08 132 VAL A N 1
ATOM 1029 C CA . VAL A 1 128 ? -6.430 -8.291 -1.726 1.00 7.73 132 VAL A CA 1
ATOM 1030 C C . VAL A 1 128 ? -5.983 -8.976 -0.474 1.00 7.48 132 VAL A C 1
ATOM 1031 O O . VAL A 1 128 ? -6.788 -9.122 0.495 1.00 8.17 132 VAL A O 1
ATOM 1035 N N . VAL A 1 129 ? -4.737 -9.451 -0.436 1.00 6.91 133 VAL A N 1
ATOM 1036 C CA . VAL A 1 129 ? -4.108 -9.990 0.809 1.00 7.45 133 VAL A CA 1
ATOM 1037 C C . VAL A 1 129 ? -2.870 -9.188 1.102 1.00 6.73 133 VAL A C 1
ATOM 1038 O O . VAL A 1 129 ? -2.113 -8.883 0.168 1.00 7.68 133 VAL A O 1
ATOM 1042 N N . ASN A 1 130 ? -2.724 -8.825 2.346 1.00 6.95 134 ASN A N 1
ATOM 1043 C CA . ASN A 1 130 ? -1.610 -8.014 2.817 1.00 7.22 134 ASN A CA 1
ATOM 1044 C C . ASN A 1 130 ? -0.816 -8.828 3.819 1.00 7.29 134 ASN A C 1
ATOM 1045 O O . ASN A 1 130 ? -1.370 -9.423 4.742 1.00 7.70 134 ASN A O 1
ATOM 1050 N N . GLU A 1 131 ? 0.512 -8.852 3.716 1.00 7.30 135 GLU A N 1
ATOM 1051 C CA . GLU A 1 131 ? 1.437 -9.308 4.752 1.00 7.68 135 GLU A CA 1
ATOM 1052 C C . GLU A 1 131 ? 1.183 -10.749 5.164 1.00 7.41 135 GLU A C 1
ATOM 1053 O O . GLU A 1 131 ? 1.070 -11.049 6.395 1.00 8.55 135 GLU A O 1
ATOM 1059 N N . ALA A 1 132 ? 1.040 -11.642 4.231 1.00 7.74 136 ALA A N 1
ATOM 1060 C CA . ALA A 1 132 ? 0.806 -13.046 4.520 1.00 7.98 136 ALA A CA 1
ATOM 1061 C C . ALA A 1 132 ? 2.061 -13.835 4.869 1.00 7.77 136 ALA A C 1
ATOM 1062 O O . ALA A 1 132 ? 1.915 -15.027 5.222 1.00 8.76 136 ALA A O 1
ATOM 1064 N N . LEU A 1 133 ? 3.238 -13.282 4.834 1.00 7.54 137 LEU A N 1
ATOM 1065 C CA . LEU A 1 133 ? 4.510 -13.985 4.980 1.00 8.11 137 LEU A CA 1
ATOM 1066 C C . LEU A 1 133 ? 5.204 -13.557 6.256 1.00 8.58 137 LEU A C 1
ATOM 1067 O O . LEU A 1 133 ? 5.272 -12.364 6.603 1.00 8.31 137 LEU A O 1
ATOM 1072 N N . ASN A 1 134 ? 5.902 -14.511 6.866 1.00 8.90 138 ASN A N 1
ATOM 1073 C CA . ASN A 1 134 ? 6.982 -14.241 7.807 1.00 8.77 138 ASN A CA 1
ATOM 1074 C C . ASN A 1 134 ? 8.246 -13.910 7.107 1.00 9.74 138 ASN A C 1
ATOM 1075 O O . ASN A 1 134 ? 8.393 -14.128 5.879 1.00 10.00 138 ASN A O 1
ATOM 1080 N N . GLU A 1 135 ? 9.254 -13.418 7.848 1.00 10.59 139 GLU A N 1
ATOM 1081 C CA . GLU A 1 135 ? 10.500 -13.033 7.210 1.00 11.19 139 GLU A CA 1
ATOM 1082 C C . GLU A 1 135 ? 11.282 -14.138 6.565 1.00 10.67 139 GLU A C 1
ATOM 1083 O O . GLU A 1 135 ? 12.024 -13.945 5.582 1.00 12.65 139 GLU A O 1
ATOM 1089 N N . ASP A 1 136 ? 11.075 -15.353 7.073 1.00 9.87 140 ASP A N 1
ATOM 1090 C CA . ASP A 1 136 ? 11.734 -16.522 6.502 1.00 11.11 140 ASP A CA 1
ATOM 1091 C C . ASP A 1 136 ? 10.972 -17.140 5.340 1.00 9.56 140 ASP A C 1
ATOM 1092 O O . ASP A 1 136 ? 11.300 -18.199 4.835 1.00 11.50 140 ASP A O 1
ATOM 1097 N N . GLY A 1 137 ? 9.829 -16.499 4.970 1.00 10.47 141 GLY A N 1
ATOM 1098 C CA . GLY A 1 137 ? 9.056 -16.991 3.798 1.00 10.24 141 GLY A CA 1
ATOM 1099 C C . GLY A 1 137 ? 8.013 -17.991 4.185 1.00 9.79 141 GLY A C 1
ATOM 1100 O O . GLY A 1 137 ? 7.223 -18.394 3.287 1.00 11.12 141 GLY A O 1
ATOM 1101 N N . THR A 1 138 ? 7.936 -18.465 5.413 1.00 9.14 142 THR A N 1
ATOM 1102 C CA . THR A 1 138 ? 6.811 -19.200 5.840 1.00 8.85 142 THR A CA 1
ATOM 1103 C C . THR A 1 138 ? 5.569 -18.333 5.927 1.00 8.80 142 THR A C 1
ATOM 1104 O O . THR A 1 138 ? 5.643 -17.105 5.915 1.00 9.03 142 THR A O 1
ATOM 1108 N N . PHE A 1 139 ? 4.397 -18.943 6.024 1.00 9.04 143 PHE A N 1
ATOM 1109 C CA . PHE A 1 139 ? 3.140 -18.193 6.183 1.00 9.08 143 PHE A CA 1
ATOM 1110 C C . PHE A 1 139 ? 2.961 -17.663 7.533 1.00 8.77 143 PHE A C 1
ATOM 1111 O O . PHE A 1 139 ? 3.089 -18.365 8.537 1.00 10.39 143 PHE A O 1
ATOM 1119 N N . ARG A 1 140 ? 2.621 -16.372 7.639 1.00 9.41 144 ARG A N 1
ATOM 1120 C CA . ARG A 1 140 ? 2.256 -15.709 8.875 1.00 9.49 144 ARG A CA 1
ATOM 1121 C C . ARG A 1 140 ? 1.089 -16.433 9.483 1.00 10.32 144 ARG A C 1
ATOM 1122 O O . ARG A 1 140 ? 0.084 -16.689 8.860 1.00 10.52 144 ARG A O 1
ATOM 1130 N N . ASN A 1 141 ? 1.194 -16.666 10.795 1.00 10.82 145 ASN A N 1
ATOM 1131 C CA . ASN A 1 141 ? 0.195 -17.459 11.502 1.00 12.53 145 ASN A CA 1
ATOM 1132 C C . ASN A 1 141 ? -0.992 -16.649 11.925 1.00 12.77 145 ASN A C 1
ATOM 1133 O O . ASN A 1 141 ? -1.402 -16.652 13.098 1.00 15.49 145 ASN A O 1
ATOM 1138 N N . SER A 1 142 ? -1.634 -15.926 11.004 1.00 10.71 146 SER A N 1
ATOM 1139 C CA . SER A 1 142 ? -2.872 -15.189 11.255 1.00 10.73 146 SER A CA 1
ATOM 1140 C C . SER A 1 142 ? -3.996 -16.101 11.505 1.00 10.28 146 SER A C 1
ATOM 1141 O O . SER A 1 142 ? -3.993 -17.295 11.186 1.00 11.37 146 SER A O 1
ATOM 1144 N N . VAL A 1 143 ? -5.129 -15.506 11.938 1.00 10.15 147 VAL A N 1
ATOM 1145 C CA . VAL A 1 143 ? -6.371 -16.310 12.091 1.00 10.92 147 VAL A CA 1
ATOM 1146 C C . VAL A 1 143 ? -6.754 -16.968 10.847 1.00 10.52 147 VAL A C 1
ATOM 1147 O O . VAL A 1 143 ? -7.167 -18.108 10.831 1.00 11.81 147 VAL A O 1
ATOM 1151 N N . PHE A 1 144 ? -6.596 -16.302 9.676 1.00 10.33 148 PHE A N 1
ATOM 1152 C CA . PHE A 1 144 ? -6.948 -16.894 8.414 1.00 10.80 148 PHE A CA 1
ATOM 1153 C C . PHE A 1 144 ? -6.073 -18.094 8.110 1.00 10.28 148 PHE A C 1
ATOM 1154 O O . PHE A 1 144 ? -6.570 -19.134 7.697 1.00 11.00 148 PHE A O 1
ATOM 1162 N N . TYR A 1 145 ? -4.789 -17.999 8.299 1.00 10.25 149 TYR A N 1
ATOM 1163 C CA . TYR A 1 145 ? -3.875 -19.110 8.040 1.00 11.08 149 TYR A CA 1
ATOM 1164 C C . TYR A 1 145 ? -4.191 -20.275 9.045 1.00 10.43 149 TYR A C 1
ATOM 1165 O O . TYR A 1 145 ? -4.253 -21.416 8.622 1.00 11.76 149 TYR A O 1
ATOM 1174 N N . GLN A 1 146 ? -4.357 -19.948 10.292 1.00 10.90 150 GLN A N 1
ATOM 1175 C CA . GLN A 1 146 ? -4.565 -21.009 11.347 1.00 12.86 150 GLN A CA 1
ATOM 1176 C C . GLN A 1 146 ? -5.793 -21.761 11.013 1.00 12.25 150 GLN A C 1
ATOM 1177 O O . GLN A 1 146 ? -5.814 -23.041 11.194 1.00 15.73 150 GLN A O 1
ATOM 1183 N N . ILE A 1 147 ? -6.874 -21.167 10.620 1.00 12.22 151 ILE A N 1
ATOM 1184 C CA . ILE A 1 147 ? -8.166 -21.796 10.447 1.00 12.67 151 ILE A CA 1
ATOM 1185 C C . ILE A 1 147 ? -8.362 -22.345 9.105 1.00 12.64 151 ILE A C 1
ATOM 1186 O O . ILE A 1 147 ? -8.966 -23.438 8.902 1.00 13.94 151 ILE A O 1
ATOM 1191 N N . ILE A 1 148 ? -7.936 -21.630 8.033 1.00 12.04 152 ILE A N 1
ATOM 1192 C CA . ILE A 1 148 ? -8.207 -21.947 6.653 1.00 12.28 152 ILE A CA 1
ATOM 1193 C C . ILE A 1 148 ? -7.004 -22.630 5.955 1.00 11.91 152 ILE A C 1
ATOM 1194 O O . ILE A 1 148 ? -7.177 -23.435 5.010 1.00 13.39 152 ILE A O 1
ATOM 1199 N N . GLY A 1 149 ? -5.826 -22.379 6.411 1.00 11.54 153 GLY A N 1
ATOM 1200 C CA . GLY A 1 149 ? -4.619 -22.862 5.761 1.00 12.46 153 GLY A CA 1
ATOM 1201 C C . GLY A 1 149 ? -4.271 -22.005 4.547 1.00 11.68 153 GLY A C 1
ATOM 1202 O O . GLY A 1 149 ? -4.962 -20.978 4.256 1.00 11.16 153 GLY A O 1
ATOM 1203 N N . PRO A 1 150 ? -3.296 -22.393 3.741 1.00 11.58 154 PRO A N 1
ATOM 1204 C CA . PRO A 1 150 ? -2.829 -21.597 2.627 1.00 11.43 154 PRO A CA 1
ATOM 1205 C C . PRO A 1 150 ? -3.862 -21.242 1.619 1.00 11.61 154 PRO A C 1
ATOM 1206 O O . PRO A 1 150 ? -3.737 -20.217 0.915 1.00 10.77 154 PRO A O 1
ATOM 1210 N N . ALA A 1 151 ? -4.931 -22.053 1.458 1.00 10.49 155 ALA A N 1
ATOM 1211 C CA . ALA A 1 151 ? -5.932 -21.769 0.512 1.00 10.55 155 ALA A CA 1
ATOM 1212 C C . ALA A 1 151 ? -6.657 -20.425 0.707 1.00 8.98 155 ALA A C 1
ATOM 1213 O O . ALA A 1 151 ? -7.297 -19.950 -0.193 1.00 9.13 155 ALA A O 1
ATOM 1215 N N . TYR A 1 152 ? -6.555 -19.849 1.918 1.00 9.01 156 TYR A N 1
ATOM 1216 C CA . TYR A 1 152 ? -7.218 -18.572 2.100 1.00 8.81 156 TYR A CA 1
ATOM 1217 C C . TYR A 1 152 ? -6.822 -17.555 1.053 1.00 8.45 156 TYR A C 1
ATOM 1218 O O . TYR A 1 152 ? -7.596 -16.680 0.706 1.00 8.77 156 TYR A O 1
ATOM 1227 N N . ILE A 1 153 ? -5.541 -17.639 0.670 1.00 9.52 157 ILE A N 1
ATOM 1228 C CA . ILE A 1 153 ? -4.968 -16.627 -0.234 1.00 8.78 157 ILE A CA 1
ATOM 1229 C C . ILE A 1 153 ? -5.606 -16.732 -1.633 1.00 8.30 157 ILE A C 1
ATOM 1230 O O . ILE A 1 153 ? -6.238 -15.787 -2.089 1.00 8.18 157 ILE A O 1
ATOM 1235 N N . PRO A 1 154 ? -5.557 -17.904 -2.349 1.00 9.27 158 PRO A N 1
ATOM 1236 C CA . PRO A 1 154 ? -6.194 -17.936 -3.646 1.00 8.82 158 PRO A CA 1
ATOM 1237 C C . PRO A 1 154 ? -7.716 -17.792 -3.581 1.00 8.76 158 PRO A C 1
ATOM 1238 O O . PRO A 1 154 ? -8.285 -17.184 -4.447 1.00 9.67 158 PRO A O 1
ATOM 1242 N N . ILE A 1 155 ? -8.333 -18.268 -2.456 1.00 9.12 159 ILE A N 1
ATOM 1243 C CA . ILE A 1 155 ? -9.793 -18.126 -2.323 1.00 9.02 159 ILE A CA 1
ATOM 1244 C C . ILE A 1 155 ? -10.119 -16.603 -2.269 1.00 8.68 159 ILE A C 1
ATOM 1245 O O . ILE A 1 155 ? -11.085 -16.119 -2.864 1.00 9.20 159 ILE A O 1
ATOM 1250 N N . ALA A 1 156 ? -9.306 -15.826 -1.498 1.00 8.52 160 ALA A N 1
ATOM 1251 C CA . ALA A 1 156 ? -9.539 -14.380 -1.389 1.00 8.32 160 ALA A CA 1
ATOM 1252 C C . ALA A 1 156 ? -9.475 -13.733 -2.777 1.00 8.38 160 ALA A C 1
ATOM 1253 O O . ALA A 1 156 ? -10.311 -12.895 -3.150 1.00 8.49 160 ALA A O 1
ATOM 1255 N N . PHE A 1 157 ? -8.423 -14.051 -3.541 1.00 7.88 161 PHE A N 1
ATOM 1256 C CA . PHE A 1 157 ? -8.272 -13.550 -4.920 1.00 8.62 161 PHE A CA 1
ATOM 1257 C C . PHE A 1 157 ? -9.464 -13.870 -5.850 1.00 8.21 161 PHE A C 1
ATOM 1258 O O . PHE A 1 157 ? -9.949 -13.041 -6.523 1.00 8.94 161 PHE A O 1
ATOM 1266 N N . ALA A 1 158 ? -9.816 -15.148 -5.800 1.00 8.79 162 ALA A N 1
ATOM 1267 C CA . ALA A 1 158 ? -10.930 -15.592 -6.648 1.00 9.19 162 ALA A CA 1
ATOM 1268 C C . ALA A 1 158 ? -12.233 -14.911 -6.301 1.00 8.93 162 ALA A C 1
ATOM 1269 O O . ALA A 1 158 ? -13.052 -14.537 -7.134 1.00 9.80 162 ALA A O 1
ATOM 1271 N N . THR A 1 159 ? -12.426 -14.666 -4.979 1.00 8.55 163 THR A N 1
ATOM 1272 C CA . THR A 1 159 ? -13.650 -14.010 -4.539 1.00 9.12 163 THR A CA 1
ATOM 1273 C C . THR A 1 159 ? -13.663 -12.562 -5.024 1.00 9.17 163 THR A C 1
ATOM 1274 O O . THR A 1 159 ? -14.697 -12.031 -5.489 1.00 9.37 163 THR A O 1
ATOM 1278 N N . ALA A 1 160 ? -12.486 -11.856 -4.905 1.00 8.80 164 ALA A N 1
ATOM 1279 C CA . ALA A 1 160 ? -12.433 -10.488 -5.381 1.00 9.50 164 ALA A CA 1
ATOM 1280 C C . ALA A 1 160 ? -12.664 -10.427 -6.874 1.00 8.99 164 ALA A C 1
ATOM 1281 O O . ALA A 1 160 ? -13.379 -9.536 -7.322 1.00 9.88 164 ALA A O 1
ATOM 1283 N N . ALA A 1 161 ? -12.059 -11.330 -7.616 1.00 9.03 165 ALA A N 1
ATOM 1284 C CA . ALA A 1 161 ? -12.210 -11.323 -9.080 1.00 10.56 165 ALA A CA 1
ATOM 1285 C C . ALA A 1 161 ? -13.650 -11.534 -9.491 1.00 11.37 165 ALA A C 1
ATOM 1286 O O . ALA A 1 161 ? -14.076 -10.936 -10.512 1.00 11.84 165 ALA A O 1
ATOM 1288 N N . ALA A 1 162 ? -14.337 -12.386 -8.765 1.00 11.05 166 ALA A N 1
ATOM 1289 C CA . ALA A 1 162 ? -15.798 -12.597 -9.108 1.00 12.55 166 ALA A CA 1
ATOM 1290 C C . ALA A 1 162 ? -16.586 -11.367 -8.901 1.00 12.06 166 ALA A C 1
ATOM 1291 O O . ALA A 1 162 ? -17.552 -11.092 -9.657 1.00 14.95 166 ALA A O 1
ATOM 1293 N N . ALA A 1 163 ? -16.316 -10.564 -7.882 1.00 11.86 167 ALA A N 1
ATOM 1294 C CA . ALA A 1 163 ? -17.029 -9.400 -7.535 1.00 11.54 167 ALA A CA 1
ATOM 1295 C C . ALA A 1 163 ? -16.708 -8.218 -8.467 1.00 12.58 167 ALA A C 1
ATOM 1296 O O . ALA A 1 163 ? -17.527 -7.329 -8.764 1.00 13.87 167 ALA A O 1
ATOM 1298 N N . ASP A 1 164 ? -15.451 -8.120 -8.975 1.00 11.89 168 ASP A N 1
ATOM 1299 C CA . ASP A 1 164 ? -15.025 -7.000 -9.825 1.00 11.58 168 ASP A CA 1
ATOM 1300 C C . ASP A 1 164 ? -14.001 -7.557 -10.732 1.00 12.16 168 ASP A C 1
ATOM 1301 O O . ASP A 1 164 ? -12.794 -7.648 -10.386 1.00 11.47 168 ASP A O 1
ATOM 1306 N N . PRO A 1 165 ? -14.355 -8.000 -11.955 1.00 12.74 169 PRO A N 1
ATOM 1307 C CA . PRO A 1 165 ? -13.394 -8.690 -12.828 1.00 13.57 169 PRO A CA 1
ATOM 1308 C C . PRO A 1 165 ? -12.420 -7.710 -13.459 1.00 12.16 169 PRO A C 1
ATOM 1309 O O . PRO A 1 165 ? -11.479 -8.276 -14.055 1.00 15.16 169 PRO A O 1
ATOM 1313 N N . ASP A 1 166 ? -12.538 -6.465 -13.348 1.00 12.24 170 ASP A N 1
ATOM 1314 C CA . ASP A 1 166 ? -11.718 -5.503 -14.061 1.00 14.87 170 ASP A CA 1
ATOM 1315 C C . ASP A 1 166 ? -10.582 -4.963 -13.184 1.00 14.23 170 ASP A C 1
ATOM 1316 O O . ASP A 1 166 ? -9.436 -4.810 -13.720 1.00 19.64 170 ASP A O 1
ATOM 1321 N N . VAL A 1 167 ? -10.737 -4.862 -11.915 1.00 11.37 171 VAL A N 1
ATOM 1322 C CA . VAL A 1 167 ? -9.752 -4.224 -11.071 1.00 10.00 171 VAL A CA 1
ATOM 1323 C C . VAL A 1 167 ? -8.508 -5.122 -10.960 1.00 9.06 171 VAL A C 1
ATOM 1324 O O . VAL A 1 167 ? -8.582 -6.346 -10.964 1.00 10.13 171 VAL A O 1
ATOM 1328 N N . LYS A 1 168 ? -7.330 -4.500 -10.894 1.00 8.61 172 LYS A N 1
ATOM 1329 C CA A LYS A 1 168 ? -6.067 -5.230 -10.706 0.50 8.31 172 LYS A CA 1
ATOM 1330 C CA B LYS A 1 168 ? -6.096 -5.267 -10.713 0.50 7.96 172 LYS A CA 1
ATOM 1331 C C . LYS A 1 168 ? -5.997 -5.799 -9.311 1.00 8.05 172 LYS A C 1
ATOM 1332 O O . LYS A 1 168 ? -6.101 -5.046 -8.336 1.00 9.45 172 LYS A O 1
ATOM 1343 N N . LEU A 1 169 ? -5.763 -7.091 -9.178 1.00 7.62 173 LEU A N 1
ATOM 1344 C CA . LEU A 1 169 ? -5.659 -7.744 -7.882 1.00 8.38 173 LEU A CA 1
ATOM 1345 C C . LEU A 1 169 ? -4.196 -7.921 -7.476 1.00 7.48 173 LEU A C 1
ATOM 1346 O O . LEU A 1 169 ? -3.438 -8.590 -8.190 1.00 8.44 173 LEU A O 1
ATOM 1351 N N . TYR A 1 170 ? -3.839 -7.306 -6.368 1.00 7.08 174 TYR A N 1
ATOM 1352 C CA . TYR A 1 170 ? -2.492 -7.331 -5.880 1.00 6.88 174 TYR A CA 1
ATOM 1353 C C . TYR A 1 170 ? -2.321 -8.137 -4.588 1.00 6.85 174 TYR A C 1
ATOM 1354 O O . TYR A 1 170 ? -3.180 -8.097 -3.687 1.00 7.55 174 TYR A O 1
ATOM 1363 N N . TYR A 1 171 ? -1.161 -8.774 -4.468 1.00 6.86 175 TYR A N 1
ATOM 1364 C CA . TYR A 1 171 ? -0.619 -9.250 -3.190 1.00 7.13 175 TYR A CA 1
ATOM 1365 C C . TYR A 1 171 ? 0.358 -8.200 -2.702 1.00 6.78 175 TYR A C 1
ATOM 1366 O O . TYR A 1 171 ? 1.268 -7.866 -3.470 1.00 8.08 175 TYR A O 1
ATOM 1375 N N . ASN A 1 172 ? 0.177 -7.734 -1.494 1.00 7.03 176 ASN A N 1
ATOM 1376 C CA . ASN A 1 172 ? 1.016 -6.591 -0.957 1.00 6.98 176 ASN A CA 1
ATOM 1377 C C . ASN A 1 172 ? 1.776 -7.032 0.260 1.00 6.52 176 ASN A C 1
ATOM 1378 O O . ASN A 1 172 ? 1.252 -7.733 1.099 1.00 7.38 176 ASN A O 1
ATOM 1383 N N . ASP A 1 173 ? 3.065 -6.619 0.342 1.00 6.83 177 ASP A N 1
ATOM 1384 C CA . ASP A 1 173 ? 3.867 -6.995 1.523 1.00 7.07 177 ASP A CA 1
ATOM 1385 C C . ASP A 1 173 ? 5.104 -6.072 1.591 1.00 7.45 177 ASP A C 1
ATOM 1386 O O . ASP A 1 173 ? 5.419 -5.390 0.641 1.00 7.34 177 ASP A O 1
ATOM 1391 N N . TYR A 1 174 ? 5.712 -6.150 2.789 1.00 7.75 178 TYR A N 1
ATOM 1392 C CA . TYR A 1 174 ? 7.000 -5.453 3.051 1.00 6.91 178 TYR A CA 1
ATOM 1393 C C . TYR A 1 174 ? 8.115 -6.458 3.142 1.00 7.62 178 TYR A C 1
ATOM 1394 O O . TYR A 1 174 ? 7.909 -7.670 3.361 1.00 7.87 178 TYR A O 1
ATOM 1403 N N . ASN A 1 175 ? 9.360 -6.004 2.937 1.00 7.20 179 ASN A N 1
ATOM 1404 C CA . ASN A 1 175 ? 10.564 -6.801 2.953 1.00 7.29 179 ASN A CA 1
ATOM 1405 C C . ASN A 1 175 ? 10.588 -7.837 1.836 1.00 7.59 179 ASN A C 1
ATOM 1406 O O . ASN A 1 175 ? 11.398 -8.783 1.896 1.00 8.01 179 ASN A O 1
ATOM 1411 N N . ILE A 1 176 ? 9.804 -7.559 0.779 1.00 7.26 180 ILE A N 1
ATOM 1412 C CA . ILE A 1 176 ? 9.818 -8.378 -0.436 1.00 7.07 180 ILE A CA 1
ATOM 1413 C C . ILE A 1 176 ? 10.396 -7.606 -1.608 1.00 6.92 180 ILE A C 1
ATOM 1414 O O . ILE A 1 176 ? 10.274 -7.968 -2.768 1.00 7.51 180 ILE A O 1
ATOM 1419 N N . GLU A 1 177 ? 11.093 -6.497 -1.272 1.00 7.46 181 GLU A N 1
ATOM 1420 C CA . GLU A 1 177 ? 11.689 -5.603 -2.277 1.00 7.90 181 GLU A CA 1
ATOM 1421 C C . GLU A 1 177 ? 13.131 -5.859 -2.541 1.00 8.02 181 GLU A C 1
ATOM 1422 O O . GLU A 1 177 ? 13.696 -5.301 -3.516 1.00 8.72 181 GLU A O 1
ATOM 1428 N N . TYR A 1 178 ? 13.785 -6.639 -1.708 1.00 7.74 182 TYR A N 1
ATOM 1429 C CA . TYR A 1 178 ? 15.181 -7.027 -1.792 1.00 7.86 182 TYR A CA 1
ATOM 1430 C C . TYR A 1 178 ? 15.249 -8.518 -1.884 1.00 8.26 182 TYR A C 1
ATOM 1431 O O . TYR A 1 178 ? 14.363 -9.235 -1.438 1.00 8.36 182 TYR A O 1
ATOM 1440 N N . SER A 1 179 ? 16.361 -9.031 -2.418 1.00 8.12 183 SER A N 1
ATOM 1441 C CA . SER A 1 179 ? 16.486 -10.447 -2.624 1.00 8.99 183 SER A CA 1
ATOM 1442 C C . SER A 1 179 ? 16.548 -11.211 -1.332 1.00 9.52 183 SER A C 1
ATOM 1443 O O . SER A 1 179 ? 17.213 -10.755 -0.377 1.00 10.60 183 SER A O 1
ATOM 1446 N N . GLY A 1 180 ? 15.840 -12.314 -1.224 1.00 9.27 184 GLY A N 1
ATOM 1447 C CA . GLY A 1 180 ? 15.831 -13.087 0.021 1.00 9.89 184 GLY A CA 1
ATOM 1448 C C . GLY A 1 180 ? 14.697 -14.011 0.111 1.00 9.02 184 GLY A C 1
ATOM 1449 O O . GLY A 1 180 ? 13.854 -14.112 -0.835 1.00 9.29 184 GLY A O 1
ATOM 1450 N N . ALA A 1 181 ? 14.617 -14.714 1.206 1.00 8.69 185 ALA A N 1
ATOM 1451 C CA . ALA A 1 181 ? 13.554 -15.683 1.362 1.00 8.85 185 ALA A CA 1
ATOM 1452 C C . ALA A 1 181 ? 12.172 -15.129 1.236 1.00 8.13 185 ALA A C 1
ATOM 1453 O O . ALA A 1 181 ? 11.273 -15.799 0.743 1.00 8.78 185 ALA A O 1
ATOM 1455 N N . LYS A 1 182 ? 11.954 -13.926 1.781 1.00 7.65 186 LYS A N 1
ATOM 1456 C CA . LYS A 1 182 ? 10.609 -13.386 1.751 1.00 7.64 186 LYS A CA 1
ATOM 1457 C C . LYS A 1 182 ? 10.178 -13.046 0.326 1.00 7.31 186 LYS A C 1
ATOM 1458 O O . LYS A 1 182 ? 9.043 -13.359 -0.082 1.00 8.03 186 LYS A O 1
ATOM 1464 N N . ALA A 1 183 ? 11.030 -12.395 -0.433 1.00 8.10 187 ALA A N 1
ATOM 1465 C CA . ALA A 1 183 ? 10.712 -12.125 -1.844 1.00 7.62 187 ALA A CA 1
ATOM 1466 C C . ALA A 1 183 ? 10.509 -13.381 -2.635 1.00 8.15 187 ALA A C 1
ATOM 1467 O O . ALA A 1 183 ? 9.555 -13.458 -3.470 1.00 8.21 187 ALA A O 1
ATOM 1469 N N . THR A 1 184 ? 11.316 -14.403 -2.401 1.00 8.08 188 THR A N 1
ATOM 1470 C CA . THR A 1 184 ? 11.076 -15.670 -3.074 1.00 8.63 188 THR A CA 1
ATOM 1471 C C . THR A 1 184 ? 9.726 -16.202 -2.710 1.00 8.47 188 THR A C 1
ATOM 1472 O O . THR A 1 184 ? 9.023 -16.764 -3.574 1.00 8.38 188 THR A O 1
ATOM 1476 N N . ALA A 1 185 ? 9.385 -16.143 -1.442 1.00 7.87 189 ALA A N 1
ATOM 1477 C CA . ALA A 1 185 ? 8.076 -16.624 -1.030 1.00 7.90 189 ALA A CA 1
ATOM 1478 C C . ALA A 1 185 ? 6.932 -15.837 -1.622 1.00 8.15 189 ALA A C 1
ATOM 1479 O O . ALA A 1 185 ? 5.848 -16.368 -1.879 1.00 8.76 189 ALA A O 1
ATOM 1481 N N . ALA A 1 186 ? 7.125 -14.533 -1.848 1.00 8.01 190 ALA A N 1
ATOM 1482 C CA . ALA A 1 186 ? 6.130 -13.717 -2.519 1.00 7.61 190 ALA A CA 1
ATOM 1483 C C . ALA A 1 186 ? 5.982 -14.175 -3.987 1.00 8.12 190 ALA A C 1
ATOM 1484 O O . ALA A 1 186 ? 4.820 -14.213 -4.497 1.00 7.81 190 ALA A O 1
ATOM 1486 N N . GLN A 1 187 ? 7.077 -14.404 -4.677 1.00 7.56 191 GLN A N 1
ATOM 1487 C CA . GLN A 1 187 ? 6.969 -15.041 -6.005 1.00 7.55 191 GLN A CA 1
ATOM 1488 C C . GLN A 1 187 ? 6.188 -16.323 -5.912 1.00 8.50 191 GLN A C 1
ATOM 1489 O O . GLN A 1 187 ? 5.308 -16.546 -6.773 1.00 8.44 191 GLN A O 1
ATOM 1495 N N . ASN A 1 188 ? 6.404 -17.110 -4.899 1.00 7.83 192 ASN A N 1
ATOM 1496 C CA . ASN A 1 188 ? 5.667 -18.376 -4.745 1.00 8.20 192 ASN A CA 1
ATOM 1497 C C . ASN A 1 188 ? 4.218 -18.161 -4.495 1.00 8.01 192 ASN A C 1
ATOM 1498 O O . ASN A 1 188 ? 3.411 -19.017 -4.893 1.00 8.90 192 ASN A O 1
ATOM 1503 N N . ILE A 1 189 ? 3.813 -17.083 -3.812 1.00 7.66 193 ILE A N 1
ATOM 1504 C CA . ILE A 1 189 ? 2.405 -16.764 -3.690 1.00 7.39 193 ILE A CA 1
ATOM 1505 C C . ILE A 1 189 ? 1.776 -16.519 -5.025 1.00 7.92 193 ILE A C 1
ATOM 1506 O O . ILE A 1 189 ? 0.653 -16.988 -5.293 1.00 8.45 193 ILE A O 1
ATOM 1511 N N . VAL A 1 190 ? 2.428 -15.740 -5.880 1.00 8.06 194 VAL A N 1
ATOM 1512 C CA . VAL A 1 190 ? 1.913 -15.508 -7.234 1.00 7.73 194 VAL A CA 1
ATOM 1513 C C . VAL A 1 190 ? 1.667 -16.878 -7.902 1.00 7.77 194 VAL A C 1
ATOM 1514 O O . VAL A 1 190 ? 0.612 -17.106 -8.510 1.00 8.49 194 VAL A O 1
ATOM 1518 N N . LYS A 1 191 ? 2.670 -17.714 -7.845 1.00 7.19 195 LYS A N 1
ATOM 1519 C CA . LYS A 1 191 ? 2.577 -19.045 -8.487 1.00 8.22 195 LYS A CA 1
ATOM 1520 C C . LYS A 1 191 ? 1.469 -19.809 -7.927 1.00 8.11 195 LYS A C 1
ATOM 1521 O O . LYS A 1 191 ? 0.710 -20.517 -8.676 1.00 8.64 195 LYS A O 1
ATOM 1527 N N . MET A 1 192 ? 1.311 -19.818 -6.612 1.00 8.40 196 MET A N 1
ATOM 1528 C CA . MET A 1 192 ? 0.243 -20.605 -5.954 1.00 9.39 196 MET A CA 1
ATOM 1529 C C . MET A 1 192 ? -1.094 -20.150 -6.320 1.00 9.21 196 MET A C 1
ATOM 1530 O O . MET A 1 192 ? -2.037 -20.989 -6.538 1.00 9.49 196 MET A O 1
ATOM 1535 N N . ILE A 1 193 ? -1.349 -18.865 -6.371 1.00 8.07 197 ILE A N 1
ATOM 1536 C CA . ILE A 1 193 ? -2.641 -18.348 -6.723 1.00 8.22 197 ILE A CA 1
ATOM 1537 C C . ILE A 1 193 ? -2.997 -18.853 -8.105 1.00 8.57 197 ILE A C 1
ATOM 1538 O O . ILE A 1 193 ? -4.149 -19.313 -8.348 1.00 9.53 197 ILE A O 1
ATOM 1543 N N . LYS A 1 194 ? -2.084 -18.727 -9.068 1.00 8.52 198 LYS A N 1
ATOM 1544 C CA . LYS A 1 194 ? -2.355 -19.180 -10.457 1.00 8.84 198 LYS A CA 1
ATOM 1545 C C . LYS A 1 194 ? -2.512 -20.678 -10.463 1.00 9.18 198 LYS A C 1
ATOM 1546 O O . LYS A 1 194 ? -3.402 -21.169 -11.248 1.00 10.73 198 LYS A O 1
ATOM 1552 N N . ALA A 1 195 ? -1.797 -21.426 -9.691 1.00 8.77 199 ALA A N 1
ATOM 1553 C CA . ALA A 1 195 ? -1.974 -22.909 -9.705 1.00 9.97 199 ALA A CA 1
ATOM 1554 C C . ALA A 1 195 ? -3.370 -23.295 -9.212 1.00 10.66 199 ALA A C 1
ATOM 1555 O O . ALA A 1 195 ? -3.890 -24.351 -9.637 1.00 12.30 199 ALA A O 1
ATOM 1557 N N A TYR A 1 196 ? -4.032 -22.450 -8.434 0.48 9.41 200 TYR A N 1
AT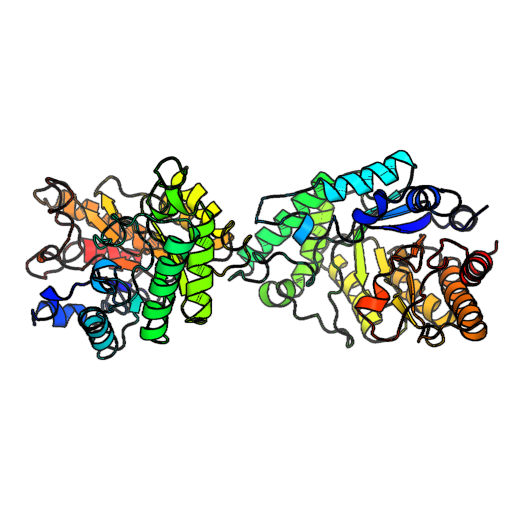OM 1558 N N B TYR A 1 196 ? -3.863 -22.648 -8.191 0.52 8.80 200 TYR A N 1
ATOM 1559 C CA A TYR A 1 196 ? -5.396 -22.724 -7.959 0.48 10.28 200 TYR A CA 1
ATOM 1560 C CA B TYR A 1 196 ? -5.276 -22.782 -7.799 0.52 10.76 200 TYR A CA 1
ATOM 1561 C C A TYR A 1 196 ? -6.363 -22.229 -8.937 0.48 12.20 200 TYR A C 1
ATOM 1562 C C B TYR A 1 196 ? -6.236 -22.477 -8.940 0.52 11.79 200 TYR A C 1
ATOM 1563 O O A TYR A 1 196 ? -7.584 -22.366 -8.792 0.48 13.49 200 TYR A O 1
ATOM 1564 O O B TYR A 1 196 ? -7.388 -23.076 -8.887 0.52 14.15 200 TYR A O 1
ATOM 1581 N N . GLY A 1 197 ? -5.922 -21.664 -9.973 1.00 11.24 201 GLY A N 1
ATOM 1582 C CA . GLY A 1 197 ? -6.823 -21.156 -10.946 1.00 12.03 201 GLY A CA 1
ATOM 1583 C C . GLY A 1 197 ? -7.389 -19.760 -10.708 1.00 12.34 201 GLY A C 1
ATOM 1584 O O . GLY A 1 197 ? -8.345 -19.330 -11.385 1.00 13.85 201 GLY A O 1
ATOM 1585 N N . ALA A 1 198 ? -6.916 -19.076 -9.656 1.00 11.24 202 ALA A N 1
ATOM 1586 C CA . ALA A 1 198 ? -7.386 -17.740 -9.272 1.00 10.27 202 ALA A CA 1
ATOM 1587 C C . ALA A 1 198 ? -6.534 -16.665 -9.961 1.00 9.55 202 ALA A C 1
ATOM 1588 O O . ALA A 1 198 ? -5.384 -16.921 -10.367 1.00 11.34 202 ALA A O 1
ATOM 1590 N N . LYS A 1 199 ? -7.120 -15.509 -10.087 1.00 10.05 203 LYS A N 1
ATOM 1591 C CA A LYS A 1 199 ? -6.518 -14.330 -10.721 0.50 10.13 203 LYS A CA 1
ATOM 1592 C CA B LYS A 1 199 ? -6.437 -14.394 -10.725 0.50 10.77 203 LYS A CA 1
ATOM 1593 C C . LYS A 1 199 ? -5.628 -13.513 -9.782 1.00 9.22 203 LYS A C 1
ATOM 1594 O O . LYS A 1 199 ? -6.080 -13.107 -8.735 1.00 10.20 203 LYS A O 1
ATOM 1605 N N . ILE A 1 200 ? -4.411 -13.251 -10.216 1.00 8.86 204 ILE A N 1
ATOM 1606 C CA . ILE A 1 200 ? -3.571 -12.230 -9.526 1.00 7.93 204 ILE A CA 1
ATOM 1607 C C . ILE A 1 200 ? -2.923 -11.419 -10.636 1.00 8.46 204 ILE A C 1
ATOM 1608 O O . ILE A 1 200 ? -2.323 -11.976 -11.602 1.00 9.14 204 ILE A O 1
ATOM 1613 N N . ASP A 1 201 ? -3.003 -10.093 -10.554 1.00 7.52 205 ASP A N 1
ATOM 1614 C CA . ASP A 1 201 ? -2.500 -9.186 -11.550 1.00 8.08 205 ASP A CA 1
ATOM 1615 C C . ASP A 1 201 ? -1.204 -8.480 -11.140 1.00 7.33 205 ASP A C 1
ATOM 1616 O O . ASP A 1 201 ? -0.524 -7.973 -12.042 1.00 8.34 205 ASP A O 1
ATOM 1621 N N . GLY A 1 202 ? -0.942 -8.335 -9.841 1.00 7.39 206 GLY A N 1
ATOM 1622 C CA . GLY A 1 202 ? 0.160 -7.465 -9.416 1.00 7.53 206 GLY A CA 1
ATOM 1623 C C . GLY A 1 202 ? 0.721 -7.911 -8.105 1.00 6.73 206 GLY A C 1
ATOM 1624 O O . GLY A 1 202 ? 0.103 -8.545 -7.282 1.00 7.74 206 GLY A O 1
ATOM 1625 N N . VAL A 1 203 ? 1.986 -7.501 -7.901 1.00 7.59 207 VAL A N 1
ATOM 1626 C CA . VAL A 1 203 ? 2.690 -7.556 -6.626 1.00 7.01 207 VAL A CA 1
ATOM 1627 C C . VAL A 1 203 ? 2.891 -6.137 -6.147 1.00 6.73 207 VAL A C 1
ATOM 1628 O O . VAL A 1 203 ? 3.434 -5.296 -6.890 1.00 7.65 207 VAL A O 1
ATOM 1632 N N . GLY A 1 204 ? 2.502 -5.880 -4.915 1.00 7.01 208 GLY A N 1
ATOM 1633 C CA . GLY A 1 204 ? 2.659 -4.551 -4.245 1.00 6.57 208 GLY A CA 1
ATOM 1634 C C . GLY A 1 204 ? 3.830 -4.664 -3.307 1.00 6.93 208 GLY A C 1
ATOM 1635 O O . GLY A 1 204 ? 3.833 -5.499 -2.380 1.00 7.65 208 GLY A O 1
ATOM 1636 N N . LEU A 1 205 ? 4.771 -3.767 -3.475 1.00 6.84 209 LEU A N 1
ATOM 1637 C CA . LEU A 1 205 ? 6.007 -3.721 -2.698 1.00 6.55 209 LEU A CA 1
ATOM 1638 C C . LEU A 1 205 ? 5.915 -2.540 -1.789 1.00 6.80 209 LEU A C 1
ATOM 1639 O O . LEU A 1 205 ? 5.986 -1.380 -2.272 1.00 7.26 209 LEU A O 1
ATOM 1644 N N . GLN A 1 206 ? 5.715 -2.739 -0.495 1.00 6.68 210 GLN A N 1
ATOM 1645 C CA . GLN A 1 206 ? 5.427 -1.629 0.399 1.00 6.95 210 GLN A CA 1
ATOM 1646 C C . GLN A 1 206 ? 6.524 -0.582 0.380 1.00 6.13 210 GLN A C 1
ATOM 1647 O O . GLN A 1 206 ? 6.288 0.646 0.362 1.00 7.67 210 GLN A O 1
ATOM 1653 N N . ALA A 1 207 ? 7.794 -1.016 0.479 1.00 7.29 211 ALA A N 1
ATOM 1654 C CA . ALA A 1 207 ? 8.925 -0.081 0.425 1.00 7.31 211 ALA A CA 1
ATOM 1655 C C . ALA A 1 207 ? 8.971 0.866 1.636 1.00 7.08 211 ALA A C 1
ATOM 1656 O O . ALA A 1 207 ? 9.240 2.051 1.464 1.00 7.55 211 ALA A O 1
ATOM 1658 N N . HIS A 1 208 ? 8.784 0.305 2.826 1.00 7.57 212 HIS A N 1
ATOM 1659 C CA . HIS A 1 208 ? 9.101 1.035 4.040 1.00 7.48 212 HIS A CA 1
ATOM 1660 C C . HIS A 1 208 ? 10.571 0.836 4.332 1.00 8.10 212 HIS A C 1
ATOM 1661 O O . HIS A 1 208 ? 10.974 -0.206 4.917 1.00 10.65 212 HIS A O 1
ATOM 1668 N N . PHE A 1 209 ? 11.425 1.739 3.869 1.00 7.33 213 PHE A N 1
ATOM 1669 C CA . PHE A 1 209 ? 12.872 1.590 3.903 1.00 7.36 213 PHE A CA 1
ATOM 1670 C C . PHE A 1 209 ? 13.444 2.548 4.997 1.00 8.46 213 PHE A C 1
ATOM 1671 O O . PHE A 1 209 ? 12.737 3.315 5.616 1.00 8.22 213 PHE A O 1
ATOM 1679 N N . ILE A 1 210 ? 14.776 2.417 5.135 1.00 9.00 214 ILE A N 1
ATOM 1680 C CA . ILE A 1 210 ? 15.552 3.169 6.165 1.00 8.95 214 ILE A CA 1
ATOM 1681 C C . ILE A 1 210 ? 16.674 3.953 5.510 1.00 8.21 214 ILE A C 1
ATOM 1682 O O . ILE A 1 210 ? 17.358 3.390 4.622 1.00 8.64 214 ILE A O 1
ATOM 1687 N N . VAL A 1 211 ? 16.818 5.218 5.853 1.00 8.11 215 VAL A N 1
ATOM 1688 C CA . VAL A 1 211 ? 17.840 6.067 5.237 1.00 9.03 215 VAL A CA 1
ATOM 1689 C C . VAL A 1 211 ? 19.237 5.467 5.491 1.00 8.79 215 VAL A C 1
ATOM 1690 O O . VAL A 1 211 ? 19.545 5.176 6.645 1.00 9.59 215 VAL A O 1
ATOM 1694 N N . GLY A 1 212 ? 19.988 5.308 4.447 1.00 8.14 216 GLY A N 1
ATOM 1695 C CA . GLY A 1 212 ? 21.333 4.728 4.531 1.00 9.04 216 GLY A CA 1
ATOM 1696 C C . GLY A 1 212 ? 21.330 3.219 4.569 1.00 9.10 216 GLY A C 1
ATOM 1697 O O . GLY A 1 212 ? 22.422 2.589 4.600 1.00 9.80 216 GLY A O 1
ATOM 1698 N N . SER A 1 213 ? 20.129 2.564 4.606 1.00 8.91 217 SER A N 1
ATOM 1699 C CA . SER A 1 213 ? 20.025 1.133 4.623 1.00 9.85 217 SER A CA 1
ATOM 1700 C C . SER A 1 213 ? 18.942 0.750 3.597 1.00 9.59 217 SER A C 1
ATOM 1701 O O . SER A 1 213 ? 18.300 -0.269 3.829 1.00 13.29 217 SER A O 1
ATOM 1704 N N . THR A 1 214 ? 18.796 1.448 2.529 1.00 9.50 218 THR A N 1
ATOM 1705 C CA . THR A 1 214 ? 17.778 1.164 1.485 1.00 9.58 218 THR A CA 1
ATOM 1706 C C . THR A 1 214 ? 18.331 0.210 0.527 1.00 9.08 218 THR A C 1
ATOM 1707 O O . THR A 1 214 ? 19.521 0.260 0.171 1.00 9.18 218 THR A O 1
ATOM 1711 N N . PRO A 1 215 ? 17.537 -0.729 -0.010 1.00 8.93 219 PRO A N 1
ATOM 1712 C CA . PRO A 1 215 ? 18.068 -1.594 -1.072 1.00 9.03 219 PRO A CA 1
ATOM 1713 C C . PRO A 1 215 ? 18.572 -0.784 -2.231 1.00 9.57 219 PRO A C 1
ATOM 1714 O O . PRO A 1 215 ? 18.022 0.235 -2.608 1.00 9.60 219 PRO A O 1
ATOM 1718 N N . SER A 1 216 ? 19.610 -1.285 -2.857 1.00 10.11 220 SER A N 1
ATOM 1719 C CA . SER A 1 216 ? 20.235 -0.620 -3.999 1.00 10.31 220 SER A CA 1
ATOM 1720 C C . SER A 1 216 ? 19.351 -0.633 -5.235 1.00 9.55 220 SER A C 1
ATOM 1721 O O . SER A 1 216 ? 18.501 -1.562 -5.372 1.00 9.36 220 SER A O 1
ATOM 1724 N N . GLN A 1 217 ? 19.590 0.255 -6.148 1.00 9.51 221 GLN A N 1
ATOM 1725 C CA . GLN A 1 217 ? 18.858 0.208 -7.360 1.00 9.94 221 GLN A CA 1
ATOM 1726 C C . GLN A 1 217 ? 18.973 -1.118 -8.055 1.00 9.10 221 GLN A C 1
ATOM 1727 O O . GLN A 1 217 ? 17.967 -1.637 -8.611 1.00 9.36 221 GLN A O 1
ATOM 1733 N N . SER A 1 218 ? 20.175 -1.685 -8.082 1.00 8.80 222 SER A N 1
ATOM 1734 C CA . SER A 1 218 ? 20.319 -2.949 -8.774 1.00 9.77 222 SER A CA 1
ATOM 1735 C C . SER A 1 218 ? 19.495 -4.085 -8.154 1.00 8.67 222 SER A C 1
ATOM 1736 O O . SER A 1 218 ? 18.887 -4.850 -8.906 1.00 9.93 222 SER A O 1
ATOM 1739 N N . ASP A 1 219 ? 19.572 -4.227 -6.855 1.00 8.51 223 ASP A N 1
ATOM 1740 C CA . ASP A 1 219 ? 18.826 -5.302 -6.230 1.00 9.10 223 ASP A CA 1
ATOM 1741 C C . ASP A 1 219 ? 17.316 -5.028 -6.324 1.00 8.44 223 ASP A C 1
ATOM 1742 O O . ASP A 1 219 ? 16.522 -5.943 -6.629 1.00 8.85 223 ASP A O 1
ATOM 1747 N N . LEU A 1 220 ? 16.875 -3.770 -6.139 1.00 7.65 224 LEU A N 1
ATOM 1748 C CA . LEU A 1 220 ? 15.464 -3.457 -6.310 1.00 7.39 224 LEU A CA 1
ATOM 1749 C C . LEU A 1 220 ? 15.013 -3.888 -7.663 1.00 7.69 224 LEU A C 1
ATOM 1750 O O . LEU A 1 220 ? 13.885 -4.467 -7.800 1.00 7.74 224 LEU A O 1
ATOM 1755 N N . THR A 1 221 ? 15.792 -3.614 -8.677 1.00 7.83 225 THR A N 1
ATOM 1756 C CA . THR A 1 221 ? 15.393 -3.924 -10.039 1.00 8.37 225 THR A CA 1
ATOM 1757 C C . THR A 1 221 ? 15.380 -5.420 -10.328 1.00 8.76 225 THR A C 1
ATOM 1758 O O . THR A 1 221 ? 14.445 -5.916 -10.949 1.00 9.02 225 THR A O 1
ATOM 1762 N N . THR A 1 222 ? 16.377 -6.121 -9.852 1.00 7.83 226 THR A N 1
ATOM 1763 C CA . THR A 1 222 ? 16.345 -7.601 -9.980 1.00 9.53 226 THR A CA 1
ATOM 1764 C C . THR A 1 222 ? 15.064 -8.114 -9.351 1.00 8.73 226 THR A C 1
ATOM 1765 O O . THR A 1 222 ? 14.470 -9.035 -9.938 1.00 9.02 226 THR A O 1
ATOM 1769 N N . VAL A 1 223 ? 14.711 -7.643 -8.193 1.00 8.45 227 VAL A N 1
ATOM 1770 C CA . VAL A 1 223 ? 13.514 -8.108 -7.532 1.00 7.75 227 VAL A CA 1
ATOM 1771 C C . VAL A 1 223 ? 12.278 -7.738 -8.334 1.00 8.18 227 VAL A C 1
ATOM 1772 O O . VAL A 1 223 ? 11.359 -8.617 -8.548 1.00 8.30 227 VAL A O 1
ATOM 1776 N N . LEU A 1 224 ? 12.138 -6.506 -8.795 1.00 7.53 228 LEU A N 1
ATOM 1777 C CA . LEU A 1 224 ? 10.949 -6.176 -9.601 1.00 7.62 228 LEU A CA 1
ATOM 1778 C C . LEU A 1 224 ? 10.834 -7.099 -10.773 1.00 8.02 228 LEU A C 1
ATOM 1779 O O . LEU A 1 224 ? 9.715 -7.572 -11.078 1.00 8.53 228 LEU A O 1
ATOM 1784 N N . LYS A 1 225 ? 11.921 -7.331 -11.510 1.00 8.33 229 LYS A N 1
ATOM 1785 C CA . LYS A 1 225 ? 11.919 -8.190 -12.679 1.00 8.49 229 LYS A CA 1
ATOM 1786 C C . LYS A 1 225 ? 11.637 -9.618 -12.339 1.00 8.18 229 LYS A C 1
ATOM 1787 O O . LYS A 1 225 ? 11.052 -10.358 -13.144 1.00 9.02 229 LYS A O 1
ATOM 1793 N N . GLY A 1 226 ? 11.970 -10.027 -11.147 1.00 8.37 230 GLY A N 1
ATOM 1794 C CA . GLY A 1 226 ? 11.605 -11.396 -10.682 1.00 8.90 230 GLY A CA 1
ATOM 1795 C C . GLY A 1 226 ? 10.145 -11.525 -10.558 1.00 9.31 230 GLY A C 1
ATOM 1796 O O . GLY A 1 226 ? 9.646 -12.676 -10.709 1.00 10.85 230 GLY A O 1
ATOM 1797 N N . TYR A 1 227 ? 9.365 -10.482 -10.306 1.00 8.14 231 TYR A N 1
ATOM 1798 C CA . TYR A 1 227 ? 7.905 -10.566 -10.313 1.00 7.37 231 TYR A CA 1
ATOM 1799 C C . TYR A 1 227 ? 7.390 -10.331 -11.722 1.00 8.23 231 TYR A C 1
ATOM 1800 O O . TYR A 1 227 ? 6.500 -11.100 -12.147 1.00 8.06 231 TYR A O 1
ATOM 1809 N N . THR A 1 228 ? 7.843 -9.344 -12.467 1.00 7.23 232 THR A N 1
ATOM 1810 C CA . THR A 1 228 ? 7.298 -9.130 -13.784 1.00 8.29 232 THR A CA 1
ATOM 1811 C C . THR A 1 228 ? 7.537 -10.355 -14.695 1.00 7.86 232 THR A C 1
ATOM 1812 O O . THR A 1 228 ? 6.697 -10.588 -15.599 1.00 8.99 232 THR A O 1
ATOM 1816 N N . ALA A 1 229 ? 8.564 -11.091 -14.480 1.00 7.78 233 ALA A N 1
ATOM 1817 C CA . ALA A 1 229 ? 8.795 -12.302 -15.248 1.00 7.94 233 ALA A CA 1
ATOM 1818 C C . ALA A 1 229 ? 7.703 -13.269 -15.137 1.00 8.49 233 ALA A C 1
ATOM 1819 O O . ALA A 1 229 ? 7.536 -14.140 -16.065 1.00 9.33 233 ALA A O 1
ATOM 1821 N N . LEU A 1 230 ? 6.942 -13.254 -14.067 1.00 8.69 234 LEU A N 1
ATOM 1822 C CA . LEU A 1 230 ? 5.843 -14.170 -13.833 1.00 8.91 234 LEU A CA 1
ATOM 1823 C C . LEU A 1 230 ? 4.581 -13.768 -14.470 1.00 9.17 234 LEU A C 1
ATOM 1824 O O . LEU A 1 230 ? 3.534 -14.459 -14.268 1.00 10.14 234 LEU A O 1
ATOM 1829 N N . GLY A 1 231 ? 4.547 -12.701 -15.235 1.00 8.98 235 GLY A N 1
ATOM 1830 C CA . GLY A 1 231 ? 3.333 -12.293 -15.891 1.00 9.92 235 GLY A CA 1
ATOM 1831 C C . GLY A 1 231 ? 2.372 -11.472 -15.083 1.00 9.94 235 GLY A C 1
ATOM 1832 O O . GLY A 1 231 ? 1.164 -11.470 -15.323 1.00 10.60 235 GLY A O 1
ATOM 1833 N N . VAL A 1 232 ? 2.912 -10.725 -14.121 1.00 8.66 236 VAL A N 1
ATOM 1834 C CA . VAL A 1 232 ? 2.230 -9.776 -13.269 1.00 8.39 236 VAL A CA 1
ATOM 1835 C C . VAL A 1 232 ? 2.875 -8.411 -13.416 1.00 8.29 236 VAL A C 1
ATOM 1836 O O . VAL A 1 232 ? 4.061 -8.322 -13.821 1.00 8.78 236 VAL A O 1
ATOM 1840 N N . GLU A 1 233 ? 2.145 -7.368 -13.035 1.00 8.04 237 GLU A N 1
ATOM 1841 C CA . GLU A 1 233 ? 2.710 -6.015 -12.910 1.00 7.85 237 GLU A CA 1
ATOM 1842 C C . GLU A 1 233 ? 3.209 -5.825 -11.467 1.00 7.35 237 GLU A C 1
ATOM 1843 O O . GLU A 1 233 ? 2.914 -6.648 -10.571 1.00 7.74 237 GLU A O 1
ATOM 1849 N N . VAL A 1 234 ? 3.902 -4.708 -11.233 1.00 7.42 238 VAL A N 1
ATOM 1850 C CA . VAL A 1 234 ? 4.442 -4.399 -9.907 1.00 7.31 238 VAL A CA 1
ATOM 1851 C C . VAL A 1 234 ? 4.226 -2.935 -9.639 1.00 7.43 238 VAL A C 1
ATOM 1852 O O . VAL A 1 234 ? 4.130 -2.110 -10.560 1.00 8.42 238 VAL A O 1
ATOM 1856 N N . ALA A 1 235 ? 4.202 -2.560 -8.361 1.00 7.43 239 ALA A N 1
ATOM 1857 C CA . ALA A 1 235 ? 4.193 -1.154 -7.985 1.00 6.90 239 ALA A CA 1
ATOM 1858 C C . ALA A 1 235 ? 4.816 -1.049 -6.629 1.00 7.44 239 ALA A C 1
ATOM 1859 O O . ALA A 1 235 ? 4.666 -1.968 -5.773 1.00 7.67 239 ALA A O 1
ATOM 1861 N N . TYR A 1 236 ? 5.449 0.074 -6.324 1.00 7.02 240 TYR A N 1
ATOM 1862 C CA . TYR A 1 236 ? 5.822 0.413 -4.957 1.00 6.57 240 TYR A CA 1
ATOM 1863 C C . TYR A 1 236 ? 4.597 1.059 -4.326 1.00 6.67 240 TYR A C 1
ATOM 1864 O O . TYR A 1 236 ? 4.124 2.064 -4.884 1.00 7.33 240 TYR A O 1
ATOM 1873 N N . THR A 1 237 ? 4.108 0.549 -3.221 1.00 6.70 241 THR A N 1
ATOM 1874 C CA . THR A 1 237 ? 2.779 0.905 -2.766 1.00 7.21 241 THR A CA 1
ATOM 1875 C C . THR A 1 237 ? 2.782 1.821 -1.494 1.00 6.62 241 THR A C 1
ATOM 1876 O O . THR A 1 237 ? 1.735 2.444 -1.291 1.00 7.07 241 THR A O 1
ATOM 1880 N N . GLU A 1 238 ? 3.831 1.802 -0.691 1.00 6.98 242 GLU A N 1
ATOM 1881 C CA . GLU A 1 238 ? 3.752 2.498 0.596 1.00 7.23 242 GLU A CA 1
ATOM 1882 C C . GLU A 1 238 ? 5.127 3.126 0.892 1.00 7.77 242 GLU A C 1
ATOM 1883 O O . GLU A 1 238 ? 5.566 3.133 2.056 1.00 7.48 242 GLU A O 1
ATOM 1889 N N . LEU A 1 239 ? 5.746 3.686 -0.123 1.00 7.37 243 LEU A N 1
ATOM 1890 C CA . LEU A 1 239 ? 7.162 4.100 -0.016 1.00 7.10 243 LEU A CA 1
ATOM 1891 C C . LEU A 1 239 ? 7.298 5.200 1.036 1.00 7.33 243 LEU A C 1
ATOM 1892 O O . LEU A 1 239 ? 6.621 6.266 1.014 1.00 7.76 243 LEU A O 1
ATOM 1897 N N . ASP A 1 240 ? 8.273 4.966 1.914 1.00 7.17 244 ASP A N 1
ATOM 1898 C CA . ASP A 1 240 ? 8.776 5.986 2.845 1.00 7.33 244 ASP A CA 1
ATOM 1899 C C . ASP A 1 240 ? 10.169 5.554 3.221 1.00 7.96 244 ASP A C 1
ATOM 1900 O O . ASP A 1 240 ? 10.514 4.355 3.115 1.00 8.13 244 ASP A O 1
ATOM 1905 N N . ILE A 1 241 ? 11.038 6.506 3.633 1.00 7.33 245 ILE A N 1
ATOM 1906 C CA . ILE A 1 241 ? 12.430 6.116 3.918 1.00 7.58 245 ILE A CA 1
ATOM 1907 C C . ILE A 1 241 ? 12.764 6.794 5.248 1.00 7.64 245 ILE A C 1
ATOM 1908 O O . ILE A 1 241 ? 13.114 8.001 5.296 1.00 9.17 245 ILE A O 1
ATOM 1913 N N . ARG A 1 242 ? 12.566 6.122 6.344 1.00 9.02 246 ARG A N 1
ATOM 1914 C CA . ARG A 1 242 ? 12.659 6.667 7.695 1.00 8.62 246 ARG A CA 1
ATOM 1915 C C . ARG A 1 242 ? 14.103 6.845 8.081 1.00 9.56 246 ARG A C 1
ATOM 1916 O O . ARG A 1 242 ? 14.997 6.053 7.829 1.00 9.28 246 ARG A O 1
ATOM 1924 N N . MET A 1 243 ? 14.349 7.980 8.792 1.00 10.35 247 MET A N 1
ATOM 1925 C CA . MET A 1 243 ? 15.718 8.288 9.219 1.00 13.09 247 MET A CA 1
ATOM 1926 C C . MET A 1 243 ? 15.767 8.213 10.737 1.00 11.63 247 MET A C 1
ATOM 1927 O O . MET A 1 243 ? 14.856 8.560 11.446 1.00 11.97 247 MET A O 1
ATOM 1932 N N . GLN A 1 244 ? 16.944 7.755 11.177 1.00 14.86 248 GLN A N 1
ATOM 1933 C CA . GLN A 1 244 ? 17.307 7.842 12.521 1.00 15.26 248 GLN A CA 1
ATOM 1934 C C . GLN A 1 244 ? 17.467 9.299 12.918 1.00 15.66 248 GLN A C 1
ATOM 1935 O O . GLN A 1 244 ? 18.263 10.030 12.316 1.00 17.78 248 GLN A O 1
ATOM 1941 N N . LEU A 1 245 ? 16.664 9.769 13.833 1.00 15.43 249 LEU A N 1
ATOM 1942 C CA . LEU A 1 245 ? 16.702 11.184 14.240 1.00 15.24 249 LEU A CA 1
ATOM 1943 C C . LEU A 1 245 ? 17.953 11.420 15.203 1.00 16.15 249 LEU A C 1
ATOM 1944 O O . LEU A 1 245 ? 18.476 10.464 15.750 1.00 18.48 249 LEU A O 1
ATOM 1949 N N . PRO A 1 246 ? 18.457 12.634 15.159 1.00 16.86 250 PRO A N 1
ATOM 1950 C CA . PRO A 1 246 ? 17.906 13.778 14.592 1.00 14.69 250 PRO A CA 1
ATOM 1951 C C . PRO A 1 246 ? 18.189 13.940 13.052 1.00 14.03 250 PRO A C 1
ATOM 1952 O O . PRO A 1 246 ? 19.191 13.477 12.614 1.00 14.95 250 PRO A O 1
ATOM 1956 N N . SER A 1 247 ? 17.320 14.663 12.429 1.00 13.50 251 SER A N 1
ATOM 1957 C CA . SER A 1 247 ? 17.546 15.039 11.028 1.00 15.62 251 SER A CA 1
ATOM 1958 C C . SER A 1 247 ? 18.799 15.902 10.891 1.00 16.01 251 SER A C 1
ATOM 1959 O O . SER A 1 247 ? 19.054 16.765 11.796 1.00 17.70 251 SER A O 1
ATOM 1962 N N . THR A 1 248 ? 19.571 15.738 9.841 1.00 14.63 252 THR A N 1
ATOM 1963 C CA . THR A 1 248 ? 20.765 16.516 9.519 1.00 13.84 252 THR A CA 1
ATOM 1964 C C . THR A 1 248 ? 20.809 16.718 8.051 1.00 14.08 252 THR A C 1
ATOM 1965 O O . THR A 1 248 ? 20.171 15.949 7.283 1.00 13.26 252 THR A O 1
ATOM 1969 N N . ALA A 1 249 ? 21.583 17.686 7.544 1.00 14.13 253 ALA A N 1
ATOM 1970 C CA . ALA A 1 249 ? 21.771 17.860 6.122 1.00 13.72 253 ALA A CA 1
ATOM 1971 C C . ALA A 1 249 ? 22.309 16.582 5.443 1.00 13.73 253 ALA A C 1
ATOM 1972 O O . ALA A 1 249 ? 21.860 16.290 4.348 1.00 13.05 253 ALA A O 1
ATOM 1974 N N . ALA A 1 250 ? 23.255 15.916 6.069 1.00 14.42 254 ALA A N 1
ATOM 1975 C CA . ALA A 1 250 ? 23.805 14.728 5.482 1.00 12.62 254 ALA A CA 1
ATOM 1976 C C . ALA A 1 250 ? 22.755 13.625 5.415 1.00 11.86 254 ALA A C 1
ATOM 1977 O O . ALA A 1 250 ? 22.709 12.957 4.343 1.00 12.22 254 ALA A O 1
ATOM 1979 N N . LYS A 1 251 ? 21.938 13.450 6.426 1.00 11.60 255 LYS A N 1
ATOM 1980 C CA . LYS A 1 251 ? 20.862 12.438 6.351 1.00 10.86 255 LYS A CA 1
ATOM 1981 C C . LYS A 1 251 ? 19.841 12.808 5.285 1.00 11.53 255 LYS A C 1
ATOM 1982 O O . LYS A 1 251 ? 19.331 11.890 4.577 1.00 10.46 255 LYS A O 1
ATOM 1988 N N . LEU A 1 252 ? 19.534 14.066 5.063 1.00 10.72 256 LEU A N 1
ATOM 1989 C CA . LEU A 1 252 ? 18.600 14.445 4.098 1.00 10.11 256 LEU A CA 1
ATOM 1990 C C . LEU A 1 252 ? 19.120 14.194 2.689 1.00 10.48 256 LEU A C 1
ATOM 19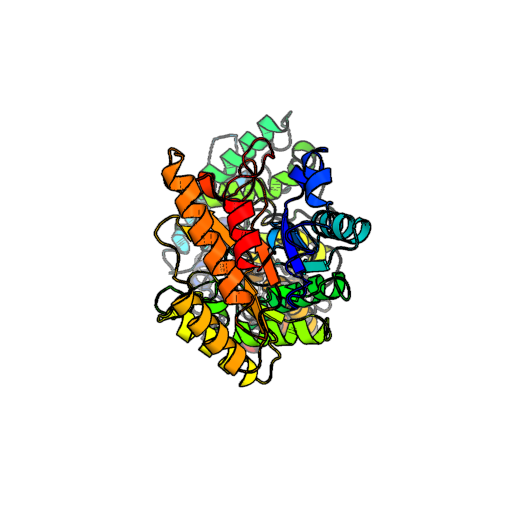91 O O . LEU A 1 252 ? 18.377 13.860 1.753 1.00 10.88 256 LEU A O 1
ATOM 1996 N N . ALA A 1 253 ? 20.420 14.364 2.486 1.00 9.53 257 ALA A N 1
ATOM 1997 C CA . ALA A 1 253 ? 21.023 14.088 1.239 1.00 10.69 257 ALA A CA 1
ATOM 1998 C C . ALA A 1 253 ? 21.072 12.579 0.977 1.00 9.60 257 ALA A C 1
ATOM 1999 O O . ALA A 1 253 ? 20.808 12.159 -0.157 1.00 11.02 257 ALA A O 1
ATOM 2001 N N . GLN A 1 254 ? 21.405 11.813 1.963 1.00 9.49 258 GLN A N 1
ATOM 2002 C CA . GLN A 1 254 ? 21.353 10.348 1.791 1.00 9.49 258 GLN A CA 1
ATOM 2003 C C . GLN A 1 254 ? 19.915 9.903 1.426 1.00 9.21 258 GLN A C 1
ATOM 2004 O O . GLN A 1 254 ? 19.724 9.053 0.596 1.00 9.55 258 GLN A O 1
ATOM 2010 N N . GLN A 1 255 ? 18.956 10.463 2.132 1.00 9.21 259 GLN A N 1
ATOM 2011 C CA . GLN A 1 255 ? 17.539 10.140 1.887 1.00 8.62 259 GLN A CA 1
ATOM 2012 C C . GLN A 1 255 ? 17.227 10.442 0.451 1.00 9.43 259 GLN A C 1
ATOM 2013 O O . GLN A 1 255 ? 16.448 9.653 -0.201 1.00 9.82 259 GLN A O 1
ATOM 2019 N N . SER A 1 256 ? 17.707 11.507 -0.113 1.00 9.13 260 SER A N 1
ATOM 2020 C CA . SER A 1 256 ? 17.492 11.796 -1.514 1.00 9.07 260 SER A CA 1
ATOM 2021 C C . SER A 1 256 ? 17.982 10.733 -2.460 1.00 9.17 260 SER A C 1
ATOM 2022 O O . SER A 1 256 ? 17.265 10.294 -3.387 1.00 9.31 260 SER A O 1
ATOM 2025 N N . THR A 1 257 ? 19.239 10.281 -2.256 1.00 8.89 261 THR A N 1
ATOM 2026 C CA . THR A 1 257 ? 19.739 9.206 -3.119 1.00 9.10 261 THR A CA 1
ATOM 2027 C C . THR A 1 257 ? 18.939 7.913 -2.916 1.00 8.69 261 THR A C 1
ATOM 2028 O O . THR A 1 257 ? 18.780 7.159 -3.911 1.00 8.91 261 THR A O 1
ATOM 2032 N N . ASP A 1 258 ? 18.590 7.644 -1.697 1.00 7.97 262 ASP A N 1
ATOM 2033 C CA . ASP A 1 258 ? 17.814 6.429 -1.410 1.00 8.33 262 ASP A CA 1
ATOM 2034 C C . ASP A 1 258 ? 16.484 6.436 -2.168 1.00 8.22 262 ASP A C 1
ATOM 2035 O O . ASP A 1 258 ? 16.125 5.444 -2.815 1.00 9.12 262 ASP A O 1
ATOM 2040 N N . PHE A 1 259 ? 15.755 7.538 -2.145 1.00 7.95 263 PHE A N 1
ATOM 2041 C CA . PHE A 1 259 ? 14.507 7.707 -2.908 1.00 7.85 263 PHE A CA 1
ATOM 2042 C C . PHE A 1 259 ? 14.743 7.627 -4.373 1.00 8.82 263 PHE A C 1
ATOM 2043 O O . PHE A 1 259 ? 13.959 7.046 -5.148 1.00 8.69 263 PHE A O 1
ATOM 2051 N N . GLN A 1 260 ? 15.822 8.301 -4.876 1.00 8.18 264 GLN A N 1
ATOM 2052 C CA . GLN A 1 260 ? 16.159 8.317 -6.247 1.00 8.76 264 GLN A CA 1
ATOM 2053 C C . GLN A 1 260 ? 16.259 6.892 -6.822 1.00 9.10 264 GLN A C 1
ATOM 2054 O O . GLN A 1 260 ? 15.762 6.608 -7.932 1.00 9.14 264 GLN A O 1
ATOM 2060 N N . GLY A 1 261 ? 16.952 6.005 -6.103 1.00 8.73 265 GLY A N 1
ATOM 2061 C CA . GLY A 1 261 ? 17.103 4.616 -6.612 1.00 8.36 265 GLY A CA 1
ATOM 2062 C C . GLY A 1 261 ? 15.811 3.885 -6.716 1.00 8.91 265 GLY A C 1
ATOM 2063 O O . GLY A 1 261 ? 15.664 3.004 -7.593 1.00 8.75 265 GLY A O 1
ATOM 2064 N N . VAL A 1 262 ? 14.823 4.164 -5.850 1.00 8.23 266 VAL A N 1
ATOM 2065 C CA . VAL A 1 262 ? 13.493 3.505 -5.906 1.00 8.55 266 VAL A CA 1
ATOM 2066 C C . VAL A 1 262 ? 12.796 3.908 -7.167 1.00 8.90 266 VAL A C 1
ATOM 2067 O O . VAL A 1 262 ? 12.293 3.060 -7.933 1.00 9.24 266 VAL A O 1
ATOM 2071 N N . ALA A 1 263 ? 12.702 5.234 -7.412 1.00 8.31 267 ALA A N 1
ATOM 2072 C CA . ALA A 1 263 ? 12.068 5.703 -8.625 1.00 9.10 267 ALA A CA 1
ATOM 2073 C C . ALA A 1 263 ? 12.726 5.175 -9.853 1.00 8.60 267 ALA A C 1
ATOM 2074 O O . ALA A 1 263 ? 12.083 4.699 -10.818 1.00 8.71 267 ALA A O 1
ATOM 2076 N N . ALA A 1 264 ? 14.072 5.167 -9.870 1.00 8.50 268 ALA A N 1
ATOM 2077 C CA . ALA A 1 264 ? 14.787 4.735 -11.048 1.00 8.41 268 ALA A CA 1
ATOM 2078 C C . ALA A 1 264 ? 14.616 3.230 -11.291 1.00 7.72 268 ALA A C 1
ATOM 2079 O O . ALA A 1 264 ? 14.531 2.796 -12.434 1.00 8.18 268 ALA A O 1
ATOM 2081 N N . ALA A 1 265 ? 14.561 2.444 -10.230 1.00 8.13 269 ALA A N 1
ATOM 2082 C CA . ALA A 1 265 ? 14.327 1.003 -10.355 1.00 7.97 269 ALA A CA 1
ATOM 2083 C C . ALA A 1 265 ? 12.976 0.737 -11.001 1.00 7.91 269 ALA A C 1
ATOM 2084 O O . ALA A 1 265 ? 12.880 -0.092 -11.919 1.00 8.23 269 ALA A O 1
ATOM 2086 N N . CYS A 1 266 ? 11.948 1.476 -10.610 1.00 8.35 270 CYS A N 1
ATOM 2087 C CA . CYS A 1 266 ? 10.655 1.356 -11.244 1.00 7.52 270 CYS A CA 1
ATOM 2088 C C . CYS A 1 266 ? 10.665 1.703 -12.681 1.00 8.07 270 CYS A C 1
ATOM 2089 O O . CYS A 1 266 ? 10.241 0.913 -13.527 1.00 8.45 270 CYS A O 1
ATOM 2092 N N . VAL A 1 267 ? 11.245 2.871 -13.047 1.00 8.47 271 VAL A N 1
ATOM 2093 C CA . VAL A 1 267 ? 11.346 3.243 -14.444 1.00 9.11 271 VAL A CA 1
ATOM 2094 C C . VAL A 1 267 ? 12.060 2.169 -15.258 1.00 8.61 271 VAL A C 1
ATOM 2095 O O . VAL A 1 267 ? 11.714 1.883 -16.404 1.00 10.52 271 VAL A O 1
ATOM 2099 N N A SER A 1 268 ? 13.140 1.657 -14.665 0.46 9.05 272 SER A N 1
ATOM 2100 N N B SER A 1 268 ? 13.088 1.610 -14.705 0.54 8.48 272 SER A N 1
ATOM 2101 C CA A SER A 1 268 ? 13.996 0.622 -15.298 0.46 9.50 272 SER A CA 1
ATOM 2102 C CA B SER A 1 268 ? 13.876 0.608 -15.423 0.54 8.56 272 SER A CA 1
ATOM 2103 C C A SER A 1 268 ? 13.235 -0.631 -15.702 0.46 9.49 272 SER A C 1
ATOM 2104 C C B SER A 1 268 ? 13.266 -0.706 -15.636 0.54 9.09 272 SER A C 1
ATOM 2105 O O A SER A 1 268 ? 13.678 -1.321 -16.662 0.46 9.49 272 SER A O 1
ATOM 2106 O O B SER A 1 268 ? 13.893 -1.582 -16.270 0.54 8.20 272 SER A O 1
ATOM 2111 N N . THR A 1 269 ? 12.113 -0.929 -15.008 1.00 9.01 273 THR A N 1
ATOM 2112 C CA . THR A 1 269 ? 11.412 -2.219 -15.109 1.00 9.04 273 THR A CA 1
ATOM 2113 C C . THR A 1 269 ? 10.077 -2.027 -15.786 1.00 8.33 273 THR A C 1
ATOM 2114 O O . THR A 1 269 ? 9.125 -1.501 -15.246 1.00 9.13 273 THR A O 1
ATOM 2118 N N . THR A 1 270 ? 10.020 -2.468 -17.060 1.00 9.02 274 THR A N 1
ATOM 2119 C CA . THR A 1 270 ? 8.717 -2.450 -17.739 1.00 9.33 274 THR A CA 1
ATOM 2120 C C . THR A 1 270 ? 7.754 -3.306 -16.960 1.00 9.03 274 THR A C 1
ATOM 2121 O O . THR A 1 270 ? 8.094 -4.443 -16.601 1.00 10.67 274 THR A O 1
ATOM 2125 N N . GLY A 1 271 ? 6.603 -2.784 -16.723 1.00 9.10 275 GLY A N 1
ATOM 2126 C CA . GLY A 1 271 ? 5.612 -3.475 -15.827 1.00 8.76 275 GLY A CA 1
ATOM 2127 C C . GLY A 1 271 ? 5.524 -2.878 -14.447 1.00 8.51 275 GLY A C 1
ATOM 2128 O O . GLY A 1 271 ? 4.642 -3.256 -13.698 1.00 9.08 275 GLY A O 1
ATOM 2129 N N . CYS A 1 272 ? 6.455 -1.961 -14.059 1.00 8.13 276 CYS A N 1
ATOM 2130 C CA . CYS A 1 272 ? 6.295 -1.189 -12.848 1.00 8.62 276 CYS A CA 1
ATOM 2131 C C . CYS A 1 272 ? 5.416 -0.027 -13.160 1.00 8.90 276 CYS A C 1
ATOM 2132 O O . CYS A 1 272 ? 5.818 0.949 -13.827 1.00 9.88 276 CYS A O 1
ATOM 2135 N N . VAL A 1 273 ? 4.176 -0.063 -12.675 1.00 7.51 277 VAL A N 1
ATOM 2136 C CA . VAL A 1 273 ? 3.161 0.897 -13.071 1.00 7.67 277 VAL A CA 1
ATOM 2137 C C . VAL A 1 273 ? 3.141 2.135 -12.272 1.00 8.64 277 VAL A C 1
ATOM 2138 O O . VAL A 1 273 ? 2.459 3.115 -12.686 1.00 8.79 277 VAL A O 1
ATOM 2142 N N . GLY A 1 274 ? 3.800 2.203 -11.122 1.00 8.11 278 GLY A N 1
ATOM 2143 C CA . GLY A 1 274 ? 3.692 3.399 -10.345 1.00 8.43 278 GLY A CA 1
ATOM 2144 C C . GLY A 1 274 ? 4.345 3.297 -8.993 1.00 7.44 278 GLY A C 1
ATOM 2145 O O . GLY A 1 274 ? 4.774 2.219 -8.571 1.00 8.70 278 GLY A O 1
ATOM 2146 N N . VAL A 1 275 ? 4.408 4.434 -8.330 1.00 7.72 279 VAL A N 1
ATOM 2147 C CA . VAL A 1 275 ? 4.899 4.601 -6.973 1.00 7.64 279 VAL A CA 1
ATOM 2148 C C . VAL A 1 275 ? 3.874 5.336 -6.158 1.00 8.15 279 VAL A C 1
ATOM 2149 O O . VAL A 1 275 ? 3.427 6.428 -6.643 1.00 8.49 279 VAL A O 1
ATOM 2153 N N . THR A 1 276 ? 3.556 4.874 -4.982 1.00 7.70 280 THR A N 1
ATOM 2154 C CA . THR A 1 276 ? 2.740 5.591 -4.010 1.00 8.05 280 THR A CA 1
ATOM 2155 C C . THR A 1 276 ? 3.591 5.774 -2.779 1.00 7.81 280 THR A C 1
ATOM 2156 O O . THR A 1 276 ? 4.186 4.795 -2.292 1.00 8.43 280 THR A O 1
ATOM 2160 N N . ILE A 1 277 ? 3.710 7.008 -2.277 1.00 7.27 281 ILE A N 1
ATOM 2161 C CA . ILE A 1 277 ? 4.365 7.237 -0.999 1.00 7.22 281 ILE A CA 1
ATOM 2162 C C . ILE A 1 277 ? 3.368 7.189 0.112 1.00 7.29 281 ILE A C 1
ATOM 2163 O O . ILE A 1 277 ? 2.135 7.486 -0.093 1.00 8.07 281 ILE A O 1
ATOM 2168 N N . TRP A 1 278 ? 3.743 6.763 1.297 1.00 7.21 282 TRP A N 1
ATOM 2169 C CA . TRP A 1 278 ? 2.852 6.572 2.413 1.00 8.06 282 TRP A CA 1
ATOM 2170 C C . TRP A 1 278 ? 2.623 7.861 3.157 1.00 7.81 282 TRP A C 1
ATOM 2171 O O . TRP A 1 278 ? 3.145 8.151 4.223 1.00 8.39 282 TRP A O 1
ATOM 2182 N N . ASP A 1 279 ? 1.710 8.647 2.554 1.00 8.30 283 ASP A N 1
ATOM 2183 C CA . ASP A 1 279 ? 1.558 10.109 2.791 1.00 7.80 283 ASP A CA 1
ATOM 2184 C C . ASP A 1 279 ? 2.732 10.802 2.186 1.00 8.65 283 ASP A C 1
ATOM 2185 O O . ASP A 1 279 ? 3.642 10.192 1.669 1.00 8.77 283 ASP A O 1
ATOM 2190 N N . TRP A 1 280 ? 2.697 12.173 2.243 1.00 9.30 284 TRP A N 1
ATOM 2191 C CA . TRP A 1 280 ? 3.673 12.953 1.522 1.00 9.06 284 TRP A CA 1
ATOM 2192 C C . TRP A 1 280 ? 4.406 13.971 2.398 1.00 9.17 284 TRP A C 1
ATOM 2193 O O . TRP A 1 280 ? 5.467 14.451 2.005 1.00 9.72 284 TRP A O 1
ATOM 2204 N N . THR A 1 281 ? 3.896 14.245 3.582 1.00 8.83 285 THR A N 1
ATOM 2205 C CA . THR A 1 281 ? 4.497 15.148 4.536 1.00 9.39 285 THR A CA 1
ATOM 2206 C C . THR A 1 281 ? 4.815 14.455 5.833 1.00 9.63 285 THR A C 1
ATOM 2207 O O . THR A 1 281 ? 3.975 13.743 6.381 1.00 9.81 285 THR A O 1
ATOM 2211 N N . ASP A 1 282 ? 6.032 14.768 6.311 1.00 9.47 286 ASP A N 1
ATOM 2212 C CA . ASP A 1 282 ? 6.486 14.257 7.589 1.00 10.56 286 ASP A CA 1
ATOM 2213 C C . ASP A 1 282 ? 5.499 14.470 8.724 1.00 11.07 286 ASP A C 1
ATOM 2214 O O . ASP A 1 282 ? 5.460 13.736 9.707 1.00 11.67 286 ASP A O 1
ATOM 2219 N N . LYS A 1 283 ? 4.710 15.586 8.629 1.00 11.83 287 LYS A N 1
ATOM 2220 C CA . LYS A 1 283 ? 3.701 15.871 9.710 1.00 11.85 287 LYS A CA 1
ATOM 2221 C C . LYS A 1 283 ? 2.807 14.682 10.010 1.00 11.66 287 LYS A C 1
ATOM 2222 O O . LYS A 1 283 ? 2.425 14.448 11.156 1.00 12.86 287 LYS A O 1
ATOM 2228 N N . TYR A 1 284 ? 2.404 13.982 8.926 1.00 11.06 288 TYR A N 1
ATOM 2229 C CA . TYR A 1 284 ? 1.395 12.970 9.024 1.00 11.14 288 TYR A CA 1
ATOM 2230 C C . TYR A 1 284 ? 1.958 11.574 8.856 1.00 11.16 288 TYR A C 1
ATOM 2231 O O . TYR A 1 284 ? 1.139 10.597 8.897 1.00 14.80 288 TYR A O 1
ATOM 2240 N N . SER A 1 285 ? 3.259 11.386 8.894 1.00 10.55 289 SER A N 1
ATOM 2241 C CA . SER A 1 285 ? 3.812 10.028 8.749 1.00 10.30 289 SER A CA 1
ATOM 2242 C C . SER A 1 285 ? 3.465 9.168 9.884 1.00 10.46 289 SER A C 1
ATOM 2243 O O . SER A 1 285 ? 3.578 9.522 11.089 1.00 11.28 289 SER A O 1
ATOM 2246 N N . TRP A 1 286 ? 3.099 7.922 9.608 1.00 9.87 290 TRP A N 1
ATOM 2247 C CA . TRP A 1 286 ? 2.925 6.922 10.630 1.00 10.42 290 TRP A CA 1
ATOM 2248 C C . TRP A 1 286 ? 4.173 6.488 11.336 1.00 10.18 290 TRP A C 1
ATOM 2249 O O . TRP A 1 286 ? 4.119 5.847 12.382 1.00 11.35 290 TRP A O 1
ATOM 2260 N N . VAL A 1 287 ? 5.341 6.833 10.839 1.00 9.17 291 VAL A N 1
ATOM 2261 C CA . VAL A 1 287 ? 6.571 6.272 11.317 1.00 10.08 291 VAL A CA 1
ATOM 2262 C C . VAL A 1 287 ? 6.909 6.548 12.815 1.00 11.22 291 VAL A C 1
ATOM 2263 O O . VAL A 1 287 ? 7.224 5.608 13.525 1.00 11.89 291 VAL A O 1
ATOM 2267 N N . PRO A 1 288 ? 6.863 7.820 13.230 1.00 12.43 292 PRO A N 1
ATOM 2268 C CA . PRO A 1 288 ? 7.397 8.038 14.615 1.00 14.82 292 PRO A CA 1
ATOM 2269 C C . PRO A 1 288 ? 6.663 7.315 15.668 1.00 17.19 292 PRO A C 1
ATOM 2270 O O . PRO A 1 288 ? 7.324 6.925 16.686 1.00 20.48 292 PRO A O 1
ATOM 2274 N N . SER A 1 289 ? 5.400 7.067 15.484 1.00 17.04 293 SER A N 1
ATOM 2275 C CA . SER A 1 289 ? 4.613 6.315 16.489 1.00 20.63 293 SER A CA 1
ATOM 2276 C C . SER A 1 289 ? 4.949 4.866 16.583 1.00 23.92 293 SER A C 1
ATOM 2277 O O . SER A 1 289 ? 4.638 4.198 17.594 1.00 30.19 293 SER A O 1
ATOM 2280 N N . VAL A 1 290 ? 5.542 4.293 15.567 1.00 17.72 294 VAL A N 1
ATOM 2281 C CA . VAL A 1 290 ? 5.790 2.873 15.492 1.00 17.34 294 VAL A CA 1
ATOM 2282 C C . VAL A 1 290 ? 7.260 2.561 15.665 1.00 17.26 294 VAL A C 1
ATOM 2283 O O . VAL A 1 290 ? 7.613 1.483 16.212 1.00 20.41 294 VAL A O 1
ATOM 2287 N N . PHE A 1 291 ? 8.171 3.381 15.061 1.00 14.90 295 PHE A N 1
ATOM 2288 C CA . PHE A 1 291 ? 9.571 3.096 15.025 1.00 14.47 295 PHE A CA 1
ATOM 2289 C C . PHE A 1 291 ? 10.270 4.140 15.871 1.00 15.90 295 PHE A C 1
ATOM 2290 O O . PHE A 1 291 ? 10.612 5.256 15.427 1.00 15.82 295 PHE A O 1
ATOM 2298 N N . GLN A 1 292 ? 10.481 3.794 17.117 1.00 19.53 296 GLN A N 1
ATOM 2299 C CA . GLN A 1 292 ? 10.907 4.781 18.101 1.00 20.56 296 GLN A CA 1
ATOM 2300 C C . GLN A 1 292 ? 12.276 5.328 17.747 1.00 17.72 296 GLN A C 1
ATOM 2301 O O . GLN A 1 292 ? 13.161 4.600 17.439 1.00 17.71 296 GLN A O 1
ATOM 2307 N N . GLY A 1 293 ? 12.427 6.642 17.747 1.00 16.69 297 GLY A N 1
ATOM 2308 C CA . GLY A 1 293 ? 13.681 7.234 17.324 1.00 16.35 297 GLY A CA 1
ATOM 2309 C C . GLY A 1 293 ? 13.864 7.526 15.840 1.00 15.42 297 GLY A C 1
ATOM 2310 O O . GLY A 1 293 ? 14.946 8.007 15.441 1.00 17.12 297 GLY A O 1
ATOM 2311 N N . TYR A 1 294 ? 12.853 7.102 15.027 1.00 13.32 298 TYR A N 1
ATOM 2312 C CA . TYR A 1 294 ? 12.900 7.344 13.586 1.00 12.20 298 TYR A CA 1
ATOM 2313 C C . TYR A 1 294 ? 11.843 8.330 13.188 1.00 10.76 298 TYR A C 1
ATOM 2314 O O . TYR A 1 294 ? 10.811 8.479 13.821 1.00 12.32 298 TYR A O 1
ATOM 2323 N N . GLY A 1 295 ? 12.071 8.945 12.041 1.00 10.93 299 GLY A N 1
ATOM 2324 C CA . GLY A 1 295 ? 11.097 9.874 11.521 1.00 10.49 299 GLY A CA 1
ATOM 2325 C C . GLY A 1 295 ? 11.567 10.515 10.236 1.00 10.31 299 GLY A C 1
ATOM 2326 O O . GLY A 1 295 ? 12.312 9.911 9.469 1.00 10.08 299 GLY A O 1
ATOM 2327 N N . ALA A 1 296 ? 11.085 11.737 10.005 1.00 10.00 300 ALA A N 1
ATOM 2328 C CA . ALA A 1 296 ? 11.335 12.493 8.827 1.00 9.78 300 ALA A CA 1
ATOM 2329 C C . ALA A 1 296 ? 11.418 11.695 7.480 1.00 9.34 300 ALA A C 1
ATOM 2330 O O . ALA A 1 296 ? 12.378 11.790 6.783 1.00 9.60 300 ALA A O 1
ATOM 2332 N N . PRO A 1 297 ? 10.359 10.890 7.168 1.00 8.87 301 PRO A N 1
ATOM 2333 C CA . PRO A 1 297 ? 10.504 9.830 6.116 1.00 8.83 301 PRO A CA 1
ATOM 2334 C C . PRO A 1 297 ? 10.117 10.185 4.758 1.00 9.10 301 PRO A C 1
ATOM 2335 O O . PRO A 1 297 ? 10.234 9.306 3.851 1.00 8.82 301 PRO A O 1
ATOM 2339 N N . LEU A 1 298 ? 9.636 11.397 4.487 1.00 8.48 302 LEU A N 1
ATOM 2340 C CA . LEU A 1 298 ? 8.911 11.674 3.301 1.00 8.55 302 LEU A CA 1
ATOM 2341 C C . LEU A 1 298 ? 9.488 12.816 2.466 1.00 9.30 302 LEU A C 1
ATOM 2342 O O . LEU A 1 298 ? 10.470 13.483 2.906 1.00 9.91 302 LEU A O 1
ATOM 2347 N N . PRO A 1 299 ? 9.008 13.104 1.280 1.00 9.09 303 PRO A N 1
ATOM 2348 C CA . PRO A 1 299 ? 9.641 14.134 0.428 1.00 9.18 303 PRO A CA 1
ATOM 2349 C C . PRO A 1 299 ? 9.269 15.555 0.789 1.00 10.44 303 PRO A C 1
ATOM 2350 O O . PRO A 1 299 ? 9.974 16.453 0.212 1.00 10.47 303 PRO A O 1
ATOM 2354 N N . TRP A 1 300 ? 8.289 15.771 1.636 1.00 9.43 304 TRP A N 1
ATOM 2355 C CA . TRP A 1 300 ? 8.035 17.112 2.209 1.00 9.79 304 TRP A CA 1
ATOM 2356 C C . TRP A 1 300 ? 8.119 17.008 3.660 1.00 10.39 304 TRP A C 1
ATOM 2357 O O . TRP A 1 300 ? 7.766 16.014 4.318 1.00 10.26 304 TRP A O 1
ATOM 2368 N N . ASP A 1 301 ? 8.559 18.132 4.298 1.00 10.40 305 ASP A N 1
ATOM 2369 C CA . ASP A 1 301 ? 8.706 18.178 5.724 1.00 10.65 305 ASP A CA 1
ATOM 2370 C C . ASP A 1 301 ? 7.364 18.493 6.391 1.00 10.94 305 ASP A C 1
ATOM 2371 O O . ASP A 1 301 ? 6.311 18.601 5.769 1.00 10.90 305 ASP A O 1
ATOM 2376 N N . GLU A 1 302 ? 7.435 18.675 7.709 1.00 11.46 306 GLU A N 1
ATOM 2377 C CA . GLU A 1 302 ? 6.251 18.835 8.533 1.00 12.98 306 GLU A CA 1
ATOM 2378 C C . GLU A 1 302 ? 5.586 20.182 8.339 1.00 14.45 306 GLU A C 1
ATOM 2379 O O . GLU A 1 302 ? 4.442 20.366 8.876 1.00 15.14 306 GLU A O 1
ATOM 2385 N N . ASN A 1 303 ? 6.239 21.063 7.639 1.00 13.80 307 ASN A N 1
ATOM 2386 C CA . ASN A 1 303 ? 5.673 22.387 7.275 1.00 15.99 307 ASN A CA 1
ATOM 2387 C C . ASN A 1 303 ? 5.253 22.447 5.830 1.00 15.66 307 ASN A C 1
ATOM 2388 O O . ASN A 1 303 ? 4.928 23.494 5.232 1.00 18.36 307 ASN A O 1
ATOM 2393 N N . TYR A 1 304 ? 5.215 21.266 5.163 1.00 13.53 308 TYR A N 1
ATOM 2394 C CA . TYR A 1 304 ? 4.785 21.183 3.798 1.00 13.88 308 TYR A CA 1
ATOM 2395 C C . TYR A 1 304 ? 5.735 21.766 2.755 1.00 11.98 308 TYR A C 1
ATOM 2396 O O . TYR A 1 304 ? 5.339 22.076 1.671 1.00 14.56 308 TYR A O 1
ATOM 2405 N N . VAL A 1 305 ? 7.010 21.794 3.137 1.00 12.54 309 VAL A N 1
ATOM 2406 C CA . VAL A 1 305 ? 8.039 22.275 2.252 1.00 12.38 309 VAL A CA 1
ATOM 2407 C C . VAL A 1 305 ? 8.843 21.066 1.702 1.00 11.81 309 VAL A C 1
ATOM 2408 O O . VAL A 1 305 ? 9.283 20.200 2.460 1.00 11.55 309 VAL A O 1
ATOM 2412 N N . LYS A 1 306 ? 9.184 21.135 0.453 1.00 11.29 310 LYS A N 1
ATOM 2413 C CA . LYS A 1 306 ? 9.951 20.061 -0.208 1.00 11.61 310 LYS A CA 1
ATOM 2414 C C . LYS A 1 306 ? 11.252 19.890 0.461 1.00 11.91 310 LYS A C 1
ATOM 2415 O O . LYS A 1 306 ? 11.989 20.900 0.820 1.00 13.31 310 LYS A O 1
ATOM 2421 N N . LYS A 1 307 ? 11.697 18.636 0.654 1.00 11.19 311 LYS A N 1
ATOM 2422 C CA . LYS A 1 307 ? 13.012 18.246 1.099 1.00 10.51 311 LYS A CA 1
ATOM 2423 C C . LYS A 1 307 ? 13.816 17.840 -0.098 1.00 10.15 311 LYS A C 1
ATOM 2424 O O . LYS A 1 307 ? 13.354 17.625 -1.191 1.00 10.50 311 LYS A O 1
ATOM 2430 N N . PRO A 1 308 ? 15.147 17.552 0.114 1.00 11.53 312 PRO A N 1
ATOM 2431 C CA . PRO A 1 308 ? 15.991 17.090 -0.973 1.00 10.90 312 PRO A CA 1
ATOM 2432 C C . PRO A 1 308 ? 15.442 15.800 -1.641 1.00 9.71 312 PRO A C 1
ATOM 2433 O O . PRO A 1 308 ? 15.570 15.648 -2.835 1.00 10.70 312 PRO A O 1
ATOM 2437 N N . ALA A 1 309 ? 14.786 14.949 -0.857 1.00 9.74 313 ALA A N 1
ATOM 2438 C CA . ALA A 1 309 ? 14.170 13.726 -1.432 1.00 10.01 313 ALA A CA 1
ATOM 2439 C C . ALA A 1 309 ? 13.211 14.009 -2.541 1.00 10.73 313 ALA A C 1
ATOM 2440 O O . ALA A 1 309 ? 13.051 13.150 -3.430 1.00 11.22 313 ALA A O 1
ATOM 2442 N N . TYR A 1 310 ? 12.511 15.151 -2.583 1.00 9.41 314 TYR A N 1
ATOM 2443 C CA . TYR A 1 310 ? 11.683 15.458 -3.708 1.00 9.83 314 TYR A CA 1
ATOM 2444 C C . TYR A 1 310 ? 12.478 15.495 -4.981 1.00 9.48 314 TYR A C 1
ATOM 2445 O O . TYR A 1 310 ? 12.134 14.989 -6.040 1.00 10.14 314 TYR A O 1
ATOM 2454 N N . ASP A 1 311 ? 13.643 16.217 -4.899 1.00 10.73 315 ASP A N 1
ATOM 2455 C CA . ASP A 1 311 ? 14.548 16.257 -6.040 1.00 12.07 315 ASP A CA 1
ATOM 2456 C C . ASP A 1 311 ? 15.177 14.915 -6.422 1.00 10.65 315 ASP A C 1
ATOM 2457 O O . ASP A 1 311 ? 15.352 14.632 -7.592 1.00 11.19 315 ASP A O 1
ATOM 2462 N N . GLY A 1 312 ? 15.476 14.123 -5.407 1.00 10.14 316 GLY A N 1
ATOM 2463 C CA . GLY A 1 312 ? 15.943 12.751 -5.706 1.00 10.62 316 GLY A CA 1
ATOM 2464 C C . GLY A 1 312 ? 14.933 11.945 -6.454 1.00 10.03 316 GLY A C 1
ATOM 2465 O O . GLY A 1 312 ? 15.249 11.284 -7.452 1.00 10.11 316 GLY A O 1
ATOM 2466 N N . LEU A 1 313 ? 13.620 12.023 -6.066 1.00 10.04 317 LEU A N 1
ATOM 2467 C CA . LEU A 1 313 ? 12.595 11.351 -6.820 1.00 10.01 317 LEU A CA 1
ATOM 2468 C C . LEU A 1 313 ? 12.542 11.846 -8.255 1.00 9.99 317 LEU A C 1
ATOM 2469 O O . LEU A 1 313 ? 12.470 11.081 -9.223 1.00 10.23 317 LEU A O 1
ATOM 2474 N N . MET A 1 314 ? 12.543 13.209 -8.473 1.00 10.40 318 MET A N 1
ATOM 2475 C CA . MET A 1 314 ? 12.497 13.780 -9.775 1.00 11.39 318 MET A CA 1
ATOM 2476 C C . MET A 1 314 ? 13.665 13.288 -10.624 1.00 10.35 318 MET A C 1
ATOM 2477 O O . MET A 1 314 ? 13.475 12.916 -11.792 1.00 11.56 318 MET A O 1
ATOM 2482 N N . ALA A 1 315 ? 14.869 13.203 -10.033 1.00 10.90 319 ALA A N 1
ATOM 2483 C CA . ALA A 1 315 ? 16.043 12.717 -10.749 1.00 11.81 319 ALA A CA 1
ATOM 2484 C C . ALA A 1 315 ? 15.902 11.270 -11.102 1.00 11.45 319 ALA A C 1
ATOM 2485 O O . ALA A 1 315 ? 16.224 10.883 -12.256 1.00 12.42 319 ALA A O 1
ATOM 2487 N N . GLY A 1 316 ? 15.385 10.440 -10.206 1.00 11.01 320 GLY A N 1
ATOM 2488 C CA . GLY A 1 316 ? 15.181 9.053 -10.521 1.00 11.31 320 GLY A CA 1
ATOM 2489 C C . GLY A 1 316 ? 14.158 8.793 -11.590 1.00 10.31 320 GLY A C 1
ATOM 2490 O O . GLY A 1 316 ? 14.203 7.771 -12.287 1.00 11.25 320 GLY A O 1
ATOM 2491 N N . LEU A 1 317 ? 13.221 9.707 -11.711 1.00 11.05 321 LEU A N 1
ATOM 2492 C CA . LEU A 1 317 ? 12.197 9.686 -12.748 1.00 11.03 321 LEU A CA 1
ATOM 2493 C C . LEU A 1 317 ? 12.734 10.298 -14.027 1.00 12.62 321 LEU A C 1
ATOM 2494 O O . LEU A 1 317 ? 11.975 10.435 -15.031 1.00 17.14 321 LEU A O 1
ATOM 2499 N N . GLY A 1 318 ? 13.989 10.791 -14.074 1.00 11.88 322 GLY A N 1
ATOM 2500 C CA . GLY A 1 318 ? 14.557 11.331 -15.298 1.00 14.34 322 GLY A CA 1
ATOM 2501 C C . GLY A 1 318 ? 13.973 12.672 -15.621 1.00 17.68 322 GLY A C 1
ATOM 2502 O O . GLY A 1 318 ? 13.951 13.102 -16.839 1.00 21.77 322 GLY A O 1
ATOM 2503 N N . ALA A 1 319 ? 13.540 13.438 -14.597 1.00 16.57 323 ALA A N 1
ATOM 2504 C CA . ALA A 1 319 ? 12.986 14.832 -14.748 1.00 21.45 323 ALA A CA 1
ATOM 2505 C C . ALA A 1 319 ? 13.847 15.807 -13.928 1.00 28.13 323 ALA A C 1
ATOM 2506 O O . ALA A 1 319 ? 15.064 15.653 -13.841 1.00 33.45 323 ALA A O 1
ATOM 2508 N N . ALA B 1 1 ? -24.447 -47.446 28.270 1.00 33.06 5 ALA B N 1
ATOM 2509 C CA . ALA B 1 1 ? -25.162 -46.594 27.302 1.00 29.45 5 ALA B CA 1
ATOM 2510 C C . ALA B 1 1 ? -26.173 -45.714 28.074 1.00 22.94 5 ALA B C 1
ATOM 2511 O O . ALA B 1 1 ? -26.988 -46.157 28.908 1.00 25.78 5 ALA B O 1
ATOM 2513 N N . GLY B 1 2 ? -26.311 -44.516 27.576 1.00 17.56 6 GLY B N 1
ATOM 2514 C CA . GLY B 1 2 ? -27.250 -43.509 28.073 1.00 15.00 6 GLY B CA 1
ATOM 2515 C C . GLY B 1 2 ? -27.088 -42.281 27.260 1.00 13.88 6 GLY B C 1
ATOM 2516 O O . GLY B 1 2 ? -26.335 -42.183 26.304 1.00 15.02 6 GLY B O 1
ATOM 2517 N N . LEU B 1 3 ? -27.838 -41.255 27.671 1.00 13.07 7 LEU B N 1
ATOM 2518 C CA . LEU B 1 3 ? -27.923 -40.024 26.854 1.00 12.33 7 LEU B CA 1
ATOM 2519 C C . LEU B 1 3 ? -26.616 -39.341 26.753 1.00 12.09 7 LEU B C 1
ATOM 2520 O O . LEU B 1 3 ? -26.241 -38.804 25.708 1.00 12.96 7 LEU B O 1
ATOM 2525 N N . ASN B 1 4 ? -25.854 -39.276 27.847 1.00 11.70 8 ASN B N 1
ATOM 2526 C CA . ASN B 1 4 ? -24.584 -38.586 27.877 1.00 12.02 8 ASN B CA 1
ATOM 2527 C C . ASN B 1 4 ? -23.469 -39.363 27.135 1.00 12.25 8 ASN B C 1
ATOM 2528 O O . ASN B 1 4 ? -22.738 -38.843 26.344 1.00 13.84 8 ASN B O 1
ATOM 2533 N N . THR B 1 5 ? -23.453 -40.689 27.338 1.00 13.90 9 THR B N 1
ATOM 2534 C CA A THR B 1 5 ? -22.557 -41.597 26.504 0.50 13.76 9 THR B CA 1
ATOM 2535 C CA B THR B 1 5 ? -22.440 -41.443 26.522 0.50 14.06 9 THR B CA 1
ATOM 2536 C C . THR B 1 5 ? -22.805 -41.384 25.027 1.00 14.15 9 THR B C 1
ATOM 2537 O O . THR B 1 5 ? -21.863 -41.182 24.197 1.00 15.32 9 THR B O 1
ATOM 2544 N N . ALA B 1 6 ? -24.051 -41.396 24.672 1.00 13.80 10 ALA B N 1
ATOM 2545 C CA . ALA B 1 6 ? -24.479 -41.283 23.265 1.00 15.19 10 ALA B CA 1
ATOM 2546 C C . ALA B 1 6 ? -24.120 -39.915 22.732 1.00 14.57 10 ALA B C 1
ATOM 2547 O O . ALA B 1 6 ? -23.597 -39.770 21.619 1.00 16.30 10 ALA B O 1
ATOM 2549 N N . ALA B 1 7 ? -24.410 -38.846 23.483 1.00 13.49 11 ALA B N 1
ATOM 2550 C CA . ALA B 1 7 ? -24.060 -37.497 23.052 1.00 13.50 11 ALA B CA 1
ATOM 2551 C C . ALA B 1 7 ? -22.577 -37.363 22.792 1.00 13.07 11 ALA B C 1
ATOM 2552 O O . ALA B 1 7 ? -22.127 -36.785 21.776 1.00 13.76 11 ALA B O 1
ATOM 2554 N N . LYS B 1 8 ? -21.747 -37.811 23.731 1.00 13.28 12 LYS B N 1
ATOM 2555 C CA A LYS B 1 8 ? -20.340 -37.655 23.602 0.50 13.79 12 LYS B CA 1
ATOM 2556 C CA B LYS B 1 8 ? -20.353 -37.686 23.625 0.50 13.54 12 LYS B CA 1
ATOM 2557 C C . LYS B 1 8 ? -19.782 -38.487 22.448 1.00 14.40 12 LYS B C 1
ATOM 2558 O O . LYS B 1 8 ? -18.819 -38.053 21.844 1.00 15.61 12 LYS B O 1
ATOM 2569 N N . ALA B 1 9 ? -20.377 -39.612 22.195 1.00 14.90 13 ALA B N 1
ATOM 2570 C CA . ALA B 1 9 ? -19.911 -40.444 21.017 1.00 15.25 13 ALA B CA 1
ATOM 2571 C C . ALA B 1 9 ? -20.117 -39.658 19.732 1.00 19.53 13 ALA B C 1
ATOM 2572 O O . ALA B 1 9 ? -19.491 -39.968 18.677 1.00 19.67 13 ALA B O 1
ATOM 2574 N N . LYS B 1 10 ? -21.072 -38.705 19.676 1.00 17.24 14 LYS B N 1
ATOM 2575 C CA . LYS B 1 10 ? -21.291 -37.834 18.520 1.00 16.44 14 LYS B CA 1
ATOM 2576 C C . LYS B 1 10 ? -20.541 -36.502 18.591 1.00 16.08 14 LYS B C 1
ATOM 2577 O O . LYS B 1 10 ? -20.802 -35.665 17.719 1.00 20.72 14 LYS B O 1
ATOM 2583 N N . GLY B 1 11 ? -19.649 -36.290 19.505 1.00 15.92 15 GLY B N 1
ATOM 2584 C CA . GLY B 1 11 ? -18.865 -35.118 19.552 1.00 17.78 15 GLY B CA 1
ATOM 2585 C C . GLY B 1 11 ? -19.419 -33.968 20.446 1.00 15.57 15 GLY B C 1
ATOM 2586 O O . GLY B 1 11 ? -18.782 -32.995 20.600 1.00 16.77 15 GLY B O 1
ATOM 2587 N N . LEU B 1 12 ? -20.616 -34.161 21.027 1.00 14.90 16 LEU B N 1
ATOM 2588 C CA . LEU B 1 12 ? -21.079 -33.187 22.046 1.00 13.64 16 LEU B CA 1
ATOM 2589 C C . LEU B 1 12 ? -20.214 -33.282 23.254 1.00 13.71 16 LEU B C 1
ATOM 2590 O O . LEU B 1 12 ? -19.672 -34.362 23.604 1.00 15.81 16 LEU B O 1
ATOM 2595 N N A LYS B 1 13 ? -20.056 -32.202 24.060 0.53 11.90 17 LYS B N 1
ATOM 2596 N N B LYS B 1 13 ? -20.195 -32.244 24.029 0.47 12.29 17 LYS B N 1
ATOM 2597 C CA A LYS B 1 13 ? -19.400 -32.224 25.383 0.53 13.31 17 LYS B CA 1
ATOM 2598 C CA B LYS B 1 13 ? -19.497 -32.246 25.249 0.47 12.66 17 LYS B CA 1
ATOM 2599 C C A LYS B 1 13 ? -20.302 -32.981 26.371 0.53 11.92 17 LYS B C 1
ATOM 2600 C C B LYS B 1 13 ? -20.257 -32.871 26.427 0.47 11.43 17 LYS B C 1
ATOM 2601 O O A LYS B 1 13 ? -19.827 -33.672 27.189 0.53 13.77 17 LYS B O 1
ATOM 2602 O O B LYS B 1 13 ? -19.584 -33.290 27.467 0.47 10.51 17 LYS B O 1
ATOM 2613 N N . TYR B 1 14 ? -21.592 -32.914 26.262 1.00 11.32 18 TYR B N 1
ATOM 2614 C CA . TYR B 1 14 ? -22.467 -33.476 27.321 1.00 11.14 18 TYR B CA 1
ATOM 2615 C C . TYR B 1 14 ? -23.847 -33.641 26.860 1.00 10.66 18 TYR B C 1
ATOM 2616 O O . TYR B 1 14 ? -24.344 -32.953 25.956 1.00 11.81 18 TYR B O 1
ATOM 2625 N N . PHE B 1 15 ? -24.592 -34.499 27.567 1.00 10.97 19 PHE B N 1
ATOM 2626 C CA . PHE B 1 15 ? -26.046 -34.398 27.750 1.00 10.13 19 PHE B CA 1
ATOM 2627 C C . PHE B 1 15 ? -26.232 -34.214 29.240 1.00 10.85 19 PHE B C 1
ATOM 2628 O O . PHE B 1 15 ? -25.542 -34.885 30.052 1.00 12.12 19 PHE B O 1
ATOM 2636 N N . GLY B 1 16 ? -27.039 -33.233 29.675 1.00 9.53 20 GLY B N 1
ATOM 2637 C CA . GLY B 1 16 ? -27.174 -32.886 31.095 1.00 9.17 20 GLY B CA 1
ATOM 2638 C C . GLY B 1 16 ? -28.600 -32.607 31.508 1.00 9.36 20 GLY B C 1
ATOM 2639 O O . GLY B 1 16 ? -29.539 -32.667 30.740 1.00 9.10 20 GLY B O 1
ATOM 2640 N N . SER B 1 17 ? -28.678 -32.248 32.817 1.00 8.60 21 SER B N 1
ATOM 2641 C CA . SER B 1 17 ? -29.989 -31.910 33.367 1.00 8.93 21 SER B CA 1
ATOM 2642 C C . SER B 1 17 ? -29.810 -30.828 34.413 1.00 8.80 21 SER B C 1
ATOM 2643 O O . SER B 1 17 ? -28.868 -30.811 35.197 1.00 9.57 21 SER B O 1
ATOM 2646 N N . ALA B 1 18 ? -30.840 -29.955 34.439 1.00 8.11 22 ALA B N 1
ATOM 2647 C CA . ALA B 1 18 ? -30.970 -29.065 35.587 1.00 8.17 22 ALA B CA 1
ATOM 2648 C C . ALA B 1 18 ? -31.463 -29.848 36.787 1.00 7.94 22 ALA B C 1
ATOM 2649 O O . ALA B 1 18 ? -31.986 -30.972 36.707 1.00 8.87 22 ALA B O 1
ATOM 2651 N N . THR B 1 19 ? -31.367 -29.205 37.951 1.00 8.81 23 THR B N 1
ATOM 2652 C CA . THR B 1 19 ? -31.958 -29.797 39.200 1.00 9.11 23 THR B CA 1
ATOM 2653 C C . THR B 1 19 ? -32.254 -28.616 40.117 1.00 9.03 23 THR B C 1
ATOM 2654 O O . THR B 1 19 ? -32.077 -27.453 39.758 1.00 9.81 23 THR B O 1
ATOM 2658 N N . ASP B 1 20 ? -32.674 -28.902 41.344 1.00 8.90 24 ASP B N 1
ATOM 2659 C CA . ASP B 1 20 ? -32.818 -27.826 42.357 1.00 9.27 24 ASP B CA 1
ATOM 2660 C C . ASP B 1 20 ? -32.591 -28.398 43.692 1.00 8.73 24 ASP B C 1
ATOM 2661 O O . ASP B 1 20 ? -32.834 -29.579 43.924 1.00 9.21 24 ASP B O 1
ATOM 2666 N N . ASN B 1 21 ? -32.136 -27.551 44.607 1.00 8.97 25 ASN B N 1
ATOM 2667 C CA . ASN B 1 21 ? -31.714 -28.033 45.952 1.00 9.65 25 ASN B CA 1
ATOM 2668 C C . ASN B 1 21 ? -32.749 -28.846 46.727 1.00 9.96 25 ASN B C 1
ATOM 2669 O O . ASN B 1 21 ? -32.301 -29.822 47.335 1.00 10.42 25 ASN B O 1
ATOM 2674 N N . PRO B 1 22 ? -34.043 -28.544 46.628 1.00 9.36 26 PRO B N 1
ATOM 2675 C CA . PRO B 1 22 ? -34.960 -29.405 47.443 1.00 9.99 26 PRO B CA 1
ATOM 2676 C C . PRO B 1 22 ? -34.884 -30.869 47.032 1.00 10.13 26 PRO B C 1
ATOM 2677 O O . PRO B 1 22 ? -35.162 -31.720 47.893 1.00 12.86 26 PRO B O 1
ATOM 2681 N N . GLU B 1 23 ? -34.568 -31.151 45.783 1.00 9.12 27 GLU B N 1
ATOM 2682 C CA . GLU B 1 23 ? -34.541 -32.498 45.232 1.00 8.88 27 GLU B CA 1
ATOM 2683 C C . GLU B 1 23 ? -33.333 -33.275 45.619 1.00 9.57 27 GLU B C 1
ATOM 2684 O O . GLU B 1 23 ? -33.272 -34.496 45.472 1.00 10.32 27 GLU B O 1
ATOM 2690 N N . LEU B 1 24 ? -32.251 -32.603 46.081 1.00 9.92 28 LEU B N 1
ATOM 2691 C CA . LEU B 1 24 ? -30.977 -33.244 46.289 1.00 10.87 28 LEU B CA 1
ATOM 2692 C C . LEU B 1 24 ? -30.961 -34.128 47.487 1.00 12.15 28 LEU B C 1
ATOM 2693 O O . LEU B 1 24 ? -29.997 -34.882 47.680 1.00 15.15 28 LEU B O 1
ATOM 2698 N N . THR B 1 25 ? -31.972 -34.112 48.313 1.00 11.07 29 THR B N 1
ATOM 2699 C CA . THR B 1 25 ? -32.110 -35.056 49.474 1.00 10.85 29 THR B CA 1
ATOM 2700 C C . THR B 1 25 ? -33.029 -36.212 49.143 1.00 10.88 29 THR B C 1
ATOM 2701 O O . THR B 1 25 ? -33.225 -37.037 50.071 1.00 12.48 29 THR B O 1
ATOM 2705 N N . ASP B 1 26 ? -33.519 -36.327 47.931 1.00 9.68 30 ASP B N 1
ATOM 2706 C CA . ASP B 1 26 ? -34.364 -37.454 47.521 1.00 10.35 30 ASP B CA 1
ATOM 2707 C C . ASP B 1 26 ? -33.393 -38.489 46.958 1.00 10.28 30 ASP B C 1
ATOM 2708 O O . ASP B 1 26 ? -32.888 -38.311 45.826 1.00 10.28 30 ASP B O 1
ATOM 2713 N N A SER B 1 27 ? -32.970 -39.370 47.870 0.29 9.89 31 SER B N 1
ATOM 2714 N N B SER B 1 27 ? -33.185 -39.631 47.636 0.71 10.22 31 SER B N 1
ATOM 2715 C CA A SER B 1 27 ? -32.008 -40.334 47.455 0.29 10.03 31 SER B CA 1
ATOM 2716 C CA B SER B 1 27 ? -32.121 -40.548 47.297 0.71 11.34 31 SER B CA 1
ATOM 2717 C C A SER B 1 27 ? -32.269 -41.066 46.039 0.29 10.30 31 SER B C 1
ATOM 2718 C C B SER B 1 27 ? -32.284 -41.151 45.908 0.71 11.36 31 SER B C 1
ATOM 2719 O O A SER B 1 27 ? -31.259 -41.128 45.284 0.29 10.23 31 SER B O 1
ATOM 2720 O O B SER B 1 27 ? -31.346 -41.286 45.074 0.71 11.51 31 SER B O 1
ATOM 2725 N N . ALA B 1 28 ? -33.506 -41.570 45.635 1.00 11.09 32 ALA B N 1
ATOM 2726 C CA . ALA B 1 28 ? -33.747 -42.231 44.389 1.00 11.90 32 ALA B CA 1
ATOM 2727 C C . ALA B 1 28 ? -33.591 -41.250 43.191 1.00 11.54 32 ALA B C 1
ATOM 2728 O O . ALA B 1 28 ? -33.043 -41.582 42.157 1.00 11.99 32 ALA B O 1
ATOM 2730 N N . TYR B 1 29 ? -33.972 -39.978 43.466 1.00 10.56 33 TYR B N 1
ATOM 2731 C CA . TYR B 1 29 ? -33.771 -38.941 42.436 1.00 10.25 33 TYR B CA 1
ATOM 2732 C C . TYR B 1 29 ? -32.300 -38.706 42.234 1.00 10.49 33 TYR B C 1
ATOM 2733 O O . TYR B 1 29 ? -31.824 -38.655 41.073 1.00 10.40 33 TYR B O 1
ATOM 2742 N N . VAL B 1 30 ? -31.562 -38.472 43.285 1.00 9.61 34 VAL B N 1
ATOM 2743 C CA . VAL B 1 30 ? -30.143 -38.147 43.171 1.00 12.10 34 VAL B CA 1
ATOM 2744 C C . VAL B 1 30 ? -29.319 -39.269 42.554 1.00 10.91 34 VAL B C 1
ATOM 2745 O O . VAL B 1 30 ? -28.375 -39.004 41.832 1.00 11.92 34 VAL B O 1
ATOM 2749 N N . ALA B 1 31 ? -29.746 -40.483 42.787 1.00 10.84 35 ALA B N 1
ATOM 2750 C CA . ALA B 1 31 ? -29.042 -41.600 42.197 1.00 11.48 35 ALA B CA 1
ATOM 2751 C C . ALA B 1 31 ? -29.105 -41.537 40.689 1.00 11.96 35 ALA B C 1
ATOM 2752 O O . ALA B 1 31 ? -28.083 -41.816 39.999 1.00 13.52 35 ALA B O 1
ATOM 2754 N N . GLN B 1 32 ? -30.246 -41.204 40.112 1.00 11.28 36 GLN B N 1
ATOM 2755 C CA . GLN B 1 32 ? -30.354 -41.076 38.652 1.00 10.90 36 GLN B CA 1
ATOM 2756 C C . GLN B 1 32 ? -29.753 -39.728 38.189 1.00 10.60 36 GLN B C 1
ATOM 2757 O O . GLN B 1 32 ? -29.139 -39.705 37.115 1.00 11.74 36 GLN B O 1
ATOM 2763 N N . LEU B 1 33 ? -29.908 -38.620 38.895 1.00 10.20 37 LEU B N 1
ATOM 2764 C CA . LEU B 1 33 ? -29.177 -37.413 38.508 1.00 10.30 37 LEU B CA 1
ATOM 2765 C C . LEU B 1 33 ? -27.716 -37.657 38.389 1.00 9.99 37 LEU B C 1
ATOM 2766 O O . LEU B 1 33 ? -27.013 -37.058 37.573 1.00 10.57 37 LEU B O 1
ATOM 2771 N N . SER B 1 34 ? -27.170 -38.526 39.226 1.00 11.20 38 SER B N 1
ATOM 2772 C CA . SER B 1 34 ? -25.741 -38.812 39.337 1.00 11.03 38 SER B CA 1
ATOM 2773 C C . SER B 1 34 ? -25.318 -39.922 38.344 1.00 11.94 38 SER B C 1
ATOM 2774 O O . SER B 1 34 ? -24.119 -40.301 38.418 1.00 13.42 38 SER B O 1
ATOM 2777 N N . ASN B 1 35 ? -26.214 -40.443 37.550 1.00 11.54 39 ASN B N 1
ATOM 2778 C CA . ASN B 1 35 ? -25.898 -41.500 36.587 1.00 12.11 39 ASN B CA 1
ATOM 2779 C C . ASN B 1 35 ? -25.248 -40.844 35.402 1.00 11.06 39 ASN B C 1
ATOM 2780 O O . ASN B 1 35 ? -25.969 -40.271 34.553 1.00 11.70 39 ASN B O 1
ATOM 2785 N N . THR B 1 36 ? -23.924 -40.922 35.308 1.00 11.94 40 THR B N 1
ATOM 2786 C CA . THR B 1 36 ? -23.202 -40.238 34.236 1.00 12.77 40 THR B CA 1
ATOM 2787 C C . THR B 1 36 ? -23.319 -40.867 32.878 1.00 13.51 40 THR B C 1
ATOM 2788 O O . THR B 1 36 ? -22.877 -40.323 31.862 1.00 13.98 40 THR B O 1
ATOM 2792 N N . ASP B 1 37 ? -23.914 -42.067 32.802 1.00 12.01 41 ASP B N 1
ATOM 2793 C CA . ASP B 1 37 ? -24.298 -42.580 31.513 1.00 13.03 41 ASP B CA 1
ATOM 2794 C C . ASP B 1 37 ? -25.365 -41.696 30.830 1.00 12.24 41 ASP B C 1
ATOM 2795 O O . ASP B 1 37 ? -25.361 -41.516 29.606 1.00 12.78 41 ASP B O 1
ATOM 2800 N N . ASP B 1 38 ? -26.272 -41.120 31.677 1.00 13.13 42 ASP B N 1
ATOM 2801 C CA . ASP B 1 38 ? -27.336 -40.241 31.220 1.00 11.17 42 ASP B CA 1
ATOM 2802 C C . ASP B 1 38 ? -26.933 -38.745 31.347 1.00 11.78 42 ASP B C 1
ATOM 2803 O O . ASP B 1 38 ? -27.325 -38.013 30.414 1.00 11.95 42 ASP B O 1
ATOM 2808 N N . PHE B 1 39 ? -26.263 -38.345 32.410 1.00 10.96 43 PHE B N 1
ATOM 2809 C CA . PHE B 1 39 ? -26.019 -36.914 32.637 1.00 10.61 43 PHE B CA 1
ATOM 2810 C C . PHE B 1 39 ? -24.580 -36.658 32.916 1.00 10.42 43 PHE B C 1
ATOM 2811 O O . PHE B 1 39 ? -23.988 -37.089 33.923 1.00 11.65 43 PHE B O 1
ATOM 2819 N N . GLY B 1 40 ? -23.933 -35.906 32.030 1.00 10.92 44 GLY B N 1
ATOM 2820 C CA . GLY B 1 40 ? -22.581 -35.463 32.161 1.00 11.11 44 GLY B CA 1
ATOM 2821 C C . GLY B 1 40 ? -22.408 -33.999 32.616 1.00 9.68 44 GLY B C 1
ATOM 2822 O O . GLY B 1 40 ? -21.307 -33.485 32.659 1.00 11.07 44 GLY B O 1
ATOM 2823 N N . GLN B 1 41 ? -23.562 -33.382 32.961 1.00 9.88 45 GLN B N 1
ATOM 2824 C CA . GLN B 1 41 ? -23.614 -31.950 33.174 1.00 9.74 45 GLN B CA 1
ATOM 2825 C C . GLN B 1 41 ? -24.845 -31.653 34.005 1.00 9.16 45 GLN B C 1
ATOM 2826 O O . GLN B 1 41 ? -25.850 -32.265 33.793 1.00 9.11 45 GLN B O 1
ATOM 2832 N N . ILE B 1 42 ? -24.718 -30.646 34.874 1.00 9.65 46 ILE B N 1
ATOM 2833 C CA A ILE B 1 42 ? -25.769 -30.193 35.812 0.50 8.54 46 ILE B CA 1
ATOM 2834 C CA B ILE B 1 42 ? -25.909 -30.218 35.633 0.50 9.18 46 ILE B CA 1
ATOM 2835 C C . ILE B 1 42 ? -25.919 -28.671 35.704 1.00 8.73 46 ILE B C 1
ATOM 2836 O O . ILE B 1 42 ? -24.907 -27.988 35.602 1.00 8.83 46 ILE B O 1
ATOM 2845 N N . THR B 1 43 ? -27.149 -28.170 35.776 1.00 8.27 47 THR B N 1
ATOM 2846 C CA . THR B 1 43 ? -27.397 -26.710 35.960 1.00 8.12 47 THR B CA 1
ATOM 2847 C C . THR B 1 43 ? -28.206 -26.557 37.263 1.00 8.78 47 THR B C 1
ATOM 2848 O O . THR B 1 43 ? -29.210 -27.225 37.440 1.00 8.47 47 THR B O 1
ATOM 2852 N N . PRO B 1 44 ? -27.840 -25.569 38.111 1.00 8.05 48 PRO B N 1
ATOM 2853 C CA . PRO B 1 44 ? -28.726 -25.233 39.240 1.00 8.26 48 PRO B CA 1
ATOM 2854 C C . PRO B 1 44 ? -29.958 -24.488 38.676 1.00 7.94 48 PRO B C 1
ATOM 2855 O O . PRO B 1 44 ? -29.783 -23.421 38.056 1.00 8.25 48 PRO B O 1
ATOM 2859 N N . GLY B 1 45 ? -31.155 -24.977 38.904 1.00 8.20 49 GLY B N 1
ATOM 2860 C CA . GLY B 1 45 ? -32.330 -24.330 38.384 1.00 8.41 49 GLY B CA 1
ATOM 2861 C C . GLY B 1 45 ? -32.623 -22.993 39.023 1.00 8.44 49 GLY B C 1
ATOM 2862 O O . GLY B 1 45 ? -33.325 -22.170 38.431 1.00 9.23 49 GLY B O 1
ATOM 2863 N N . ASN B 1 46 ? -32.213 -22.826 40.294 1.00 8.28 50 ASN B N 1
ATOM 2864 C CA . ASN B 1 46 ? -32.533 -21.613 41.032 1.00 7.98 50 ASN B CA 1
ATOM 2865 C C . ASN B 1 46 ? -31.414 -21.031 41.886 1.00 7.89 50 ASN B C 1
ATOM 2866 O O . ASN B 1 46 ? -31.411 -19.801 42.153 1.00 8.51 50 ASN B O 1
ATOM 2871 N N . SER B 1 47 ? -30.502 -21.838 42.399 1.00 8.03 51 SER B N 1
ATOM 2872 C CA . SER B 1 47 ? -29.616 -21.420 43.470 1.00 8.76 51 SER B CA 1
ATOM 2873 C C . SER B 1 47 ? -28.464 -20.563 43.035 1.00 8.76 51 SER B C 1
ATOM 2874 O O . SER B 1 47 ? -27.704 -20.133 43.940 1.00 9.53 51 SER B O 1
ATOM 2877 N N . MET B 1 48 ? -28.268 -20.297 41.756 1.00 7.87 52 MET B N 1
ATOM 2878 C CA . MET B 1 48 ? -27.253 -19.332 41.349 1.00 7.88 52 MET B CA 1
ATOM 2879 C C . MET B 1 48 ? -27.877 -18.031 40.816 1.00 8.20 52 MET B C 1
ATOM 2880 O O . MET B 1 48 ? -27.156 -17.168 40.304 1.00 8.91 52 MET B O 1
ATOM 2885 N N . LYS B 1 49 ? -29.202 -17.897 40.916 1.00 7.39 53 LYS B N 1
ATOM 2886 C CA . LYS B 1 49 ? -29.886 -16.662 40.512 1.00 7.77 53 LYS B CA 1
ATOM 2887 C C . LYS B 1 49 ? -29.629 -15.532 41.483 1.00 7.85 53 LYS B C 1
ATOM 2888 O O . LYS B 1 49 ? -29.092 -15.761 42.615 1.00 8.38 53 LYS B O 1
ATOM 2894 N N . TRP B 1 50 ? -29.988 -14.325 41.122 1.00 7.64 54 TRP B N 1
ATOM 2895 C CA . TRP B 1 50 ? -29.661 -13.162 41.935 1.00 7.86 54 TRP B CA 1
ATOM 2896 C C . TRP B 1 50 ? -30.320 -13.180 43.286 1.00 8.37 54 TRP B C 1
ATOM 2897 O O . TRP B 1 50 ? -29.622 -12.905 44.327 1.00 8.79 54 TRP B O 1
ATOM 2908 N N . ASP B 1 51 ? -31.576 -13.488 43.364 1.00 7.99 55 ASP B N 1
ATOM 2909 C CA . ASP B 1 51 ? -32.241 -13.531 44.662 1.00 9.04 55 ASP B CA 1
ATOM 2910 C C . ASP B 1 51 ? -31.536 -14.550 45.581 1.00 9.17 55 ASP B C 1
ATOM 2911 O O . ASP B 1 51 ? -31.523 -14.322 46.823 1.00 11.41 55 ASP B O 1
ATOM 2916 N N . ALA B 1 52 ? -31.117 -15.698 45.063 1.00 8.79 56 ALA B N 1
ATOM 2917 C CA . ALA B 1 52 ? -30.497 -16.719 45.869 1.00 9.43 56 ALA B CA 1
ATOM 2918 C C . ALA B 1 52 ? -29.121 -16.373 46.285 1.00 8.92 56 ALA B C 1
ATOM 2919 O O . ALA B 1 52 ? -28.695 -16.755 47.438 1.00 12.63 56 ALA B O 1
ATOM 2921 N N . THR B 1 53 ? -28.342 -15.699 45.486 1.00 8.17 57 THR B N 1
ATOM 2922 C CA . THR B 1 53 ? -26.934 -15.471 45.756 1.00 8.10 57 THR B CA 1
ATOM 2923 C C . THR B 1 53 ? -26.675 -14.137 46.404 1.00 8.05 57 THR B C 1
ATOM 2924 O O . THR B 1 53 ? -25.616 -14.033 47.100 1.00 9.53 57 THR B O 1
ATOM 2928 N N . GLU B 1 54 ? -27.485 -13.123 46.207 1.00 7.93 58 GLU B N 1
ATOM 2929 C CA . GLU B 1 54 ? -27.254 -11.812 46.845 1.00 7.96 58 GLU B CA 1
ATOM 2930 C C . GLU B 1 54 ? -28.586 -11.279 47.337 1.00 8.72 58 GLU B C 1
ATOM 2931 O O . GLU B 1 54 ? -29.178 -10.325 46.842 1.00 8.33 58 GLU B O 1
ATOM 2937 N N . PRO B 1 55 ? -29.103 -11.946 48.403 1.00 8.65 59 PRO B N 1
ATOM 2938 C CA . PRO B 1 55 ? -30.481 -11.655 48.833 1.00 9.72 59 PRO B CA 1
ATOM 2939 C C . PRO B 1 55 ? -30.550 -10.260 49.498 1.00 8.43 59 PRO B C 1
ATOM 2940 O O . PRO B 1 55 ? -31.640 -9.651 49.504 1.00 9.81 59 PRO B O 1
ATOM 2944 N N . SER B 1 56 ? -29.438 -9.785 50.026 1.00 9.09 60 SER B N 1
ATOM 2945 C CA . SER B 1 56 ? -29.309 -8.335 50.418 1.00 8.86 60 SER B CA 1
ATOM 2946 C C . SER B 1 56 ? -28.062 -7.825 49.771 1.00 8.91 60 SER B C 1
ATOM 2947 O O . SER B 1 56 ? -27.118 -8.615 49.519 1.00 9.38 60 SER B O 1
ATOM 2950 N N . GLN B 1 57 ? -28.000 -6.518 49.567 1.00 9.18 61 GLN B N 1
ATOM 2951 C CA . GLN B 1 57 ? -26.867 -5.974 48.802 1.00 8.89 61 GLN B CA 1
ATOM 2952 C C . GLN B 1 57 ? -25.568 -6.222 49.415 1.00 8.73 61 GLN B C 1
ATOM 2953 O O . GLN B 1 57 ? -25.403 -5.905 50.642 1.00 10.16 61 GLN B O 1
ATOM 2959 N N . ASN B 1 58 ? -24.592 -6.758 48.711 1.00 9.06 62 ASN B N 1
ATOM 2960 C CA . ASN B 1 58 ? -23.316 -7.066 49.208 1.00 10.08 62 ASN B CA 1
ATOM 2961 C C . ASN B 1 58 ? -23.297 -8.122 50.295 1.00 10.40 62 ASN B C 1
ATOM 2962 O O . ASN B 1 58 ? -22.238 -8.271 50.975 1.00 12.40 62 ASN B O 1
ATOM 2967 N N . SER B 1 59 ? -24.310 -8.926 50.384 1.00 9.61 63 SER B N 1
ATOM 2968 C CA . SER B 1 59 ? -24.430 -10.007 51.372 1.00 10.30 63 SER B CA 1
ATOM 2969 C C . SER B 1 59 ? -24.677 -11.283 50.604 1.00 10.20 63 SER B C 1
ATOM 2970 O O . SER B 1 59 ? -25.834 -11.549 50.206 1.00 12.05 63 SER B O 1
ATOM 2973 N N . PHE B 1 60 ? -23.652 -12.057 50.375 1.00 11.10 64 PHE B N 1
ATOM 2974 C CA . PHE B 1 60 ? -23.781 -13.181 49.435 1.00 11.15 64 PHE B CA 1
ATOM 2975 C C . PHE B 1 60 ? -24.094 -14.443 50.133 1.00 12.18 64 PHE B C 1
ATOM 2976 O O . PHE B 1 60 ? -23.584 -14.712 51.245 1.00 14.22 64 PHE B O 1
ATOM 2984 N N . SER B 1 61 ? -24.806 -15.341 49.489 1.00 10.34 65 SER B N 1
ATOM 2985 C CA A SER B 1 61 ? -25.227 -16.618 50.038 0.50 10.80 65 SER B CA 1
ATOM 2986 C CA B SER B 1 61 ? -25.232 -16.637 50.066 0.50 11.73 65 SER B CA 1
ATOM 2987 C C . SER B 1 61 ? -24.961 -17.709 49.020 1.00 10.18 65 SER B C 1
ATOM 2988 O O . SER B 1 61 ? -25.745 -17.845 48.033 1.00 12.26 65 SER B O 1
ATOM 2993 N N . PHE B 1 62 ? -23.847 -18.421 49.149 1.00 9.14 66 PHE B N 1
ATOM 2994 C CA . PHE B 1 62 ? -23.447 -19.395 48.165 1.00 8.76 66 PHE B CA 1
ATOM 2995 C C . PHE B 1 62 ? -23.724 -20.838 48.581 1.00 9.07 66 PHE B C 1
ATOM 2996 O O . PHE B 1 62 ? -23.449 -21.734 47.774 1.00 9.39 66 PHE B O 1
ATOM 3004 N N . ALA B 1 63 ? -24.305 -21.052 49.738 1.00 9.14 67 ALA B N 1
ATOM 3005 C CA . ALA B 1 63 ? -24.483 -22.438 50.196 1.00 10.02 67 ALA B CA 1
ATOM 3006 C C . ALA B 1 63 ? -25.203 -23.303 49.151 1.00 8.69 67 ALA B C 1
ATOM 3007 O O . ALA B 1 63 ? -24.788 -24.431 48.854 1.00 9.57 67 ALA B O 1
ATOM 3009 N N . ASN B 1 64 ? -26.358 -22.832 48.668 1.00 9.33 68 ASN B N 1
ATOM 3010 C CA . ASN B 1 64 ? -27.155 -23.715 47.854 1.00 9.51 68 ASN B CA 1
ATOM 3011 C C . ASN B 1 64 ? -26.550 -23.890 46.446 1.00 8.44 68 ASN B C 1
ATOM 3012 O O . ASN B 1 64 ? -26.594 -24.977 45.903 1.00 9.86 68 ASN B O 1
ATOM 3017 N N . GLY B 1 65 ? -25.917 -22.837 45.912 1.00 8.88 69 GLY B N 1
ATOM 3018 C CA . GLY B 1 65 ? -25.165 -23.032 44.670 1.00 8.67 69 GLY B CA 1
ATOM 3019 C C . GLY B 1 65 ? -24.041 -23.984 44.817 1.00 8.66 69 GLY B C 1
ATOM 3020 O O . GLY B 1 65 ? -23.781 -24.854 43.959 1.00 9.62 69 GLY B O 1
ATOM 3021 N N . ASP B 1 66 ? -23.314 -23.839 45.944 1.00 8.29 70 ASP B N 1
ATOM 3022 C CA . ASP B 1 66 ? -22.168 -24.683 46.226 1.00 9.04 70 ASP B CA 1
ATOM 3023 C C . ASP B 1 66 ? -22.570 -26.122 46.379 1.00 9.50 70 ASP B C 1
ATOM 3024 O O . ASP B 1 66 ? -21.785 -27.050 45.990 1.00 10.62 70 ASP B O 1
ATOM 3029 N N . ALA B 1 67 ? -23.769 -26.460 46.893 1.00 9.37 71 ALA B N 1
ATOM 3030 C CA . ALA B 1 67 ? -24.214 -27.811 47.009 1.00 9.72 71 ALA B CA 1
ATOM 3031 C C . ALA B 1 67 ? -24.357 -28.442 45.693 1.00 10.61 71 ALA B C 1
ATOM 3032 O O . ALA B 1 67 ? -24.014 -29.631 45.497 1.00 10.93 71 ALA B O 1
ATOM 3034 N N . VAL B 1 68 ? -24.853 -27.705 44.689 1.00 9.42 72 VAL B N 1
ATOM 3035 C CA . VAL B 1 68 ? -24.991 -28.235 43.365 1.00 10.22 72 VAL B CA 1
ATOM 3036 C C . VAL B 1 68 ? -23.575 -28.463 42.777 1.00 10.57 72 VAL B C 1
ATOM 3037 O O . VAL B 1 68 ? -23.347 -29.581 42.191 1.00 11.06 72 VAL B O 1
ATOM 3041 N N . VAL B 1 69 ? -22.709 -27.523 42.863 1.00 10.06 73 VAL B N 1
ATOM 3042 C CA . VAL B 1 69 ? -21.319 -27.680 42.401 1.00 10.80 73 VAL B CA 1
ATOM 3043 C C . VAL B 1 69 ? -20.677 -28.931 43.050 1.00 10.89 73 VAL B C 1
ATOM 3044 O O . VAL B 1 69 ? -20.017 -29.724 42.345 1.00 11.99 73 VAL B O 1
ATOM 3048 N N . ASN B 1 70 ? -20.845 -29.075 44.351 1.00 9.97 74 ASN B N 1
ATOM 3049 C CA . ASN B 1 70 ? -20.217 -30.195 45.041 1.00 11.31 74 ASN B CA 1
ATOM 3050 C C . ASN B 1 70 ? -20.761 -31.521 44.582 1.00 11.28 74 ASN B C 1
ATOM 3051 O O . ASN B 1 70 ? -19.952 -32.516 44.413 1.00 12.33 74 ASN B O 1
ATOM 3056 N N . LEU B 1 71 ? -22.011 -31.620 44.259 1.00 10.98 75 LEU B N 1
ATOM 3057 C CA . LEU B 1 71 ? -22.544 -32.850 43.698 1.00 11.44 75 LEU B CA 1
ATOM 3058 C C . LEU B 1 71 ? -21.945 -33.133 42.354 1.00 11.21 75 LEU B C 1
ATOM 3059 O O . LEU B 1 71 ? -21.552 -34.277 42.015 1.00 11.81 75 LEU B O 1
ATOM 3064 N N . ALA B 1 72 ? -21.925 -32.118 41.449 1.00 10.98 76 ALA B N 1
ATOM 3065 C CA . ALA B 1 72 ? -21.397 -32.281 40.151 1.00 11.71 76 ALA B CA 1
ATOM 3066 C C . ALA B 1 72 ? -19.899 -32.729 40.297 1.00 11.14 76 ALA B C 1
ATOM 3067 O O . ALA B 1 72 ? -19.444 -33.622 39.540 1.00 12.35 76 ALA B O 1
ATOM 3069 N N . ASN B 1 73 ? -19.187 -32.096 41.138 1.00 12.42 77 ASN B N 1
ATOM 3070 C CA A ASN B 1 73 ? -17.778 -32.467 41.328 0.50 14.62 77 ASN B CA 1
ATOM 3071 C CA B ASN B 1 73 ? -17.767 -32.499 41.378 0.50 14.02 77 ASN B CA 1
ATOM 3072 C C . ASN B 1 73 ? -17.619 -33.927 41.825 1.00 14.69 77 ASN B C 1
ATOM 3073 O O . ASN B 1 73 ? -16.755 -34.672 41.283 1.00 16.22 77 ASN B O 1
ATOM 3082 N N . LYS B 1 74 ? -18.480 -34.368 42.717 1.00 13.58 78 LYS B N 1
ATOM 3083 C CA . LYS B 1 74 ? -18.470 -35.787 43.200 1.00 15.15 78 LYS B CA 1
ATOM 3084 C C . LYS B 1 74 ? -18.663 -36.712 42.008 1.00 15.49 78 LYS B C 1
ATOM 3085 O O . LYS B 1 74 ? -17.988 -37.758 41.903 1.00 16.37 78 LYS B O 1
ATOM 3091 N N . ASN B 1 75 ? -19.552 -36.358 41.103 1.00 12.11 79 ASN B N 1
ATOM 3092 C CA . ASN B 1 75 ? -19.932 -37.243 39.994 1.00 12.23 79 ASN B CA 1
ATOM 3093 C C . ASN B 1 75 ? -19.044 -37.093 38.803 1.00 12.73 79 ASN B C 1
ATOM 3094 O O . ASN B 1 75 ? -19.147 -37.847 37.848 1.00 14.40 79 ASN B O 1
ATOM 3099 N N . GLY B 1 76 ? -18.211 -36.110 38.732 1.00 11.41 80 GLY B N 1
ATOM 3100 C CA . GLY B 1 76 ? -17.409 -35.802 37.556 1.00 13.67 80 GLY B CA 1
ATOM 3101 C C . GLY B 1 76 ? -18.137 -35.142 36.445 1.00 13.44 80 GLY B C 1
ATOM 3102 O O . GLY B 1 76 ? -17.949 -35.428 35.266 1.00 15.32 80 GLY B O 1
ATOM 3103 N N . GLN B 1 77 ? -19.257 -34.403 36.763 1.00 10.83 81 GLN B N 1
ATOM 3104 C CA . GLN B 1 77 ? -20.118 -33.711 35.813 1.00 10.90 81 GLN B CA 1
ATOM 3105 C C . GLN B 1 77 ? -19.676 -32.280 35.674 1.00 9.91 81 GLN B C 1
ATOM 3106 O O . GLN B 1 77 ? -19.223 -31.619 36.607 1.00 12.32 81 GLN B O 1
ATOM 3112 N N . LEU B 1 78 ? -19.898 -31.759 34.459 1.00 10.66 82 LEU B N 1
ATOM 3113 C CA . LEU B 1 78 ? -19.711 -30.352 34.192 1.00 10.55 82 LEU B CA 1
ATOM 3114 C C . LEU B 1 78 ? -20.858 -29.544 34.830 1.00 10.22 82 LEU B C 1
ATOM 3115 O O . LEU B 1 78 ? -21.922 -30.066 35.083 1.00 11.54 82 LEU B O 1
ATOM 3120 N N . MET B 1 79 ? -20.554 -28.315 35.107 1.00 10.12 83 MET B N 1
ATOM 3121 C CA . MET B 1 79 ? -21.550 -27.305 35.546 1.00 10.17 83 MET B CA 1
ATOM 3122 C C . MET B 1 79 ? -21.868 -26.332 34.467 1.00 10.07 83 MET B C 1
ATOM 3123 O O . MET B 1 79 ? -20.951 -25.791 33.816 1.00 10.64 83 MET B O 1
ATOM 3128 N N . ARG B 1 80 ? -23.168 -25.996 34.270 1.00 9.66 84 ARG B N 1
ATOM 3129 C CA . ARG B 1 80 ? -23.526 -24.683 33.694 1.00 8.72 84 ARG B CA 1
ATOM 3130 C C . ARG B 1 80 ? -24.047 -23.849 34.822 1.00 8.69 84 ARG B C 1
ATOM 3131 O O . ARG B 1 80 ? -24.784 -24.353 35.690 1.00 10.54 84 ARG B O 1
ATOM 3139 N N . CYS B 1 81 ? -23.646 -22.622 34.895 1.00 8.15 85 CYS B N 1
ATOM 3140 C CA . CYS B 1 81 ? -23.951 -21.695 35.950 1.00 8.42 85 CYS B CA 1
ATOM 3141 C C . CYS B 1 81 ? -24.908 -20.646 35.466 1.00 8.04 85 CYS B C 1
ATOM 3142 O O . CYS B 1 81 ? -24.758 -20.126 34.354 1.00 8.82 85 CYS B O 1
ATOM 3145 N N . HIS B 1 82 ? -26.002 -20.406 36.213 1.00 8.22 86 HIS B N 1
ATOM 3146 C CA . HIS B 1 82 ? -27.198 -19.790 35.691 1.00 7.46 86 HIS B CA 1
ATOM 3147 C C . HIS B 1 82 ? -27.832 -19.002 36.815 1.00 7.74 86 HIS B C 1
ATOM 3148 O O . HIS B 1 82 ? -28.152 -19.608 37.847 1.00 8.40 86 HIS B O 1
ATOM 3155 N N . THR B 1 83 ? -28.084 -17.694 36.736 1.00 8.58 87 THR B N 1
ATOM 3156 C CA . THR B 1 83 ? -27.793 -16.734 35.638 1.00 7.41 87 THR B CA 1
ATOM 3157 C C . THR B 1 83 ? -27.495 -15.406 36.309 1.00 7.84 87 THR B C 1
ATOM 3158 O O . THR B 1 83 ? -28.080 -15.106 37.389 1.00 8.39 87 THR B O 1
ATOM 3162 N N . LEU B 1 84 ? -26.560 -14.630 35.790 1.00 7.51 88 LEU B N 1
ATOM 3163 C CA . LEU B 1 84 ? -26.072 -13.422 36.487 1.00 7.78 88 LEU B CA 1
ATOM 3164 C C . LEU B 1 84 ? -26.989 -12.259 36.426 1.00 8.52 88 LEU B C 1
ATOM 3165 O O . LEU B 1 84 ? -27.135 -11.574 37.491 1.00 10.63 88 LEU B O 1
ATOM 3170 N N . VAL B 1 85 ? -27.535 -11.899 35.271 1.00 7.95 89 VAL B N 1
ATOM 3171 C CA . VAL B 1 85 ? -28.373 -10.724 35.100 1.00 8.64 89 VAL B CA 1
ATOM 3172 C C . VAL B 1 85 ? -29.655 -11.103 34.412 1.00 8.22 89 VAL B C 1
ATOM 3173 O O . VAL B 1 85 ? -29.618 -11.660 33.286 1.00 8.85 89 VAL B O 1
ATOM 3177 N N . TRP B 1 86 ? -30.773 -10.895 35.075 1.00 8.65 90 TRP B N 1
ATOM 3178 C CA . TRP B 1 86 ? -32.097 -11.326 34.604 1.00 8.79 90 TRP B CA 1
ATOM 3179 C C . TRP B 1 86 ? -33.087 -10.455 35.269 1.00 8.25 90 TRP B C 1
ATOM 3180 O O . TRP B 1 86 ? -32.938 -10.076 36.452 1.00 8.96 90 TRP B O 1
ATOM 3191 N N . HIS B 1 87 ? -34.190 -10.166 34.611 1.00 9.10 91 HIS B N 1
ATOM 3192 C CA . HIS B 1 87 ? -35.301 -9.370 35.193 1.00 9.18 91 HIS B CA 1
ATOM 3193 C C . HIS B 1 87 ? -36.135 -10.096 36.146 1.00 9.91 91 HIS B C 1
ATOM 3194 O O . HIS B 1 87 ? -36.898 -9.432 36.902 1.00 10.89 91 HIS B O 1
ATOM 3201 N N A SER B 1 88 ? -36.202 -11.429 36.139 0.27 9.55 92 SER B N 1
ATOM 3202 N N B SER B 1 88 ? -36.154 -11.421 36.198 0.73 8.86 92 SER B N 1
ATOM 3203 C CA A SER B 1 88 ? -37.027 -12.182 37.087 0.27 9.69 92 SER B CA 1
ATOM 3204 C CA B SER B 1 88 ? -36.945 -12.205 37.072 0.73 9.50 92 SER B CA 1
ATOM 3205 C C A SER B 1 88 ? -36.129 -12.669 38.199 0.27 9.00 92 SER B C 1
ATOM 3206 C C B SER B 1 88 ? -36.105 -12.711 38.225 0.73 8.29 92 SER B C 1
ATOM 3207 O O A SER B 1 88 ? -34.899 -12.677 38.036 0.27 9.00 92 SER B O 1
ATOM 3208 O O B SER B 1 88 ? -34.894 -12.889 38.131 0.73 8.40 92 SER B O 1
ATOM 3213 N N . GLN B 1 89 ? -36.742 -13.068 39.326 1.00 8.90 93 GLN B N 1
ATOM 3214 C CA . GLN B 1 89 ? -36.017 -13.560 40.499 1.00 10.01 93 GLN B CA 1
ATOM 3215 C C . GLN B 1 89 ? -34.954 -12.629 40.981 1.00 9.36 93 GLN B C 1
ATOM 3216 O O . GLN B 1 89 ? -33.896 -13.075 41.432 1.00 10.28 93 GLN B O 1
ATOM 3222 N N . LEU B 1 90 ? -35.284 -11.329 40.861 1.00 9.47 94 LEU B N 1
ATOM 3223 C CA . LEU B 1 90 ? -34.468 -10.280 41.527 1.00 9.85 94 LEU B CA 1
ATOM 3224 C C . LEU B 1 90 ? -34.917 -10.137 42.996 1.00 9.90 94 LEU B C 1
ATOM 3225 O O . LEU B 1 90 ? -36.126 -10.225 43.263 1.00 11.34 94 LEU B O 1
ATOM 3230 N N . PRO B 1 91 ? -34.014 -9.913 43.920 1.00 9.55 95 PRO B N 1
ATOM 3231 C CA . PRO B 1 91 ? -34.414 -9.593 45.251 1.00 9.43 95 PRO B CA 1
ATOM 3232 C C . PRO B 1 91 ? -35.023 -8.171 45.242 1.00 8.84 95 PRO B C 1
ATOM 3233 O O . PRO B 1 91 ? -34.742 -7.351 44.384 1.00 9.85 95 PRO B O 1
ATOM 3237 N N . ASN B 1 92 ? -35.810 -7.880 46.299 1.00 9.56 96 ASN B N 1
ATOM 3238 C CA . ASN B 1 92 ? -36.497 -6.641 46.388 1.00 9.85 96 ASN B CA 1
ATOM 3239 C C . ASN B 1 92 ? -35.572 -5.437 46.269 1.00 9.49 96 ASN B C 1
ATOM 3240 O O . ASN B 1 92 ? -35.942 -4.415 45.698 1.00 10.70 96 ASN B O 1
ATOM 3245 N N . TRP B 1 93 ? -34.396 -5.528 46.886 1.00 9.12 97 TRP B N 1
ATOM 3246 C CA . TRP B 1 93 ? -33.513 -4.371 46.894 1.00 9.10 97 TRP B CA 1
ATOM 3247 C C . TRP B 1 93 ? -33.145 -3.925 45.498 1.00 8.93 97 TRP B C 1
ATOM 3248 O O . TRP B 1 93 ? -32.837 -2.755 45.284 1.00 9.86 97 TRP B O 1
ATOM 3259 N N . VAL B 1 94 ? -33.089 -4.830 44.506 1.00 8.81 98 VAL B N 1
ATOM 3260 C CA . VAL B 1 94 ? -32.768 -4.383 43.151 1.00 9.80 98 VAL B CA 1
ATOM 3261 C C . VAL B 1 94 ? -34.033 -3.678 42.571 1.00 10.80 98 VAL B C 1
ATOM 3262 O O . VAL B 1 94 ? -33.935 -2.563 42.037 1.00 13.53 98 VAL B O 1
ATOM 3266 N N A SER B 1 95 ? -35.147 -4.283 42.644 0.65 12.20 99 SER B N 1
ATOM 3267 N N B SER B 1 95 ? -35.187 -4.291 42.698 0.35 13.42 99 SER B N 1
ATOM 3268 C CA A SER B 1 95 ? -36.319 -3.709 42.046 0.65 11.60 99 SER B CA 1
ATOM 3269 C CA B SER B 1 95 ? -36.381 -3.760 42.076 0.35 13.88 99 SER B CA 1
ATOM 3270 C C A SER B 1 95 ? -36.714 -2.404 42.654 0.65 12.12 99 SER B C 1
ATOM 3271 C C B SER B 1 95 ? -37.024 -2.616 42.803 0.35 13.59 99 SER B C 1
ATOM 3272 O O A SER B 1 95 ? -37.235 -1.500 41.929 0.65 11.60 99 SER B O 1
ATOM 3273 O O B SER B 1 95 ? -37.848 -1.933 42.212 0.35 15.70 99 SER B O 1
ATOM 3278 N N . SER B 1 96 ? -36.547 -2.248 43.983 1.00 12.38 100 SER B N 1
ATOM 3279 C CA . SER B 1 96 ? -37.042 -1.061 44.688 1.00 12.85 100 SER B CA 1
ATOM 3280 C C . SER B 1 96 ? -36.023 0.036 44.825 1.00 14.72 100 SER B C 1
ATOM 3281 O O . SER B 1 96 ? -36.319 1.084 45.436 1.00 14.92 100 SER B O 1
ATOM 3284 N N . GLY B 1 97 ? -34.828 -0.102 44.372 1.00 11.97 101 GLY B N 1
ATOM 3285 C CA . GLY B 1 97 ? -33.868 0.904 44.537 1.00 14.45 101 GLY B CA 1
ATOM 3286 C C . GLY B 1 97 ? -34.269 2.195 43.798 1.00 14.54 101 GLY B C 1
ATOM 3287 O O . GLY B 1 97 ? -34.785 2.065 42.630 1.00 16.11 101 GLY B O 1
ATOM 3288 N N A SER B 1 98 ? -34.041 3.353 44.375 0.37 14.49 102 SER B N 1
ATOM 3289 N N B SER B 1 98 ? -33.711 3.327 44.263 0.63 13.40 102 SER B N 1
ATOM 3290 C CA A SER B 1 98 ? -33.841 4.603 43.592 0.37 14.74 102 SER B CA 1
ATOM 3291 C CA B SER B 1 98 ? -33.973 4.507 43.486 0.63 16.85 102 SER B CA 1
ATOM 3292 C C A SER B 1 98 ? -32.460 4.610 43.084 0.37 14.62 102 SER B C 1
ATOM 3293 C C B SER B 1 98 ? -32.634 4.838 42.916 0.63 16.37 102 SER B C 1
ATOM 3294 O O A SER B 1 98 ? -31.481 4.820 43.828 0.37 14.72 102 SER B O 1
ATOM 3295 O O B SER B 1 98 ? -31.926 5.643 43.274 0.63 21.35 102 SER B O 1
ATOM 3300 N N . TRP B 1 99 ? -32.337 4.149 41.802 1.00 16.25 103 TRP B N 1
ATOM 3301 C CA . TRP B 1 99 ? -31.027 4.039 41.196 1.00 15.47 103 TRP B CA 1
ATOM 3302 C C . TRP B 1 99 ? -30.589 5.167 40.241 1.00 12.65 103 TRP B C 1
ATOM 3303 O O . TRP B 1 99 ? -31.537 5.754 39.645 1.00 18.65 103 TRP B O 1
ATOM 3314 N N . THR B 1 100 ? -29.384 5.495 40.144 1.00 14.85 104 THR B N 1
ATOM 3315 C CA . THR B 1 100 ? -28.906 6.214 38.980 1.00 15.10 104 THR B CA 1
ATOM 3316 C C . THR B 1 100 ? -28.254 5.193 38.089 1.00 15.58 104 THR B C 1
ATOM 3317 O O . THR B 1 100 ? -27.987 4.041 38.531 1.00 15.34 104 THR B O 1
ATOM 3321 N N . ASN B 1 101 ? -27.842 5.596 36.889 1.00 14.61 105 ASN B N 1
ATOM 3322 C CA . ASN B 1 101 ? -27.043 4.680 36.095 1.00 13.95 105 ASN B CA 1
ATOM 3323 C C . ASN B 1 101 ? -25.875 4.299 36.856 1.00 14.44 105 ASN B C 1
ATOM 3324 O O . ASN B 1 101 ? -25.460 3.067 36.933 1.00 14.02 105 ASN B O 1
ATOM 3329 N N . ALA B 1 102 ? -25.142 5.222 37.508 1.00 14.02 106 ALA B N 1
ATOM 3330 C CA . ALA B 1 102 ? -24.014 4.899 38.211 1.00 12.52 106 ALA B CA 1
ATOM 3331 C C . ALA B 1 102 ? -24.263 3.867 39.354 1.00 13.43 106 ALA B C 1
ATOM 3332 O O . ALA B 1 102 ? -23.478 2.956 39.537 1.00 12.85 106 ALA B O 1
ATOM 3334 N N . THR B 1 103 ? -25.232 4.124 40.181 1.00 11.93 107 THR B N 1
ATOM 3335 C CA . THR B 1 103 ? -25.465 3.224 41.318 1.00 10.99 107 THR B CA 1
ATOM 3336 C C . THR B 1 103 ? -25.951 1.846 40.869 1.00 11.04 107 THR B C 1
ATOM 3337 O O . THR B 1 103 ? -25.545 0.849 41.511 1.00 11.02 107 THR B O 1
ATOM 3341 N N . LEU B 1 104 ? -26.824 1.766 39.914 1.00 10.91 108 LEU B N 1
ATOM 3342 C CA . LEU B 1 104 ? -27.245 0.390 39.476 1.00 11.18 108 LEU B CA 1
ATOM 3343 C C . LEU B 1 104 ? -26.100 -0.271 38.797 1.00 11.56 108 LEU B C 1
ATOM 3344 O O . LEU B 1 104 ? -25.909 -1.518 38.992 1.00 10.76 108 LEU B O 1
ATOM 3349 N N . LEU B 1 105 ? -25.344 0.389 37.945 1.00 11.83 109 LEU B N 1
ATOM 3350 C CA . LEU B 1 105 ? -24.212 -0.237 37.409 1.00 12.68 109 LEU B CA 1
ATOM 3351 C C . LEU B 1 105 ? -23.258 -0.779 38.398 1.00 11.76 109 LEU B C 1
ATOM 3352 O O . LEU B 1 105 ? -22.697 -1.883 38.287 1.00 11.44 109 LEU B O 1
ATOM 3357 N N . ALA B 1 106 ? -22.961 -0.000 39.452 1.00 10.91 110 ALA B N 1
ATOM 3358 C CA . ALA B 1 106 ? -22.076 -0.476 40.500 1.00 10.67 110 ALA B CA 1
ATOM 3359 C C . ALA B 1 106 ? -22.605 -1.758 41.139 1.00 9.43 110 ALA B C 1
ATOM 3360 O O . ALA B 1 106 ? -21.861 -2.663 41.406 1.00 10.35 110 ALA B O 1
ATOM 3362 N N . ALA B 1 107 ? -23.884 -1.728 41.419 1.00 9.15 111 ALA B N 1
ATOM 3363 C CA . ALA B 1 107 ? -24.531 -2.902 42.073 1.00 10.39 111 ALA B CA 1
ATOM 3364 C C . ALA B 1 107 ? -24.526 -4.150 41.190 1.00 8.58 111 ALA B C 1
ATOM 3365 O O . ALA B 1 107 ? -24.226 -5.242 41.633 1.00 8.98 111 ALA B O 1
ATOM 3367 N N . MET B 1 108 ? -24.764 -3.951 39.909 1.00 8.67 112 MET B N 1
ATOM 3368 C CA . MET B 1 108 ? -24.769 -5.064 38.937 1.00 8.75 112 MET B CA 1
ATOM 3369 C C . MET B 1 108 ? -23.386 -5.598 38.792 1.00 8.94 112 MET B C 1
ATOM 3370 O O . MET B 1 108 ? -23.134 -6.814 38.797 1.00 9.05 112 MET B O 1
ATOM 3375 N N . LYS B 1 109 ? -22.398 -4.735 38.579 1.00 9.47 113 LYS B N 1
ATOM 3376 C CA . LYS B 1 109 ? -21.026 -5.176 38.436 1.00 10.27 113 LYS B CA 1
ATOM 3377 C C . LYS B 1 109 ? -20.566 -5.884 39.713 1.00 10.52 113 LYS B C 1
ATOM 3378 O O . LYS B 1 109 ? -19.865 -6.906 39.649 1.00 10.18 113 LYS B O 1
ATOM 3384 N N . ASN B 1 110 ? -20.886 -5.355 40.889 1.00 9.51 114 ASN B N 1
ATOM 3385 C CA . ASN B 1 110 ? -20.482 -6.014 42.098 1.00 10.20 114 ASN B CA 1
ATOM 3386 C C . ASN B 1 110 ? -21.148 -7.419 42.239 1.00 9.81 114 ASN B C 1
ATOM 3387 O O . ASN B 1 110 ? -20.481 -8.344 42.728 1.00 9.49 114 ASN B O 1
ATOM 3392 N N . HIS B 1 111 ? -22.410 -7.503 41.817 1.00 8.95 115 HIS B N 1
ATOM 3393 C CA . HIS B 1 111 ? -23.047 -8.830 41.817 1.00 8.60 115 HIS B CA 1
ATOM 3394 C C . HIS B 1 111 ? -22.241 -9.795 40.996 1.00 8.37 115 HIS B C 1
ATOM 3395 O O . HIS B 1 111 ? -21.903 -10.912 41.401 1.00 8.60 115 HIS B O 1
ATOM 3402 N N . ILE B 1 112 ? -21.985 -9.414 39.737 1.00 8.29 116 ILE B N 1
ATOM 3403 C CA . ILE B 1 112 ? -21.253 -10.282 38.818 1.00 8.99 116 ILE B CA 1
ATOM 3404 C C . ILE B 1 112 ? -19.895 -10.632 39.339 1.00 9.43 116 ILE B C 1
ATOM 3405 O O . ILE B 1 112 ? -19.448 -11.797 39.360 1.00 9.16 116 ILE B O 1
ATOM 3410 N N . THR B 1 113 ? -19.111 -9.625 39.742 1.00 9.46 117 THR B N 1
ATOM 3411 C CA . THR B 1 113 ? -17.741 -9.906 40.168 1.00 9.56 117 THR B CA 1
ATOM 3412 C C . THR B 1 113 ? -17.724 -10.873 41.309 1.00 9.68 117 THR B C 1
ATOM 3413 O O . THR B 1 113 ? -16.940 -11.816 41.341 1.00 9.84 117 THR B O 1
ATOM 3417 N N . ASN B 1 114 ? -18.569 -10.673 42.318 1.00 9.32 118 ASN B N 1
ATOM 3418 C CA . ASN B 1 114 ? -18.559 -11.552 43.504 1.00 9.92 118 ASN B CA 1
ATOM 3419 C C . ASN B 1 114 ? -18.952 -12.989 43.139 1.00 9.82 118 ASN B C 1
ATOM 3420 O O . ASN B 1 114 ? -18.332 -13.962 43.532 1.00 10.42 118 ASN B O 1
ATOM 3425 N N . VAL B 1 115 ? -20.095 -13.119 42.397 1.00 8.80 119 VAL B N 1
ATOM 3426 C CA . VAL B 1 115 ? -20.580 -14.449 42.073 1.00 8.30 119 VAL B CA 1
ATOM 3427 C C . VAL B 1 115 ? -19.573 -15.195 41.180 1.00 8.85 119 VAL B C 1
ATOM 3428 O O . VAL B 1 115 ? -19.305 -16.396 41.378 1.00 9.11 119 VAL B O 1
ATOM 3432 N N . VAL B 1 116 ? -19.136 -14.556 40.105 1.00 8.70 120 VAL B N 1
ATOM 3433 C CA . VAL B 1 116 ? -18.259 -15.189 39.168 1.00 9.08 120 VAL B CA 1
ATOM 3434 C C . VAL B 1 116 ? -16.889 -15.509 39.848 1.00 10.56 120 VAL B C 1
ATOM 3435 O O . VAL B 1 116 ? -16.353 -16.601 39.645 1.00 10.40 120 VAL B O 1
ATOM 3439 N N . THR B 1 117 ? -16.389 -14.584 40.667 1.00 9.58 121 THR B N 1
ATOM 3440 C CA . THR B 1 117 ? -15.126 -14.936 41.353 1.00 10.82 121 THR B CA 1
ATOM 3441 C C . THR B 1 117 ? -15.327 -16.101 42.279 1.00 10.75 121 THR B C 1
ATOM 3442 O O . THR B 1 117 ? -14.469 -17.032 42.304 1.00 11.94 121 THR B O 1
ATOM 3446 N N . HIS B 1 118 ? -16.429 -16.188 43.021 1.00 9.78 122 HIS B N 1
ATOM 3447 C CA . HIS B 1 118 ? -16.670 -17.327 43.923 1.00 9.90 122 HIS B CA 1
ATOM 3448 C C . HIS B 1 118 ? -16.634 -18.605 43.149 1.00 10.86 122 HIS B C 1
ATOM 3449 O O . HIS B 1 118 ? -16.123 -19.626 43.671 1.00 11.04 122 HIS B O 1
ATOM 3456 N N . TYR B 1 119 ? -17.220 -18.653 41.951 1.00 9.51 123 TYR B N 1
ATOM 3457 C CA . TYR B 1 119 ? -17.306 -19.840 41.151 1.00 9.87 123 TYR B CA 1
ATOM 3458 C C . TYR B 1 119 ? -16.213 -20.069 40.093 1.00 9.75 123 TYR B C 1
ATOM 3459 O O . TYR B 1 119 ? -16.301 -20.911 39.264 1.00 10.90 123 TYR B O 1
ATOM 3468 N N . LYS B 1 120 ? -15.164 -19.268 40.190 1.00 10.53 124 LYS B N 1
ATOM 3469 C CA . LYS B 1 120 ? -14.105 -19.345 39.201 1.00 11.55 124 LYS B CA 1
ATOM 3470 C C . LYS B 1 120 ? -13.507 -20.737 39.135 1.00 11.52 124 LYS B C 1
ATOM 3471 O O . LYS B 1 120 ? -13.210 -21.343 40.154 1.00 12.59 124 LYS B O 1
ATOM 3477 N N . GLY B 1 121 ? -13.356 -21.248 37.944 1.00 12.52 125 GLY B N 1
ATOM 3478 C CA . GLY B 1 121 ? -12.849 -22.595 37.803 1.00 14.29 125 GLY B CA 1
ATOM 3479 C C . GLY B 1 121 ? -13.874 -23.664 37.879 1.00 15.17 125 GLY B C 1
ATOM 3480 O O . GLY B 1 121 ? -13.565 -24.837 37.653 1.00 18.47 125 GLY B O 1
ATOM 3481 N N . LYS B 1 122 ? -15.105 -23.375 38.274 1.00 12.95 126 LYS B N 1
ATOM 3482 C CA . LYS B 1 122 ? -16.078 -24.426 38.593 1.00 13.21 126 LYS B CA 1
ATOM 3483 C C . LYS B 1 122 ? -17.133 -24.589 37.508 1.00 13.42 126 LYS B C 1
ATOM 3484 O O . LYS B 1 122 ? -17.899 -25.602 37.544 1.00 16.31 126 LYS B O 1
ATOM 3490 N N . CYS B 1 123 ? -17.241 -23.641 36.579 1.00 10.57 127 CYS B N 1
ATOM 3491 C CA . CYS B 1 123 ? -18.319 -23.597 35.619 1.00 11.31 127 CYS B CA 1
ATOM 3492 C C . CYS B 1 123 ? -17.834 -23.830 34.182 1.00 10.36 127 CYS B C 1
ATOM 3493 O O . CYS B 1 123 ? -16.822 -23.133 33.820 1.00 12.09 127 CYS B O 1
ATOM 3496 N N . TYR B 1 124 ? -18.392 -24.667 33.433 1.00 9.41 128 TYR B N 1
ATOM 3497 C CA . TYR B 1 124 ? -18.144 -24.723 32.005 1.00 10.26 128 TYR B CA 1
ATOM 3498 C C . TYR B 1 124 ? -18.551 -23.426 31.329 1.00 9.46 128 TYR B C 1
ATOM 3499 O O . TYR B 1 124 ? -17.881 -22.872 30.449 1.00 10.44 128 TYR B O 1
ATOM 3508 N N . ALA B 1 125 ? -19.770 -22.941 31.689 1.00 9.56 129 ALA B N 1
ATOM 3509 C CA . ALA B 1 125 ? -20.450 -21.795 31.089 1.00 8.79 129 ALA B CA 1
ATOM 3510 C C . ALA B 1 125 ? -21.163 -21.027 32.133 1.00 8.75 129 ALA B C 1
ATOM 3511 O O . ALA B 1 125 ? -21.619 -21.615 33.137 1.00 8.97 129 ALA B O 1
ATOM 3513 N N . TRP B 1 126 ? -21.333 -19.745 31.937 1.00 8.30 130 TRP B N 1
ATOM 3514 C CA . TRP B 1 126 ? -22.320 -18.896 32.624 1.00 7.59 130 TRP B CA 1
ATOM 3515 C C . TRP B 1 126 ? -23.303 -18.364 31.662 1.00 8.06 130 TRP B C 1
ATOM 3516 O O . TRP B 1 126 ? -22.933 -17.837 30.584 1.00 8.75 130 TRP B O 1
ATOM 3527 N N . ASP B 1 127 ? -24.600 -18.390 31.990 1.00 8.21 131 ASP B N 1
ATOM 3528 C CA . ASP B 1 127 ? -25.613 -17.563 31.360 1.00 7.25 131 ASP B CA 1
ATOM 3529 C C . ASP B 1 127 ? -25.479 -16.187 31.946 1.00 7.96 131 ASP B C 1
ATOM 3530 O O . ASP B 1 127 ? -25.929 -15.927 33.109 1.00 8.27 131 ASP B O 1
ATOM 3535 N N . VAL B 1 128 ? -24.765 -15.287 31.289 1.00 7.46 132 VAL B N 1
ATOM 3536 C CA . VAL B 1 128 ? -24.474 -13.987 31.840 1.00 7.86 132 VAL B CA 1
ATOM 3537 C C . VAL B 1 128 ? -25.693 -13.123 31.859 1.00 7.78 132 VAL B C 1
ATOM 3538 O O . VAL B 1 128 ? -25.949 -12.448 32.885 1.00 8.42 132 VAL B O 1
ATOM 3542 N N . VAL B 1 129 ? -26.355 -13.006 30.724 1.00 7.20 133 VAL B N 1
ATOM 3543 C CA . VAL B 1 129 ? -27.590 -12.232 30.624 1.00 7.39 133 VAL B CA 1
ATOM 3544 C C . VAL B 1 129 ? -28.629 -13.187 30.146 1.00 7.30 133 VAL B C 1
ATOM 3545 O O . VAL B 1 129 ? -28.351 -13.953 29.182 1.00 8.51 133 VAL B O 1
ATOM 3549 N N . ASN B 1 130 ? -29.824 -13.174 30.737 1.00 7.61 134 ASN B N 1
ATOM 3550 C CA . ASN B 1 130 ? -30.953 -14.038 30.401 1.00 7.35 134 ASN B CA 1
ATOM 3551 C C . ASN B 1 130 ? -32.126 -13.179 29.919 1.00 7.86 134 ASN B C 1
ATOM 3552 O O . ASN B 1 130 ? -32.462 -12.195 30.593 1.00 8.28 134 ASN B O 1
ATOM 3557 N N . GLU B 1 131 ? -32.729 -13.544 28.808 1.00 7.79 135 GLU B N 1
ATOM 3558 C CA . GLU B 1 131 ? -34.040 -13.010 28.458 1.00 7.67 135 GLU B CA 1
ATOM 3559 C C . GLU B 1 131 ? -34.044 -11.517 28.314 1.00 8.08 135 GLU B C 1
ATOM 3560 O O . GLU B 1 131 ? -34.942 -10.802 28.846 1.00 8.63 135 GLU B O 1
ATOM 3566 N N . ALA B 1 132 ? -33.122 -10.956 27.556 1.00 8.21 136 ALA B N 1
ATOM 3567 C CA . ALA B 1 132 ? -33.019 -9.520 27.376 1.00 8.88 136 ALA B CA 1
ATOM 3568 C C . ALA B 1 132 ? -33.926 -8.974 26.250 1.00 8.94 136 ALA B C 1
ATOM 3569 O O . ALA B 1 132 ? -33.955 -7.744 26.057 1.00 10.08 136 ALA B O 1
ATOM 3571 N N . LEU B 1 133 ? -34.649 -9.816 25.582 1.00 8.71 137 LEU B N 1
ATOM 3572 C CA . LEU B 1 133 ? -35.435 -9.462 24.341 1.00 9.44 137 LEU B CA 1
ATOM 3573 C C . LEU B 1 133 ? -36.884 -9.640 24.545 1.00 10.01 137 LEU B C 1
ATOM 3574 O O . LEU B 1 133 ? -37.376 -10.599 25.114 1.00 9.36 137 LEU B O 1
ATOM 3579 N N . ASN B 1 134 ? -37.637 -8.712 23.914 1.00 10.61 138 ASN B N 1
ATOM 3580 C CA . ASN B 1 134 ? -39.057 -8.888 23.621 1.00 10.97 138 ASN B CA 1
ATOM 3581 C C . ASN B 1 134 ? -39.222 -9.774 22.454 1.00 11.91 138 ASN B C 1
ATOM 3582 O O . ASN B 1 134 ? -38.334 -10.020 21.650 1.00 12.24 138 ASN B O 1
ATOM 3587 N N . GLU B 1 135 ? -40.464 -10.230 22.279 1.00 12.51 139 GLU B N 1
ATOM 3588 C CA . GLU B 1 135 ? -40.759 -11.106 21.143 1.00 12.74 139 GLU B CA 1
ATOM 3589 C C . GLU B 1 135 ? -40.532 -10.479 19.809 1.00 13.58 139 GLU B C 1
ATOM 3590 O O . GLU B 1 135 ? -40.224 -11.189 18.842 1.00 14.73 139 GLU B O 1
ATOM 3596 N N . ASP B 1 136 ? -40.696 -9.194 19.705 1.00 13.65 140 ASP B N 1
ATOM 3597 C CA . ASP B 1 136 ? -40.489 -8.493 18.437 1.00 13.95 140 ASP B CA 1
ATOM 3598 C C . ASP B 1 136 ? -39.048 -8.108 18.180 1.00 14.13 140 ASP B C 1
ATOM 3599 O O . ASP B 1 136 ? -38.732 -7.424 17.228 1.00 15.19 140 ASP B O 1
ATOM 3604 N N . GLY B 1 137 ? -38.111 -8.563 19.056 1.00 12.67 141 GLY B N 1
ATOM 3605 C CA . GLY B 1 137 ? -36.724 -8.228 18.943 1.00 12.05 141 GLY B CA 1
ATOM 3606 C C . GLY B 1 137 ? -36.231 -6.978 19.529 1.00 12.47 141 GLY B C 1
ATOM 3607 O O . GLY B 1 137 ? -35.035 -6.738 19.545 1.00 14.01 141 GLY B O 1
ATOM 3608 N N . THR B 1 138 ? -37.098 -6.152 20.048 1.00 11.67 142 THR B N 1
ATOM 3609 C CA . THR B 1 138 ? -36.686 -4.984 20.794 1.00 11.21 142 THR B CA 1
ATOM 3610 C C . THR B 1 138 ? -36.150 -5.395 22.183 1.00 11.00 142 THR B C 1
ATOM 3611 O O . THR B 1 138 ? -36.416 -6.515 22.634 1.00 11.47 142 THR B O 1
ATOM 3615 N N . PHE B 1 139 ? -35.424 -4.542 22.810 1.00 11.02 143 PHE B N 1
ATOM 3616 C CA . PHE B 1 139 ? -34.932 -4.872 24.180 1.00 10.69 143 PHE B CA 1
ATOM 3617 C C . PHE B 1 139 ? -36.053 -4.887 25.195 1.00 11.33 143 PHE B C 1
ATOM 3618 O O . PHE B 1 139 ? -36.910 -3.951 25.280 1.00 12.30 143 PHE B O 1
ATOM 3626 N N . ARG B 1 140 ? -36.105 -5.916 26.055 1.00 10.76 144 ARG B N 1
ATOM 3627 C CA . ARG B 1 140 ? -37.012 -5.956 27.207 1.00 12.45 144 ARG B CA 1
ATOM 3628 C C . ARG B 1 140 ? -36.685 -4.791 28.149 1.00 11.23 144 ARG B C 1
ATOM 3629 O O . ARG B 1 140 ? -35.564 -4.539 28.548 1.00 10.88 144 ARG B O 1
ATOM 3637 N N . ASN B 1 141 ? -37.754 -4.095 28.514 1.00 12.72 145 ASN B N 1
ATOM 3638 C CA . ASN B 1 141 ? -37.611 -2.897 29.288 1.00 13.15 145 ASN B CA 1
ATOM 3639 C C . ASN B 1 141 ? -37.526 -3.232 30.794 1.00 14.33 145 ASN B C 1
ATOM 3640 O O . ASN B 1 141 ? -38.363 -2.779 31.646 1.00 15.34 145 ASN B O 1
ATOM 3645 N N . SER B 1 142 ? -36.552 -4.041 31.150 1.00 11.68 146 SER B N 1
ATOM 3646 C CA . SER B 1 142 ? -36.284 -4.318 32.569 1.00 12.68 146 SER B CA 1
ATOM 3647 C C . SER B 1 142 ? -35.681 -3.139 33.284 1.00 11.94 146 SER B C 1
ATOM 3648 O O . SER B 1 142 ? -35.261 -2.158 32.686 1.00 12.72 146 SER B O 1
ATOM 3651 N N . VAL B 1 143 ? -35.504 -3.271 34.620 1.00 12.53 147 VAL B N 1
ATOM 3652 C CA . VAL B 1 143 ? -34.870 -2.217 35.377 1.00 12.41 147 VAL B CA 1
ATOM 3653 C C . VAL B 1 143 ? -33.496 -1.866 34.822 1.00 11.35 147 VAL B C 1
ATOM 3654 O O . VAL B 1 143 ? -33.033 -0.752 34.746 1.00 12.71 147 VAL B O 1
ATOM 3658 N N . PHE B 1 144 ? -32.734 -2.924 34.388 1.00 11.53 148 PHE B N 1
ATOM 3659 C CA . PHE B 1 144 ? -31.405 -2.696 33.854 1.00 11.27 148 PHE B CA 1
ATOM 3660 C C . PHE B 1 144 ? -31.452 -1.889 32.502 1.00 11.81 148 PHE B C 1
ATOM 3661 O O . PHE B 1 144 ? -30.698 -0.960 32.371 1.00 12.41 148 PHE B O 1
ATOM 3669 N N . TYR B 1 145 ? -32.361 -2.265 31.646 1.00 12.64 149 TYR B N 1
ATOM 3670 C CA . TYR B 1 145 ? -32.518 -1.495 30.357 1.00 12.83 149 TYR B CA 1
ATOM 3671 C C . TYR B 1 145 ? -32.997 -0.063 30.677 1.00 14.59 149 TYR B C 1
ATOM 3672 O O . TYR B 1 145 ? -32.462 0.897 30.088 1.00 14.03 149 TYR B O 1
ATOM 3681 N N . GLN B 1 146 ? -33.995 0.037 31.538 1.00 14.15 150 GLN B N 1
ATOM 3682 C CA . GLN B 1 146 ? -34.551 1.404 31.837 1.00 14.81 150 GLN B CA 1
ATOM 3683 C C . GLN B 1 146 ? -33.511 2.298 32.334 1.00 15.21 150 GLN B C 1
ATOM 3684 O O . GLN B 1 146 ? -33.432 3.530 31.944 1.00 17.86 150 GLN B O 1
ATOM 3690 N N . ILE B 1 147 ? -32.651 1.907 33.276 1.00 14.28 151 ILE B N 1
ATOM 3691 C CA . ILE B 1 147 ? -31.666 2.770 33.900 1.00 15.62 151 ILE B CA 1
ATOM 3692 C C . ILE B 1 147 ? -30.361 2.885 33.180 1.00 16.81 151 ILE B C 1
ATOM 3693 O O . ILE B 1 147 ? -29.698 3.957 33.137 1.00 17.21 151 ILE B O 1
ATOM 3698 N N . ILE B 1 148 ? -29.846 1.769 32.610 1.00 14.17 152 ILE B N 1
ATOM 3699 C CA . ILE B 1 148 ? -28.524 1.748 32.054 1.00 14.60 152 ILE B CA 1
ATOM 3700 C C . ILE B 1 148 ? -28.603 1.806 30.498 1.00 13.94 152 ILE B C 1
ATOM 3701 O O . ILE B 1 148 ? -27.608 2.304 29.898 1.00 16.50 152 ILE B O 1
ATOM 3706 N N . GLY B 1 149 ? -29.663 1.376 29.929 1.00 13.68 153 GLY B N 1
ATOM 3707 C CA . GLY B 1 149 ? -29.725 1.267 28.474 1.00 13.04 153 GLY B CA 1
ATOM 3708 C C . GLY B 1 149 ? -29.040 0.022 27.963 1.00 13.05 153 GLY B C 1
ATOM 3709 O O . GLY B 1 149 ? -28.546 -0.788 28.812 1.00 13.46 153 GLY B O 1
ATOM 3710 N N . PRO B 1 150 ? -28.910 -0.123 26.675 1.00 13.54 154 PRO B N 1
ATOM 3711 C CA . PRO B 1 150 ? -28.377 -1.384 26.097 1.00 13.48 154 PRO B CA 1
ATOM 3712 C C . PRO B 1 150 ? -26.993 -1.708 26.542 1.00 11.83 154 PRO B C 1
ATOM 3713 O O . PRO B 1 150 ? -26.616 -2.918 26.488 1.00 12.42 154 PRO B O 1
ATOM 3717 N N . ALA B 1 151 ? -26.166 -0.775 26.968 1.00 11.90 155 ALA B N 1
ATOM 3718 C CA . ALA B 1 151 ? -24.842 -1.034 27.394 1.00 10.89 155 ALA B CA 1
ATOM 3719 C C . ALA B 1 151 ? -24.778 -2.039 28.591 1.00 10.10 155 ALA B C 1
ATOM 3720 O O . ALA B 1 151 ? -23.741 -2.585 28.837 1.00 10.29 155 ALA B O 1
ATOM 3722 N N . TYR B 1 152 ? -25.879 -2.198 29.329 1.00 10.43 156 TYR B N 1
ATOM 3723 C CA . TYR B 1 152 ? -25.823 -3.131 30.452 1.00 10.53 156 TYR B CA 1
ATOM 3724 C C . TYR B 1 152 ? -25.404 -4.519 30.025 1.00 9.86 156 TYR B C 1
ATOM 3725 O O . TYR B 1 152 ? -24.725 -5.233 30.766 1.00 9.71 156 TYR B O 1
ATOM 3734 N N . ILE B 1 153 ? -25.777 -4.893 28.776 1.00 9.48 157 ILE B N 1
ATOM 3735 C CA . ILE B 1 153 ? -25.453 -6.257 28.308 1.00 9.81 157 ILE B CA 1
ATOM 3736 C C . ILE B 1 153 ? -23.943 -6.411 28.085 1.00 9.24 157 ILE B C 1
ATOM 3737 O O . ILE B 1 153 ? -23.334 -7.268 28.694 1.00 9.30 157 ILE B O 1
ATOM 3742 N N . PRO B 1 154 ? -23.247 -5.619 27.211 1.00 10.09 158 PRO B N 1
ATOM 3743 C CA . PRO B 1 154 ? -21.822 -5.813 27.135 1.00 9.67 158 PRO B CA 1
ATOM 3744 C C . PRO B 1 154 ? -21.075 -5.603 28.419 1.00 10.27 158 PRO B C 1
ATOM 3745 O O . PRO B 1 154 ? -20.055 -6.224 28.668 1.00 10.27 158 PRO B O 1
ATOM 3749 N N . ILE B 1 155 ? -21.514 -4.616 29.210 1.00 9.72 159 ILE B N 1
ATOM 3750 C CA . ILE B 1 155 ? -20.873 -4.428 30.484 1.00 9.89 159 ILE B CA 1
ATOM 3751 C C . ILE B 1 155 ? -20.919 -5.666 31.359 1.00 9.74 159 ILE B C 1
ATOM 3752 O O . ILE B 1 155 ? -19.930 -6.028 31.998 1.00 9.93 159 ILE B O 1
ATOM 3757 N N . ALA B 1 156 ? -22.084 -6.325 31.351 1.00 9.36 160 ALA B N 1
ATOM 3758 C CA . ALA B 1 156 ? -22.210 -7.519 32.190 1.00 9.43 160 ALA B CA 1
ATOM 3759 C C . ALA B 1 156 ? -21.224 -8.611 31.707 1.00 9.52 160 ALA B C 1
ATOM 3760 O O . ALA B 1 156 ? -20.548 -9.255 32.499 1.00 9.75 160 ALA B O 1
ATOM 3762 N N . PHE B 1 157 ? -21.143 -8.780 30.376 1.00 8.78 161 PHE B N 1
ATOM 3763 C CA . PHE B 1 157 ? -20.198 -9.754 29.827 1.00 9.37 161 PHE B CA 1
ATOM 3764 C C . PHE B 1 157 ? -18.726 -9.409 30.125 1.00 9.68 161 PHE B C 1
ATOM 3765 O O . PHE B 1 157 ? -17.937 -10.247 30.519 1.00 10.25 161 PHE B O 1
ATOM 3773 N N . ALA B 1 158 ? -18.394 -8.129 29.959 1.00 10.23 162 ALA B N 1
ATOM 3774 C CA . ALA B 1 158 ? -17.022 -7.739 30.249 1.00 10.39 162 ALA B CA 1
ATOM 3775 C C . ALA B 1 158 ? -16.675 -7.911 31.682 1.00 9.84 162 ALA B C 1
ATOM 3776 O O . ALA B 1 158 ? -15.568 -8.319 32.053 1.00 10.90 162 ALA B O 1
ATOM 3778 N N . THR B 1 159 ? -17.624 -7.651 32.583 1.00 9.56 163 THR B N 1
ATOM 3779 C CA . THR B 1 159 ? -17.398 -7.818 34.013 1.00 10.66 163 THR B CA 1
ATOM 3780 C C . THR B 1 159 ? -17.181 -9.300 34.364 1.00 10.20 163 THR B C 1
ATOM 3781 O O . THR B 1 159 ? -16.299 -9.643 35.133 1.00 10.69 163 THR B O 1
ATOM 3785 N N . ALA B 1 160 ? -17.971 -10.186 33.804 1.00 9.27 164 ALA B N 1
ATOM 3786 C CA . ALA B 1 160 ? -17.815 -11.578 34.022 1.00 9.19 164 ALA B CA 1
ATOM 3787 C C . ALA B 1 160 ? -16.436 -12.060 33.516 1.00 9.92 164 ALA B C 1
ATOM 3788 O O . ALA B 1 160 ? -15.749 -12.819 34.202 1.00 10.87 164 ALA B O 1
ATOM 3790 N N . ALA B 1 161 ? -16.110 -11.649 32.290 1.00 9.68 165 ALA B N 1
ATOM 3791 C CA . ALA B 1 161 ? -14.786 -12.047 31.723 1.00 11.06 165 ALA B CA 1
ATOM 3792 C C . ALA B 1 161 ? -13.620 -11.614 32.539 1.00 11.96 165 ALA B C 1
ATOM 3793 O O . ALA B 1 161 ? -12.617 -12.391 32.650 1.00 12.73 165 ALA B O 1
ATOM 3795 N N . ALA B 1 162 ? -13.707 -10.459 33.166 1.00 11.65 166 ALA B N 1
ATOM 3796 C CA . ALA B 1 162 ? -12.624 -9.968 33.985 1.00 13.63 166 ALA B CA 1
ATOM 3797 C C . ALA B 1 162 ? -12.465 -10.838 35.192 1.00 13.38 166 ALA B C 1
ATOM 3798 O O . ALA B 1 162 ? -11.348 -11.084 35.658 1.00 16.59 166 ALA B O 1
ATOM 3800 N N . ALA B 1 163 ? -13.547 -11.346 35.785 1.00 13.08 167 ALA B N 1
ATOM 3801 C CA . ALA B 1 163 ? -13.486 -12.147 37.010 1.00 12.68 167 ALA B CA 1
ATOM 3802 C C . ALA B 1 163 ? -13.139 -13.607 36.691 1.00 13.15 167 ALA B C 1
ATOM 3803 O O . ALA B 1 163 ? -12.566 -14.304 37.563 1.00 14.57 167 ALA B O 1
ATOM 3805 N N . ASP B 1 164 ? -13.448 -14.126 35.512 1.00 11.89 168 ASP B N 1
ATOM 3806 C CA . ASP B 1 164 ? -13.145 -15.499 35.163 1.00 11.00 168 ASP B CA 1
ATOM 3807 C C . ASP B 1 164 ? -12.974 -15.546 33.657 1.00 12.40 168 ASP B C 1
ATOM 3808 O O . ASP B 1 164 ? -13.891 -15.546 32.881 1.00 12.75 168 ASP B O 1
ATOM 3813 N N . PRO B 1 165 ? -11.694 -15.479 33.191 1.00 13.64 169 PRO B N 1
ATOM 3814 C CA . PRO B 1 165 ? -11.435 -15.372 31.799 1.00 12.59 169 PRO B CA 1
ATOM 3815 C C . PRO B 1 165 ? -11.591 -16.678 31.052 1.00 13.51 169 PRO B C 1
ATOM 3816 O O . PRO B 1 165 ? -11.566 -16.706 29.814 1.00 15.09 169 PRO B O 1
ATOM 3820 N N . ASP B 1 166 ? -11.796 -17.777 31.729 1.00 12.54 170 ASP B N 1
ATOM 3821 C CA . ASP B 1 166 ? -11.894 -19.069 31.109 1.00 14.06 170 ASP B CA 1
ATOM 3822 C C . ASP B 1 166 ? -13.269 -19.608 30.831 1.00 13.31 170 ASP B C 1
ATOM 3823 O O . ASP B 1 166 ? -13.469 -20.268 29.804 1.00 14.47 170 ASP B O 1
ATOM 3828 N N . VAL B 1 167 ? -14.220 -19.313 31.717 1.00 11.02 171 VAL B N 1
ATOM 3829 C CA . VAL B 1 167 ? -15.589 -19.841 31.545 1.00 10.28 171 VAL B CA 1
ATOM 3830 C C . VAL B 1 167 ? -16.163 -19.327 30.246 1.00 10.10 171 VAL B C 1
ATOM 3831 O O . VAL B 1 167 ? -15.972 -18.177 29.852 1.00 11.23 171 VAL B O 1
ATOM 3835 N N . LYS B 1 168 ? -16.981 -20.158 29.619 1.00 9.62 172 LYS B N 1
ATOM 3836 C CA . LYS B 1 168 ? -17.678 -19.723 28.408 1.00 9.69 172 LYS B CA 1
ATOM 3837 C C . LYS B 1 168 ? -18.824 -18.757 28.777 1.00 9.46 172 LYS B C 1
ATOM 3838 O O . LYS B 1 168 ? -19.680 -19.155 29.644 1.00 11.15 172 LYS B O 1
ATOM 3844 N N . LEU B 1 169 ? -18.914 -17.616 28.177 1.00 9.18 173 LEU B N 1
ATOM 3845 C CA . LEU B 1 169 ? -19.952 -16.646 28.476 1.00 8.99 173 LEU B CA 1
ATOM 3846 C C . LEU B 1 169 ? -21.064 -16.717 27.491 1.00 8.44 173 LEU B C 1
ATOM 3847 O O . LEU B 1 169 ? -20.854 -16.565 26.279 1.00 9.50 173 LEU B O 1
ATOM 3852 N N . TYR B 1 170 ? -22.274 -17.027 27.985 1.00 8.35 174 TYR B N 1
ATOM 3853 C CA . TYR B 1 170 ? -23.470 -17.222 27.160 1.00 8.48 174 TYR B CA 1
ATOM 3854 C C . TYR B 1 170 ? -24.516 -16.120 27.336 1.00 8.03 174 TYR B C 1
ATOM 3855 O O . TYR B 1 170 ? -24.753 -15.628 28.463 1.00 8.07 174 TYR B O 1
ATOM 3864 N N . TYR B 1 171 ? -25.174 -15.785 26.234 1.00 7.79 175 TYR B N 1
ATOM 3865 C CA . TYR B 1 171 ? -26.452 -15.089 26.218 1.00 7.52 175 TYR B CA 1
ATOM 3866 C C . TYR B 1 171 ? -27.538 -16.139 26.084 1.00 8.05 175 TYR B C 1
ATOM 3867 O O . TYR B 1 171 ? -27.462 -16.957 25.169 1.00 9.06 175 TYR B O 1
ATOM 3876 N N . ASN B 1 172 ? -28.554 -16.194 26.985 1.00 7.90 176 ASN B N 1
ATOM 3877 C CA . ASN B 1 172 ? -29.547 -17.256 27.044 1.00 7.53 176 ASN B CA 1
ATOM 3878 C C . ASN B 1 172 ? -30.924 -16.661 26.835 1.00 7.72 176 ASN B C 1
ATOM 3879 O O . ASN B 1 172 ? -31.223 -15.587 27.398 1.00 8.15 176 ASN B O 1
ATOM 3884 N N . ASP B 1 173 ? -31.810 -17.340 26.080 1.00 7.32 177 ASP B N 1
ATOM 3885 C CA . ASP B 1 173 ? -33.144 -16.811 25.855 1.00 7.31 177 ASP B CA 1
ATOM 3886 C C . ASP B 1 173 ? -34.016 -17.913 25.324 1.00 8.11 177 ASP B C 1
ATOM 3887 O O . ASP B 1 173 ? -33.538 -18.986 24.888 1.00 8.41 177 ASP B O 1
ATOM 3892 N N . TYR B 1 174 ? -35.325 -17.635 25.336 1.00 8.39 178 TYR B N 1
ATOM 3893 C CA . TYR B 1 174 ? -36.346 -18.507 24.785 1.00 8.78 178 TYR B CA 1
ATOM 3894 C C . TYR B 1 174 ? -36.950 -17.865 23.517 1.00 9.09 178 TYR B C 1
ATOM 3895 O O . TYR B 1 174 ? -36.862 -16.660 23.312 1.00 8.65 178 TYR B O 1
ATOM 3904 N N . ASN B 1 175 ? -37.555 -18.701 22.689 1.00 8.69 179 ASN B N 1
ATOM 3905 C CA . ASN B 1 175 ? -38.167 -18.241 21.423 1.00 9.24 179 ASN B CA 1
ATOM 3906 C C . ASN B 1 175 ? -37.137 -17.710 20.441 1.00 8.53 179 ASN B C 1
ATOM 3907 O O . ASN B 1 175 ? -37.501 -17.021 19.487 1.00 9.66 179 ASN B O 1
ATOM 3912 N N . ILE B 1 176 ? -35.910 -18.138 20.630 1.00 8.09 180 ILE B N 1
ATOM 3913 C CA . ILE B 1 176 ? -34.790 -17.853 19.737 1.00 8.72 180 ILE B CA 1
ATOM 3914 C C . ILE B 1 176 ? -34.267 -19.098 19.044 1.00 8.83 180 ILE B C 1
ATOM 3915 O O . ILE B 1 176 ? -33.186 -19.069 18.443 1.00 9.79 180 ILE B O 1
ATOM 3920 N N . GLU B 1 177 ? -35.040 -20.172 19.087 1.00 8.74 181 GLU B N 1
ATOM 3921 C CA . GLU B 1 177 ? -34.677 -21.470 18.542 1.00 9.06 181 GLU B CA 1
ATOM 3922 C C . GLU B 1 177 ? -35.216 -21.701 17.110 1.00 9.19 181 GLU B C 1
ATOM 3923 O O . GLU B 1 177 ? -34.851 -22.668 16.510 1.00 10.15 181 GLU B O 1
ATOM 3929 N N . TYR B 1 178 ? -36.195 -20.909 16.757 1.00 9.90 182 TYR B N 1
ATOM 3930 C CA . TYR B 1 178 ? -36.793 -20.947 15.393 1.00 10.47 182 TYR B CA 1
ATOM 3931 C C . TYR B 1 178 ? -36.594 -19.585 14.812 1.00 9.11 182 TYR B C 1
ATOM 3932 O O . TYR B 1 178 ? -36.366 -18.601 15.488 1.00 9.62 182 TYR B O 1
ATOM 3941 N N . SER B 1 179 ? -36.626 -19.516 13.474 1.00 9.74 183 SER B N 1
ATOM 3942 C CA . SER B 1 179 ? -36.299 -18.248 12.788 1.00 9.79 183 SER B CA 1
ATOM 3943 C C . SER B 1 179 ? -37.323 -17.172 13.047 1.00 9.70 183 SER B C 1
ATOM 3944 O O . SER B 1 179 ? -38.536 -17.504 13.054 1.00 11.11 183 SER B O 1
ATOM 3947 N N . GLY B 1 180 ? -36.904 -15.935 13.188 1.00 9.61 184 GLY B N 1
ATOM 3948 C CA . GLY B 1 180 ? -37.793 -14.837 13.405 1.00 10.55 184 GLY B CA 1
ATOM 3949 C C . GLY B 1 180 ? -37.119 -13.654 14.043 1.00 9.86 184 GLY B C 1
ATOM 3950 O O . GLY B 1 180 ? -35.899 -13.679 14.207 1.00 10.40 184 GLY B O 1
ATOM 3951 N N . ALA B 1 181 ? -37.902 -12.666 14.373 1.00 10.40 185 ALA B N 1
ATOM 3952 C CA . ALA B 1 181 ? -37.392 -11.431 14.849 1.00 9.66 185 ALA B CA 1
ATOM 3953 C C . ALA B 1 181 ? -36.511 -11.620 16.126 1.00 9.73 185 ALA B C 1
ATOM 3954 O O . ALA B 1 181 ? -35.551 -10.939 16.296 1.00 9.85 185 ALA B O 1
ATOM 3956 N N . LYS B 1 182 ? -36.988 -12.525 16.994 1.00 9.70 186 LYS B N 1
ATOM 3957 C CA . LYS B 1 182 ? -36.293 -12.657 18.265 1.00 9.21 186 LYS B CA 1
ATOM 3958 C C . LYS B 1 182 ? -34.919 -13.314 18.091 1.00 8.64 186 LYS B C 1
ATOM 3959 O O . LYS B 1 182 ? -33.913 -12.839 18.629 1.00 9.38 186 LYS B O 1
ATOM 3965 N N . ALA B 1 183 ? -34.864 -14.380 17.303 1.00 8.28 187 ALA B N 1
ATOM 3966 C CA . ALA B 1 183 ? -33.583 -15.015 17.007 1.00 9.35 187 ALA B CA 1
ATOM 3967 C C . ALA B 1 183 ? -32.636 -14.076 16.285 1.00 9.41 187 ALA B C 1
ATOM 3968 O O . ALA B 1 183 ? -31.428 -14.042 16.569 1.00 9.36 187 ALA B O 1
ATOM 3970 N N . THR B 1 184 ? -33.132 -13.272 15.339 1.00 9.61 188 THR B N 1
ATOM 3971 C CA . THR B 1 184 ? -32.294 -12.301 14.629 1.00 10.39 188 THR B CA 1
ATOM 3972 C C . THR B 1 184 ? -31.773 -11.288 15.616 1.00 9.62 188 THR B C 1
ATOM 3973 O O . THR B 1 184 ? -30.607 -10.914 15.588 1.00 9.95 188 THR B O 1
ATOM 3977 N N . ALA B 1 185 ? -32.624 -10.860 16.581 1.00 9.80 189 ALA B N 1
ATOM 3978 C CA . ALA B 1 185 ? -32.142 -9.924 17.572 1.00 9.77 189 ALA B CA 1
ATOM 3979 C C . ALA B 1 185 ? -31.118 -10.583 18.536 1.00 9.13 189 ALA B C 1
ATOM 3980 O O . ALA B 1 185 ? -30.224 -9.835 19.009 1.00 10.11 189 ALA B O 1
ATOM 3982 N N . ALA B 1 186 ? -31.195 -11.858 18.800 1.00 8.88 190 ALA B N 1
ATOM 3983 C CA . ALA B 1 186 ? -30.170 -12.556 19.611 1.00 8.18 190 ALA B CA 1
ATOM 3984 C C . ALA B 1 186 ? -28.879 -12.564 18.873 1.00 8.24 190 ALA B C 1
ATOM 3985 O O . ALA B 1 186 ? -27.801 -12.336 19.438 1.00 8.68 190 ALA B O 1
ATOM 3987 N N . GLN B 1 187 ? -28.910 -12.834 17.555 1.00 8.81 191 GLN B N 1
ATOM 3988 C CA . GLN B 1 187 ? -27.693 -12.648 16.720 1.00 8.94 191 GLN B CA 1
ATOM 3989 C C . GLN B 1 187 ? -27.154 -11.261 16.907 1.00 8.83 191 GLN B C 1
ATOM 3990 O O . GLN B 1 187 ? -25.913 -11.078 17.012 1.00 9.62 191 GLN B O 1
ATOM 3996 N N . ASN B 1 188 ? -27.980 -10.245 16.869 1.00 9.52 192 ASN B N 1
ATOM 3997 C CA . ASN B 1 188 ? -27.503 -8.896 17.000 1.00 9.47 192 ASN B CA 1
ATOM 3998 C C . ASN B 1 188 ? -26.932 -8.607 18.370 1.00 9.52 192 ASN B C 1
ATOM 3999 O O . ASN B 1 188 ? -26.033 -7.751 18.450 1.00 9.67 192 ASN B O 1
ATOM 4004 N N . ILE B 1 189 ? -27.375 -9.248 19.431 1.00 9.06 193 ILE B N 1
ATOM 4005 C CA . ILE B 1 189 ? -26.743 -9.133 20.702 1.00 8.99 193 ILE B CA 1
ATOM 4006 C C . ILE B 1 189 ? -25.325 -9.662 20.695 1.00 9.14 193 ILE B C 1
ATOM 4007 O O . ILE B 1 189 ? -24.420 -9.023 21.229 1.00 9.90 193 ILE B O 1
ATOM 4012 N N . VAL B 1 190 ? -25.110 -10.782 20.027 1.00 8.98 194 VAL B N 1
ATOM 4013 C CA . VAL B 1 190 ? -23.752 -11.299 19.885 1.00 9.30 194 VAL B CA 1
ATOM 4014 C C . VAL B 1 190 ? -22.854 -10.242 19.264 1.00 9.22 194 VAL B C 1
ATOM 4015 O O . VAL B 1 190 ? -21.731 -9.923 19.721 1.00 9.57 194 VAL B O 1
ATOM 4019 N N . LYS B 1 191 ? -23.357 -9.643 18.162 1.00 9.37 195 LYS B N 1
ATOM 4020 C CA . LYS B 1 191 ? -22.546 -8.645 17.453 1.00 9.80 195 LYS B CA 1
ATOM 4021 C C . LYS B 1 191 ? -22.265 -7.449 18.310 1.00 10.38 195 LYS B C 1
ATOM 4022 O O . LYS B 1 191 ? -21.157 -6.918 18.339 1.00 10.12 195 LYS B O 1
ATOM 4028 N N A MET B 1 192 ? -23.300 -7.003 19.060 0.50 10.27 196 MET B N 1
ATOM 4029 N N B MET B 1 192 ? -23.304 -6.992 19.058 0.50 9.50 196 MET B N 1
ATOM 4030 C CA A MET B 1 192 ? -23.173 -5.816 19.844 0.50 11.91 196 MET B CA 1
ATOM 4031 C CA B MET B 1 192 ? -23.181 -5.823 19.887 0.50 10.30 196 MET B CA 1
ATOM 4032 C C A MET B 1 192 ? -22.193 -5.987 21.000 0.50 10.65 196 MET B C 1
ATOM 4033 C C B MET B 1 192 ? -22.168 -6.001 20.999 0.50 9.97 196 MET B C 1
ATOM 4034 O O A MET B 1 192 ? -21.397 -5.074 21.298 0.50 11.35 196 MET B O 1
ATOM 4035 O O B MET B 1 192 ? -21.346 -5.114 21.297 0.50 10.99 196 MET B O 1
ATOM 4044 N N . ILE B 1 193 ? -22.157 -7.161 21.653 1.00 9.92 197 ILE B N 1
ATOM 4045 C CA . ILE B 1 193 ? -21.206 -7.425 22.698 1.00 10.31 197 ILE B CA 1
ATOM 4046 C C . ILE B 1 193 ? -19.809 -7.322 22.182 1.00 10.77 197 ILE B C 1
ATOM 4047 O O . ILE B 1 193 ? -18.943 -6.670 22.770 1.00 11.20 197 ILE B O 1
ATOM 4052 N N . LYS B 1 194 ? -19.528 -7.971 21.037 1.00 10.51 198 LYS B N 1
ATOM 4053 C CA . LYS B 1 194 ? -18.181 -7.913 20.438 1.00 10.45 198 LYS B CA 1
ATOM 4054 C C . LYS B 1 194 ? -17.848 -6.494 19.945 1.00 10.42 198 LYS B C 1
ATOM 4055 O O . LYS B 1 194 ? -16.670 -6.087 20.077 1.00 11.10 198 LYS B O 1
ATOM 4061 N N . ALA B 1 195 ? -18.801 -5.751 19.478 1.00 10.56 199 ALA B N 1
ATOM 4062 C CA . ALA B 1 195 ? -18.557 -4.354 19.024 1.00 11.33 199 ALA B CA 1
ATOM 4063 C C . ALA B 1 195 ? -18.089 -3.489 20.170 1.00 12.20 199 ALA B C 1
ATOM 4064 O O . ALA B 1 195 ? -17.350 -2.546 19.941 1.00 14.35 199 ALA B O 1
ATOM 4066 N N A TYR B 1 196 ? -18.743 -3.613 21.307 0.55 10.30 200 TYR B N 1
ATOM 4067 N N B TYR B 1 196 ? -18.347 -3.911 21.457 0.45 10.30 200 TYR B N 1
ATOM 4068 C CA A TYR B 1 196 ? -18.270 -2.953 22.483 0.55 11.88 200 TYR B CA 1
ATOM 4069 C CA B TYR B 1 196 ? -18.001 -3.184 22.733 0.45 10.83 200 TYR B CA 1
ATOM 4070 C C A TYR B 1 196 ? -16.836 -3.395 22.924 0.55 12.71 200 TYR B C 1
ATOM 4071 C C B TYR B 1 196 ? -16.697 -3.602 23.163 0.45 13.18 200 TYR B C 1
ATOM 4072 O O A TYR B 1 196 ? -16.247 -2.576 23.736 0.55 14.68 200 TYR B O 1
ATOM 4073 O O B TYR B 1 196 ? -16.107 -3.170 24.190 0.45 13.13 200 TYR B O 1
ATOM 4090 N N . GLY B 1 197 ? -16.234 -4.532 22.460 1.00 12.67 201 GLY B N 1
ATOM 4091 C CA . GLY B 1 197 ? -14.982 -5.084 22.848 1.00 14.30 201 GLY B CA 1
ATOM 4092 C C . GLY B 1 197 ? -15.049 -6.128 23.949 1.00 12.84 201 GLY B C 1
ATOM 4093 O O . GLY B 1 197 ? -14.024 -6.591 24.427 1.00 17.31 201 GLY B O 1
ATOM 4094 N N . ALA B 1 198 ? -16.262 -6.583 24.293 1.00 12.62 202 ALA B N 1
ATOM 4095 C CA . ALA B 1 198 ? -16.480 -7.567 25.341 1.00 11.53 202 ALA B CA 1
ATOM 4096 C C . ALA B 1 198 ? -16.575 -9.011 24.743 1.00 11.11 202 ALA B C 1
ATOM 4097 O O . ALA B 1 198 ? -16.751 -9.168 23.537 1.00 13.09 202 ALA B O 1
ATOM 4099 N N . LYS B 1 199 ? -16.473 -9.970 25.605 1.00 11.32 203 LYS B N 1
ATOM 4100 C CA A LYS B 1 199 ? -16.392 -11.397 25.313 0.50 10.47 203 LYS B CA 1
ATOM 4101 C CA B LYS B 1 199 ? -16.470 -11.338 25.194 0.50 10.63 203 LYS B CA 1
ATOM 4102 C C . LYS B 1 199 ? -17.792 -12.042 25.305 1.00 10.46 203 LYS B C 1
ATOM 4103 O O . LYS B 1 199 ? -18.461 -11.971 26.363 1.00 10.48 203 LYS B O 1
ATOM 4114 N N . ILE B 1 200 ? -18.133 -12.774 24.265 1.00 9.76 204 ILE B N 1
ATOM 4115 C CA . ILE B 1 200 ? -19.255 -13.682 24.315 1.00 9.14 204 ILE B CA 1
ATOM 4116 C C . ILE B 1 200 ? -18.863 -14.909 23.561 1.00 9.59 204 ILE B C 1
ATOM 4117 O O . ILE B 1 200 ? -18.416 -14.866 22.378 1.00 10.67 204 ILE B O 1
ATOM 4122 N N . ASP B 1 201 ? -19.048 -16.065 24.192 1.00 9.65 205 ASP B N 1
ATOM 4123 C CA . ASP B 1 201 ? -18.691 -17.321 23.628 1.00 9.32 205 ASP B CA 1
ATOM 4124 C C . ASP B 1 201 ? -19.765 -18.190 23.110 1.00 9.58 205 ASP B C 1
ATOM 4125 O O . ASP B 1 201 ? -19.551 -19.063 22.253 1.00 10.76 205 ASP B O 1
ATOM 4130 N N . GLY B 1 202 ? -21.010 -18.007 23.614 1.00 9.20 206 GLY B N 1
ATOM 4131 C CA . GLY B 1 202 ? -22.073 -18.912 23.290 1.00 9.45 206 GLY B CA 1
ATOM 4132 C C . GLY B 1 202 ? -23.468 -18.256 23.281 1.00 8.61 206 GLY B C 1
ATOM 4133 O O . GLY B 1 202 ? -23.675 -17.236 23.952 1.00 8.51 206 GLY B O 1
ATOM 4134 N N . VAL B 1 203 ? -24.407 -18.898 22.587 1.00 8.58 207 VAL B N 1
ATOM 4135 C CA . VAL B 1 203 ? -25.797 -18.596 22.657 1.00 8.48 207 VAL B CA 1
ATOM 4136 C C . VAL B 1 203 ? -26.460 -19.800 23.237 1.00 8.85 207 VAL B C 1
ATOM 4137 O O . VAL B 1 203 ? -26.313 -20.935 22.752 1.00 9.11 207 VAL B O 1
ATOM 4141 N N . GLY B 1 204 ? -27.286 -19.571 24.291 1.00 8.61 208 GLY B N 1
ATOM 4142 C CA . GLY B 1 204 ? -28.098 -20.615 24.965 1.00 8.03 208 GLY B CA 1
ATOM 4143 C C . GLY B 1 204 ? -29.526 -20.521 24.504 1.00 7.97 208 GLY B C 1
ATOM 4144 O O . GLY B 1 204 ? -30.139 -19.439 24.572 1.00 8.47 208 GLY B O 1
ATOM 4145 N N . LEU B 1 205 ? -29.997 -21.621 23.970 1.00 8.27 209 LEU B N 1
ATOM 4146 C CA . LEU B 1 205 ? -31.347 -21.740 23.458 1.00 8.73 209 LEU B CA 1
ATOM 4147 C C . LEU B 1 205 ? -32.173 -22.518 24.465 1.00 8.96 209 LEU B C 1
ATOM 4148 O O . LEU B 1 205 ? -31.977 -23.732 24.603 1.00 8.95 209 LEU B O 1
ATOM 4153 N N . GLN B 1 206 ? -33.113 -21.861 25.127 1.00 8.12 210 GLN B N 1
ATOM 4154 C CA . GLN B 1 206 ? -33.764 -22.536 26.238 1.00 8.49 210 GLN B CA 1
ATOM 4155 C C . GLN B 1 206 ? -34.545 -23.761 25.806 1.00 8.56 210 GLN B C 1
ATOM 4156 O O . GLN B 1 206 ? -34.486 -24.796 26.478 1.00 9.31 210 GLN B O 1
ATOM 4162 N N . ALA B 1 207 ? -35.296 -23.667 24.699 1.00 9.08 211 ALA B N 1
ATOM 4163 C CA . ALA B 1 207 ? -36.019 -24.854 24.187 1.00 9.16 211 ALA B CA 1
ATOM 4164 C C . ALA B 1 207 ? -37.118 -25.337 25.128 1.00 8.90 211 ALA B C 1
ATOM 4165 O O . ALA B 1 207 ? -37.268 -26.548 25.286 1.00 9.55 211 ALA B O 1
ATOM 4167 N N . HIS B 1 208 ? -37.907 -24.402 25.630 1.00 9.47 212 HIS B N 1
ATOM 4168 C CA . HIS B 1 208 ? -39.164 -24.744 26.293 1.00 9.16 212 HIS B CA 1
ATOM 4169 C C . HIS B 1 208 ? -40.238 -24.869 25.226 1.00 10.47 212 HIS B C 1
ATOM 4170 O O . HIS B 1 208 ? -40.870 -23.882 24.847 1.00 12.81 212 HIS B O 1
ATOM 4177 N N . PHE B 1 209 ? -40.374 -26.055 24.681 1.00 10.25 213 PHE B N 1
ATOM 4178 C CA . PHE B 1 209 ? -41.220 -26.305 23.484 1.00 9.95 213 PHE B CA 1
ATOM 4179 C C . PHE B 1 209 ? -42.502 -26.945 23.985 1.00 10.34 213 PHE B C 1
ATOM 4180 O O . PHE B 1 209 ? -42.743 -27.293 25.123 1.00 11.07 213 PHE B O 1
ATOM 4188 N N . ILE B 1 210 ? -43.408 -27.090 22.980 1.00 11.90 214 ILE B N 1
ATOM 4189 C CA . ILE B 1 210 ? -44.773 -27.608 23.161 1.00 12.06 214 ILE B CA 1
ATOM 4190 C C . ILE B 1 210 ? -44.942 -28.833 22.271 1.00 11.38 214 ILE B C 1
ATOM 4191 O O . ILE B 1 210 ? -44.621 -28.814 21.089 1.00 12.29 214 ILE B O 1
ATOM 4196 N N . VAL B 1 211 ? -45.479 -29.940 22.843 1.00 12.04 215 VAL B N 1
ATOM 4197 C CA . VAL B 1 211 ? -45.730 -31.150 22.075 1.00 13.05 215 VAL B CA 1
ATOM 4198 C C . VAL B 1 211 ? -46.698 -30.876 20.887 1.00 13.37 215 VAL B C 1
ATOM 4199 O O . VAL B 1 211 ? -47.766 -30.297 21.092 1.00 13.56 215 VAL B O 1
ATOM 4203 N N . GLY B 1 212 ? -46.181 -31.309 19.747 1.00 13.80 216 GLY B N 1
ATOM 4204 C CA . GLY B 1 212 ? -46.994 -31.078 18.493 1.00 15.37 216 GLY B CA 1
ATOM 4205 C C . GLY B 1 212 ? -46.794 -29.732 17.879 1.00 16.12 216 GLY B C 1
ATOM 4206 O O . GLY B 1 212 ? -47.256 -29.521 16.712 1.00 18.06 216 GLY B O 1
ATOM 4207 N N . SER B 1 213 ? -46.077 -28.774 18.502 1.00 15.75 217 SER B N 1
ATOM 4208 C CA . SER B 1 213 ? -45.755 -27.460 17.975 1.00 14.91 217 SER B CA 1
ATOM 4209 C C . SER B 1 213 ? -44.254 -27.191 18.166 1.00 13.81 217 SER B C 1
ATOM 4210 O O . SER B 1 213 ? -43.867 -26.070 18.294 1.00 16.19 217 SER B O 1
ATOM 4213 N N . THR B 1 214 ? -43.420 -28.203 18.177 1.00 12.29 218 THR B N 1
ATOM 4214 C CA . THR B 1 214 ? -42.007 -28.101 18.307 1.00 11.88 218 THR B CA 1
ATOM 4215 C C . THR B 1 214 ? -41.406 -27.743 16.931 1.00 13.63 218 THR B C 1
ATOM 4216 O O . THR B 1 214 ? -41.813 -28.427 15.946 1.00 13.78 218 THR B O 1
ATOM 4220 N N . PRO B 1 215 ? -40.396 -26.922 16.834 1.00 12.12 219 PRO B N 1
ATOM 4221 C CA . PRO B 1 215 ? -39.775 -26.707 15.518 1.00 13.01 219 PRO B CA 1
ATOM 4222 C C . PRO B 1 215 ? -39.165 -27.952 15.005 1.00 13.80 219 PRO B C 1
ATOM 4223 O O . PRO B 1 215 ? -38.704 -28.780 15.750 1.00 13.77 219 PRO B O 1
ATOM 4227 N N . SER B 1 216 ? -39.233 -28.123 13.664 1.00 13.73 220 SER B N 1
ATOM 4228 C CA . SER B 1 216 ? -38.621 -29.319 13.026 1.00 14.87 220 SER B CA 1
ATOM 4229 C C . SER B 1 216 ? -37.171 -29.362 13.164 1.00 14.19 220 SER B C 1
ATOM 4230 O O . SER B 1 216 ? -36.483 -28.295 13.374 1.00 13.39 220 SER B O 1
ATOM 4233 N N . GLN B 1 217 ? -36.535 -30.498 12.984 1.00 13.84 221 GLN B N 1
ATOM 4234 C CA . GLN B 1 217 ? -35.140 -30.627 13.004 1.00 13.34 221 GLN B CA 1
ATOM 4235 C C . GLN B 1 217 ? -34.463 -29.647 12.019 1.00 13.99 221 GLN B C 1
ATOM 4236 O O . GLN B 1 217 ? -33.483 -29.006 12.337 1.00 13.26 221 GLN B O 1
ATOM 4242 N N . SER B 1 218 ? -35.022 -29.481 10.802 1.00 14.06 222 SER B N 1
ATOM 4243 C CA . SER B 1 218 ? -34.404 -28.615 9.836 1.00 13.46 222 SER B CA 1
ATOM 4244 C C . SER B 1 218 ? -34.501 -27.118 10.293 1.00 12.27 222 SER B C 1
ATOM 4245 O O . SER B 1 218 ? -33.541 -26.395 10.174 1.00 12.67 222 SER B O 1
ATOM 4248 N N . ASP B 1 219 ? -35.656 -26.752 10.788 1.00 12.74 223 ASP B N 1
ATOM 4249 C CA . ASP B 1 219 ? -35.786 -25.378 11.304 1.00 13.57 223 ASP B CA 1
ATOM 4250 C C . ASP B 1 219 ? -34.833 -25.081 12.431 1.00 12.03 223 ASP B C 1
ATOM 4251 O O . ASP B 1 219 ? -34.256 -23.994 12.485 1.00 11.50 223 ASP B O 1
ATOM 4256 N N . LEU B 1 220 ? -34.744 -26.043 13.349 1.00 10.88 224 LEU B N 1
ATOM 4257 C CA . LEU B 1 220 ? -33.781 -25.881 14.466 1.00 10.92 224 LEU B CA 1
ATOM 4258 C C . LEU B 1 220 ? -32.374 -25.738 13.999 1.00 10.30 224 LEU B C 1
ATOM 4259 O O . LEU B 1 220 ? -31.619 -24.896 14.438 1.00 10.38 224 LEU B O 1
ATOM 4264 N N . THR B 1 221 ? -31.969 -26.586 13.002 1.00 11.28 225 THR B N 1
ATOM 4265 C CA . THR B 1 221 ? -30.603 -26.578 12.511 1.00 11.75 225 THR B CA 1
ATOM 4266 C C . THR B 1 221 ? -30.269 -25.250 11.784 1.00 10.75 225 THR B C 1
ATOM 4267 O O . THR B 1 221 ? -29.211 -24.730 11.939 1.00 11.29 225 THR B O 1
ATOM 4271 N N . THR B 1 222 ? -31.241 -24.798 11.007 1.00 11.99 226 THR B N 1
ATOM 4272 C CA . THR B 1 222 ? -31.042 -23.529 10.279 1.00 12.65 226 THR B CA 1
ATOM 4273 C C . THR B 1 222 ? -30.743 -22.395 11.267 1.00 12.64 226 THR B C 1
ATOM 4274 O O . THR B 1 222 ? -29.837 -21.569 11.096 1.00 13.37 226 THR B O 1
ATOM 4278 N N . VAL B 1 223 ? -31.417 -22.386 12.425 1.00 10.45 227 VAL B N 1
ATOM 4279 C CA . VAL B 1 223 ? -31.151 -21.380 13.461 1.00 9.94 227 VAL B CA 1
ATOM 4280 C C . VAL B 1 223 ? -29.820 -21.571 14.142 1.00 10.30 227 VAL B C 1
ATOM 4281 O O . VAL B 1 223 ? -29.080 -20.649 14.391 1.00 10.69 227 VAL B O 1
ATOM 4285 N N . LEU B 1 224 ? -29.498 -22.847 14.530 1.00 9.95 228 LEU B N 1
ATOM 4286 C CA . LEU B 1 224 ? -28.241 -23.095 15.130 1.00 10.90 228 LEU B CA 1
ATOM 4287 C C . LEU B 1 224 ? -27.057 -22.556 14.299 1.00 10.86 228 LEU B C 1
ATOM 4288 O O . LEU B 1 224 ? -26.145 -21.914 14.775 1.00 11.55 228 LEU B O 1
ATOM 4293 N N . LYS B 1 225 ? -27.116 -22.864 13.025 1.00 11.53 229 LYS B N 1
ATOM 4294 C CA . LYS B 1 225 ? -26.094 -22.397 12.047 1.00 12.85 229 LYS B CA 1
ATOM 4295 C C . LYS B 1 225 ? -26.019 -20.900 11.954 1.00 10.93 229 LYS B C 1
ATOM 4296 O O . LYS B 1 225 ? -24.927 -20.319 11.759 1.00 11.45 229 LYS B O 1
ATOM 4302 N N . GLY B 1 226 ? -27.165 -20.216 12.104 1.00 10.31 230 GLY B N 1
ATOM 4303 C CA . GLY B 1 226 ? -27.115 -18.768 12.120 1.00 11.24 230 GLY B CA 1
ATOM 4304 C C . GLY B 1 226 ? -26.360 -18.185 13.269 1.00 10.82 230 GLY B C 1
ATOM 4305 O O . GLY B 1 226 ? -25.787 -17.090 13.141 1.00 11.95 230 GLY B O 1
ATOM 4306 N N . TYR B 1 227 ? -26.269 -18.881 14.405 1.00 9.61 231 TYR B N 1
ATOM 4307 C CA . TYR B 1 227 ? -25.403 -18.454 15.478 1.00 9.60 231 TYR B CA 1
ATOM 4308 C C . TYR B 1 227 ? -23.965 -18.848 15.305 1.00 8.96 231 TYR B C 1
ATOM 4309 O O . TYR B 1 227 ? -23.082 -18.057 15.488 1.00 9.84 231 TYR B O 1
ATOM 4318 N N . THR B 1 228 ? -23.745 -20.115 14.913 1.00 8.81 232 THR B N 1
ATOM 4319 C CA . THR B 1 228 ? -22.348 -20.548 14.806 1.00 10.10 232 THR B CA 1
ATOM 4320 C C . THR B 1 228 ? -21.634 -19.802 13.693 1.00 9.43 232 THR B C 1
ATOM 4321 O O . THR B 1 228 ? -20.410 -19.581 13.757 1.00 10.51 232 THR B O 1
ATOM 4325 N N . ALA B 1 229 ? -22.353 -19.309 12.729 1.00 10.01 233 ALA B N 1
ATOM 4326 C CA . ALA B 1 229 ? -21.795 -18.470 11.643 1.00 9.96 233 ALA B CA 1
ATOM 4327 C C . ALA B 1 229 ? -21.185 -17.235 12.174 1.00 9.90 233 ALA B C 1
ATOM 4328 O O . ALA B 1 229 ? -20.341 -16.612 11.464 1.00 10.30 233 ALA B O 1
ATOM 4330 N N . LEU B 1 230 ? -21.572 -16.745 13.365 1.00 10.36 234 LEU B N 1
ATOM 4331 C CA . LEU B 1 230 ? -21.068 -15.535 13.995 1.00 9.98 234 LEU B CA 1
ATOM 4332 C C . LEU B 1 230 ? -19.874 -15.768 14.858 1.00 9.62 234 LEU B C 1
ATOM 4333 O O . LEU B 1 230 ? -19.431 -14.829 15.515 1.00 10.63 234 LEU B O 1
ATOM 4338 N N . GLY B 1 231 ? -19.374 -17.008 14.955 1.00 9.61 235 GLY B N 1
ATOM 4339 C CA . GLY B 1 231 ? -18.189 -17.297 15.720 1.00 10.04 235 GLY B CA 1
ATOM 4340 C C . GLY B 1 231 ? -18.458 -17.533 17.234 1.00 10.75 235 GLY B C 1
ATOM 4341 O O . GLY B 1 231 ? -17.602 -17.310 18.059 1.00 11.53 235 GLY B O 1
ATOM 4342 N N . VAL B 1 232 ? -19.655 -18.054 17.534 1.00 10.91 236 VAL B N 1
ATOM 4343 C CA . VAL B 1 232 ? -19.995 -18.544 18.881 1.00 10.06 236 VAL B CA 1
ATOM 4344 C C . VAL B 1 232 ? -20.408 -19.969 18.784 1.00 9.67 236 VAL B C 1
ATOM 4345 O O . VAL B 1 232 ? -20.792 -20.480 17.737 1.00 10.67 236 VAL B O 1
ATOM 4349 N N . GLU B 1 233 ? -20.338 -20.654 19.926 1.00 9.68 237 GLU B N 1
ATOM 4350 C CA . GLU B 1 233 ? -20.910 -21.969 20.102 1.00 9.94 237 GLU B CA 1
ATOM 4351 C C . GLU B 1 233 ? -22.400 -21.882 20.537 1.00 9.38 237 GLU B C 1
ATOM 4352 O O . GLU B 1 233 ? -22.842 -20.742 20.876 1.00 10.03 237 GLU B O 1
ATOM 4358 N N . VAL B 1 234 ? -23.098 -22.948 20.530 1.00 9.52 238 VAL B N 1
ATOM 4359 C CA . VAL B 1 234 ? -24.498 -22.989 20.884 1.00 9.91 238 VAL B CA 1
ATOM 4360 C C . VAL B 1 234 ? -24.767 -24.176 21.781 1.00 10.60 238 VAL B C 1
ATOM 4361 O O . VAL B 1 234 ? -24.067 -25.203 21.747 1.00 11.11 238 VAL B O 1
ATOM 4365 N N . ALA B 1 235 ? -25.883 -24.119 22.535 1.00 10.01 239 ALA B N 1
ATOM 4366 C CA . ALA B 1 235 ? -26.349 -25.281 23.335 1.00 10.12 239 ALA B CA 1
ATOM 4367 C C . ALA B 1 235 ? -27.836 -25.119 23.539 1.00 8.99 239 ALA B C 1
ATOM 4368 O O . ALA B 1 235 ? -28.306 -23.976 23.669 1.00 9.69 239 ALA B O 1
ATOM 4370 N N . TYR B 1 236 ? -28.565 -26.221 23.620 1.00 8.55 240 TYR B N 1
ATOM 4371 C CA . TYR B 1 236 ? -29.926 -26.213 24.111 1.00 9.59 240 TYR B CA 1
ATOM 4372 C C . TYR B 1 236 ? -29.837 -26.309 25.646 1.00 8.75 240 TYR B C 1
ATOM 4373 O O . TYR B 1 236 ? -29.197 -27.225 26.164 1.00 9.97 240 TYR B O 1
ATOM 4382 N N . THR B 1 237 ? -30.294 -25.292 26.354 1.00 8.19 241 THR B N 1
ATOM 4383 C CA . THR B 1 237 ? -30.007 -25.098 27.785 1.00 7.91 241 THR B CA 1
ATOM 4384 C C . THR B 1 237 ? -31.112 -25.549 28.732 1.00 7.91 241 THR B C 1
ATOM 4385 O O . THR B 1 237 ? -30.770 -25.786 29.925 1.00 8.20 241 THR B O 1
ATOM 4389 N N . GLU B 1 238 ? -32.355 -25.565 28.336 1.00 7.82 242 GLU B N 1
ATOM 4390 C CA . GLU B 1 238 ? -33.457 -25.781 29.303 1.00 7.89 242 GLU B CA 1
ATOM 4391 C C . GLU B 1 238 ? -34.582 -26.651 28.635 1.00 8.25 242 GLU B C 1
ATOM 4392 O O . GLU B 1 238 ? -35.756 -26.399 28.821 1.00 8.65 242 GLU B O 1
ATOM 4398 N N . LEU B 1 239 ? -34.155 -27.641 27.873 1.00 8.53 243 LEU B N 1
ATOM 4399 C CA . LEU B 1 239 ? -35.111 -28.350 27.056 1.00 9.27 243 LEU B CA 1
ATOM 4400 C C . LEU B 1 239 ? -36.186 -29.048 27.878 1.00 8.73 243 LEU B C 1
ATOM 4401 O O . LEU B 1 239 ? -35.885 -29.857 28.773 1.00 9.12 243 LEU B O 1
ATOM 4406 N N . ASP B 1 240 ? -37.415 -28.787 27.479 1.00 8.91 244 ASP B N 1
ATOM 4407 C CA . ASP B 1 240 ? -38.576 -29.587 27.962 1.00 9.55 244 ASP B CA 1
ATOM 4408 C C . ASP B 1 240 ? -39.651 -29.402 26.914 1.00 9.88 244 ASP B C 1
ATOM 4409 O O . ASP B 1 240 ? -39.611 -28.462 26.122 1.00 9.82 244 ASP B O 1
ATOM 4414 N N . ILE B 1 241 ? -40.563 -30.385 26.816 1.00 9.78 245 ILE B N 1
ATOM 4415 C CA . ILE B 1 241 ? -41.563 -30.319 25.727 1.00 10.39 245 ILE B CA 1
ATOM 4416 C C . ILE B 1 241 ? -42.947 -30.604 26.379 1.00 11.14 245 ILE B C 1
ATOM 4417 O O . ILE B 1 241 ? -43.274 -31.797 26.636 1.00 11.56 245 ILE B O 1
ATOM 4422 N N . ARG B 1 242 ? -43.616 -29.539 26.755 1.00 11.35 246 ARG B N 1
ATOM 4423 C CA . ARG B 1 242 ? -44.831 -29.654 27.599 1.00 11.89 246 ARG B CA 1
ATOM 4424 C C . ARG B 1 242 ? -46.023 -30.067 26.737 1.00 13.05 246 ARG B C 1
ATOM 4425 O O . ARG B 1 242 ? -46.167 -29.638 25.566 1.00 13.10 246 ARG B O 1
ATOM 4433 N N . MET B 1 243 ? -46.836 -30.917 27.311 1.00 12.87 247 MET B N 1
ATOM 4434 C CA . MET B 1 243 ? -48.100 -31.337 26.662 1.00 14.03 247 MET B CA 1
ATOM 4435 C C . MET B 1 243 ? -49.267 -30.837 27.351 1.00 14.52 247 MET B C 1
ATOM 4436 O O . MET B 1 243 ? -49.294 -30.623 28.547 1.00 14.61 247 MET B O 1
ATOM 4441 N N . GLN B 1 244 ? -50.371 -30.678 26.633 1.00 18.19 248 GLN B N 1
ATOM 4442 C CA . GLN B 1 244 ? -51.591 -30.356 27.268 1.00 21.61 248 GLN B CA 1
ATOM 4443 C C . GLN B 1 244 ? -52.105 -31.668 27.911 1.00 22.09 248 GLN B C 1
ATOM 4444 O O . GLN B 1 244 ? -52.123 -32.721 27.304 1.00 22.73 248 GLN B O 1
ATOM 4450 N N . LEU B 1 245 ? -52.475 -31.632 29.159 1.00 19.71 249 LEU B N 1
ATOM 4451 C CA . LEU B 1 245 ? -52.792 -32.859 29.983 1.00 20.87 249 LEU B CA 1
ATOM 4452 C C . LEU B 1 245 ? -54.216 -33.342 29.766 1.00 24.85 249 LEU B C 1
ATOM 4453 O O . LEU B 1 245 ? -54.955 -32.549 29.351 1.00 24.79 249 LEU B O 1
ATOM 4458 N N . PRO B 1 246 ? -54.540 -34.619 30.006 1.00 24.58 250 PRO B N 1
ATOM 4459 C CA . PRO B 1 246 ? -53.723 -35.691 30.520 1.00 24.21 250 PRO B CA 1
ATOM 4460 C C . PRO B 1 246 ? -52.859 -36.250 29.385 1.00 17.75 250 PRO B C 1
ATOM 4461 O O . PRO B 1 246 ? -53.177 -36.069 28.164 1.00 23.12 250 PRO B O 1
ATOM 4465 N N . SER B 1 247 ? -51.849 -36.923 29.817 1.00 24.11 251 SER B N 1
ATOM 4466 C CA . SER B 1 247 ? -51.001 -37.648 28.952 1.00 24.34 251 SER B CA 1
ATOM 4467 C C . SER B 1 247 ? -51.765 -38.820 28.283 1.00 23.69 251 SER B C 1
ATOM 4468 O O . SER B 1 247 ? -52.583 -39.483 28.929 1.00 27.43 251 SER B O 1
ATOM 4471 N N . THR B 1 248 ? -51.494 -39.025 27.013 1.00 21.54 252 THR B N 1
ATOM 4472 C CA . THR B 1 248 ? -52.060 -40.141 26.215 1.00 22.00 252 THR B CA 1
ATOM 4473 C C . THR B 1 248 ? -50.948 -40.770 25.461 1.00 20.71 252 THR B C 1
ATOM 4474 O O . THR B 1 248 ? -49.881 -40.144 25.270 1.00 20.43 252 THR B O 1
ATOM 4478 N N . ALA B 1 249 ? -51.041 -42.049 25.004 1.00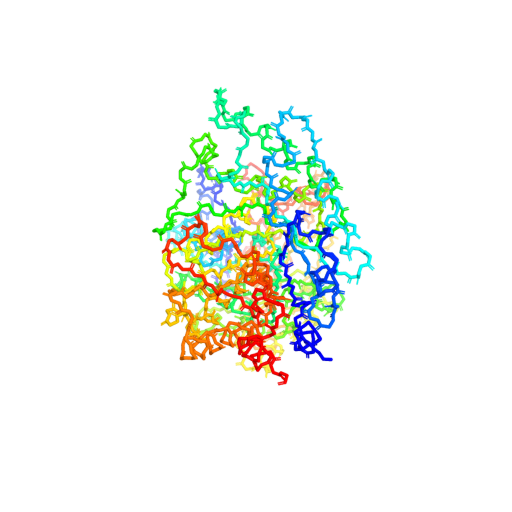 20.90 253 ALA B N 1
ATOM 4479 C CA . ALA B 1 249 ? -49.987 -42.657 24.210 1.00 17.38 253 ALA B CA 1
ATOM 4480 C C . ALA B 1 249 ? -49.647 -41.852 22.957 1.00 16.88 253 ALA B C 1
ATOM 4481 O O . ALA B 1 249 ? -48.532 -41.740 22.640 1.00 16.87 253 ALA B O 1
ATOM 4483 N N . ALA B 1 250 ? -50.628 -41.268 22.378 1.00 16.84 254 ALA B N 1
ATOM 4484 C CA . ALA B 1 250 ? -50.364 -40.531 21.161 1.00 18.88 254 ALA B CA 1
ATOM 4485 C C . ALA B 1 250 ? -49.536 -39.255 21.425 1.00 17.02 254 ALA B C 1
ATOM 4486 O O . ALA B 1 250 ? -48.641 -38.987 20.669 1.00 15.39 254 ALA B O 1
ATOM 4488 N N . LYS B 1 251 ? -49.864 -38.549 22.506 1.00 15.81 255 LYS B N 1
ATOM 4489 C CA . LYS B 1 251 ? -49.074 -37.355 22.940 1.00 15.92 255 LYS B CA 1
ATOM 4490 C C . LYS B 1 251 ? -47.764 -37.801 23.343 1.00 14.33 255 LYS B C 1
ATOM 4491 O O . LYS B 1 251 ? -46.785 -37.071 23.011 1.00 14.26 255 LYS B O 1
ATOM 4497 N N . LEU B 1 252 ? -47.529 -38.949 24.002 1.00 13.12 256 LEU B N 1
ATOM 4498 C CA . LEU B 1 252 ? -46.231 -39.388 24.306 1.00 14.80 256 LEU B CA 1
ATOM 4499 C C . LEU B 1 252 ? -45.368 -39.705 23.144 1.00 13.88 256 LEU B C 1
ATOM 4500 O O . LEU B 1 252 ? -44.171 -39.553 23.126 1.00 14.13 256 LEU B O 1
ATOM 4505 N N . ALA B 1 253 ? -46.062 -40.321 22.106 1.00 15.26 257 ALA B N 1
ATOM 4506 C CA . ALA B 1 253 ? -45.372 -40.557 20.856 1.00 14.73 257 ALA B CA 1
ATOM 4507 C C . ALA B 1 253 ? -44.944 -39.293 20.097 1.00 13.58 257 ALA B C 1
ATOM 4508 O O . ALA B 1 253 ? -43.827 -39.247 19.593 1.00 13.82 257 ALA B O 1
ATOM 4510 N N . GLN B 1 254 ? -45.851 -38.385 20.026 1.00 13.42 258 GLN B N 1
ATOM 4511 C CA . GLN B 1 254 ? -45.548 -37.055 19.425 1.00 14.22 258 GLN B CA 1
ATOM 4512 C C . GLN B 1 254 ? -44.334 -36.416 20.184 1.00 14.09 258 GLN B C 1
ATOM 4513 O O . GLN B 1 254 ? -43.376 -35.916 19.601 1.00 13.50 258 GLN B O 1
ATOM 4519 N N . GLN B 1 255 ? -44.433 -36.504 21.542 1.00 12.86 259 GLN B N 1
ATOM 4520 C CA . GLN B 1 255 ? -43.362 -35.907 22.380 1.00 12.47 259 GLN B CA 1
ATOM 4521 C C . GLN B 1 255 ? -42.047 -36.543 22.065 1.00 12.83 259 GLN B C 1
ATOM 4522 O O . GLN B 1 255 ? -40.972 -35.887 21.999 1.00 12.70 259 GLN B O 1
ATOM 4528 N N . SER B 1 256 ? -42.015 -37.895 21.850 1.00 12.56 260 SER B N 1
ATOM 4529 C CA . SER B 1 256 ? -40.781 -38.520 21.511 1.00 14.09 260 SER B CA 1
ATOM 4530 C C . SER B 1 256 ? -40.146 -37.975 20.181 1.00 13.09 260 SER B C 1
ATOM 4531 O O . SER B 1 256 ? -38.998 -37.750 20.120 1.00 13.82 260 SER B O 1
ATOM 4534 N N . THR B 1 257 ? -41.057 -37.855 19.178 1.00 14.36 261 THR B N 1
ATOM 4535 C CA . THR B 1 257 ? -40.599 -37.358 17.887 1.00 15.47 261 THR B CA 1
ATOM 4536 C C . THR B 1 257 ? -40.043 -35.914 18.037 1.00 14.22 261 THR B C 1
ATOM 4537 O O . THR B 1 257 ? -39.059 -35.536 17.456 1.00 14.08 261 THR B O 1
ATOM 4541 N N . ASP B 1 258 ? -40.735 -35.122 18.871 1.00 13.24 262 ASP B N 1
ATOM 4542 C CA . ASP B 1 258 ? -40.350 -33.738 19.131 1.00 13.70 262 ASP B CA 1
ATOM 4543 C C . ASP B 1 258 ? -38.965 -33.677 19.778 1.00 13.31 262 ASP B C 1
ATOM 4544 O O . ASP B 1 258 ? -38.100 -32.913 19.324 1.00 12.68 262 ASP B O 1
ATOM 4549 N N . PHE B 1 259 ? -38.743 -34.430 20.830 1.00 12.13 263 PHE B N 1
ATOM 4550 C CA . PHE B 1 259 ? -37.457 -34.462 21.452 1.00 11.66 263 PHE B CA 1
ATOM 4551 C C . PHE B 1 259 ? -36.356 -34.971 20.522 1.00 13.29 263 PHE B C 1
ATOM 4552 O O . PHE B 1 259 ? -35.225 -34.510 20.526 1.00 12.66 263 PHE B O 1
ATOM 4560 N N . GLN B 1 260 ? -36.680 -36.036 19.734 1.00 13.12 264 GLN B N 1
ATOM 4561 C CA . GLN B 1 260 ? -35.696 -36.574 18.786 1.00 13.66 264 GLN B CA 1
ATOM 4562 C C . GLN B 1 260 ? -35.116 -35.504 17.828 1.00 12.82 264 GLN B C 1
ATOM 4563 O O . GLN B 1 260 ? -33.940 -35.486 17.644 1.00 13.13 264 GLN B O 1
ATOM 4569 N N . GLY B 1 261 ? -36.034 -34.644 17.396 1.00 12.79 265 GLY B N 1
ATOM 4570 C CA . GLY B 1 261 ? -35.555 -33.635 16.467 1.00 13.58 265 GLY B CA 1
ATOM 4571 C C . GLY B 1 261 ? -34.589 -32.628 17.042 1.00 12.82 265 GLY B C 1
ATOM 4572 O O . GLY B 1 261 ? -33.690 -32.107 16.373 1.00 13.80 265 GLY B O 1
ATOM 4573 N N . VAL B 1 262 ?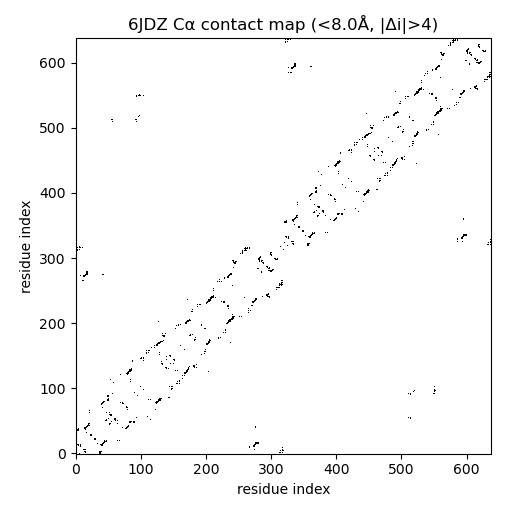 -34.832 -32.313 18.350 1.00 12.81 266 VAL B N 1
ATOM 4574 C CA . VAL B 1 262 ? -33.944 -31.397 19.016 1.00 11.85 266 VAL B CA 1
ATOM 4575 C C . VAL B 1 262 ? -32.553 -31.943 19.202 1.00 12.73 266 VAL B C 1
ATOM 4576 O O . VAL B 1 262 ? -31.531 -31.362 18.863 1.00 12.84 266 VAL B O 1
ATOM 4580 N N . ALA B 1 263 ? -32.444 -33.193 19.693 1.00 12.22 267 ALA B N 1
ATOM 4581 C CA . ALA B 1 263 ? -31.174 -33.832 19.865 1.00 12.61 267 ALA B CA 1
ATOM 4582 C C . ALA B 1 263 ? -30.459 -33.972 18.449 1.00 13.20 267 ALA B C 1
ATOM 4583 O O . ALA B 1 263 ? -29.283 -33.694 18.352 1.00 14.26 267 ALA B O 1
ATOM 4585 N N . ALA B 1 264 ? -31.259 -34.388 17.458 1.00 13.78 268 ALA B N 1
ATOM 4586 C CA . ALA B 1 264 ? -30.698 -34.571 16.085 1.00 14.64 268 ALA B CA 1
ATOM 4587 C C . ALA B 1 264 ? -30.167 -33.255 15.510 1.00 15.51 268 ALA B C 1
ATOM 4588 O O . ALA B 1 264 ? -29.067 -33.219 14.920 1.00 14.71 268 ALA B O 1
ATOM 4590 N N . ALA B 1 265 ? -30.872 -32.162 15.783 1.00 13.96 269 ALA B N 1
ATOM 4591 C CA . ALA B 1 265 ? -30.389 -30.828 15.303 1.00 15.27 269 ALA B CA 1
ATOM 4592 C C . ALA B 1 265 ? -29.045 -30.491 15.933 1.00 14.24 269 ALA B C 1
ATOM 4593 O O . ALA B 1 265 ? -28.096 -29.980 15.289 1.00 15.04 269 ALA B O 1
ATOM 4595 N N . CYS B 1 266 ? -28.879 -30.720 17.249 1.00 12.91 270 CYS B N 1
ATOM 4596 C CA . CYS B 1 266 ? -27.612 -30.417 17.859 1.00 12.78 270 CYS B CA 1
ATOM 4597 C C . CYS B 1 266 ? -26.502 -31.308 17.334 1.00 13.95 270 CYS B C 1
ATOM 4598 O O . CYS B 1 266 ? -25.445 -30.800 17.013 1.00 13.19 270 CYS B O 1
ATOM 4601 N N . VAL B 1 267 ? -26.773 -32.607 17.242 1.00 13.50 271 VAL B N 1
ATOM 4602 C CA . VAL B 1 267 ? -25.765 -33.572 16.698 1.00 14.79 271 VAL B CA 1
ATOM 4603 C C . VAL B 1 267 ? -25.332 -33.128 15.295 1.00 15.27 271 VAL B C 1
ATOM 4604 O O . VAL B 1 267 ? -24.132 -33.204 15.007 1.00 18.83 271 VAL B O 1
ATOM 4608 N N A SER B 1 268 ? -26.130 -32.429 14.591 0.35 13.65 272 SER B N 1
ATOM 4609 N N B SER B 1 268 ? -26.327 -32.808 14.499 0.65 15.98 272 SER B N 1
ATOM 4610 C CA A SER B 1 268 ? -25.800 -32.218 13.198 0.35 14.17 272 SER B CA 1
ATOM 4611 C CA B SER B 1 268 ? -26.148 -32.217 13.056 0.65 16.84 272 SER B CA 1
ATOM 4612 C C A SER B 1 268 ? -24.933 -31.082 13.074 0.35 15.41 272 SER B C 1
ATOM 4613 C C B SER B 1 268 ? -25.253 -30.951 12.981 0.65 17.62 272 SER B C 1
ATOM 4614 O O A SER B 1 268 ? -24.174 -31.010 12.071 0.35 15.50 272 SER B O 1
ATOM 4615 O O B SER B 1 268 ? -24.804 -30.578 11.853 0.65 16.08 272 SER B O 1
ATOM 4620 N N . THR B 1 269 ? -25.029 -30.158 14.038 1.00 17.17 273 THR B N 1
ATOM 4621 C CA . THR B 1 269 ? -24.399 -28.875 13.936 1.00 17.70 273 THR B CA 1
ATOM 4622 C C . THR B 1 269 ? -23.131 -28.766 14.652 1.00 15.97 273 THR B C 1
ATOM 4623 O O . THR B 1 269 ? -23.078 -28.839 15.915 1.00 15.62 273 THR B O 1
ATOM 4627 N N . THR B 1 270 ? -21.982 -28.530 13.936 1.00 15.47 274 THR B N 1
ATOM 4628 C CA . THR B 1 270 ? -20.755 -28.347 14.532 1.00 14.70 274 THR B CA 1
ATOM 4629 C C . THR B 1 270 ? -20.840 -27.118 15.436 1.00 14.38 274 THR B C 1
ATOM 4630 O O . THR B 1 270 ? -21.468 -26.101 14.961 1.00 17.67 274 THR B O 1
ATOM 4634 N N . GLY B 1 271 ? -20.377 -27.164 16.614 1.00 13.85 275 GLY B N 1
ATOM 4635 C CA . GLY B 1 271 ? -20.498 -26.013 17.513 1.00 13.49 275 GLY B CA 1
ATOM 4636 C C . GLY B 1 271 ? -21.683 -26.151 18.507 1.00 12.44 275 GLY B C 1
ATOM 4637 O O . GLY B 1 271 ? -21.711 -25.297 19.407 1.00 12.84 275 GLY B O 1
ATOM 4638 N N . CYS B 1 272 ? -22.542 -27.068 18.337 1.00 12.17 276 CYS B N 1
ATOM 4639 C CA . CYS B 1 272 ? -23.582 -27.388 19.359 1.00 11.72 276 CYS B CA 1
ATOM 4640 C C . CYS B 1 272 ? -22.934 -28.297 20.398 1.00 11.92 276 CYS B C 1
ATOM 4641 O O . CYS B 1 272 ? -22.748 -29.511 20.151 1.00 13.37 276 CYS B O 1
ATOM 4644 N N . VAL B 1 273 ? -22.596 -27.744 21.535 1.00 11.04 277 VAL B N 1
ATOM 4645 C CA . VAL B 1 273 ? -21.796 -28.432 22.502 1.00 11.04 277 VAL B CA 1
ATOM 4646 C C . VAL B 1 273 ? -22.621 -29.378 23.384 1.00 11.11 277 VAL B C 1
ATOM 4647 O O . VAL B 1 273 ? -22.015 -30.245 24.044 1.00 11.88 277 VAL B O 1
ATOM 4651 N N . GLY B 1 274 ? -23.918 -29.250 23.441 1.00 11.11 278 GLY B N 1
ATOM 4652 C CA . GLY B 1 274 ? -24.697 -30.138 24.298 1.00 11.01 278 GLY B CA 1
ATOM 4653 C C . GLY B 1 274 ? -26.111 -29.712 24.447 1.00 9.97 278 GLY B C 1
ATOM 4654 O O . GLY B 1 274 ? -26.594 -28.689 23.911 1.00 9.88 278 GLY B O 1
ATOM 4655 N N . VAL B 1 275 ? -26.825 -30.599 25.154 1.00 10.01 279 VAL B N 1
ATOM 4656 C CA . VAL B 1 275 ? -28.218 -30.421 25.493 1.00 9.45 279 VAL B CA 1
ATOM 4657 C C . VAL B 1 275 ? -28.397 -30.625 26.970 1.00 10.37 279 VAL B C 1
ATOM 4658 O O . VAL B 1 275 ? -27.866 -31.614 27.522 1.00 10.56 279 VAL B O 1
ATOM 4662 N N . THR B 1 276 ? -29.091 -29.706 27.645 1.00 9.35 280 THR B N 1
ATOM 4663 C CA . THR B 1 276 ? -29.522 -29.806 29.037 1.00 8.36 280 THR B CA 1
ATOM 4664 C C . THR B 1 276 ? -30.999 -29.839 29.044 1.00 8.53 280 THR B C 1
ATOM 4665 O O . THR B 1 276 ? -31.659 -28.935 28.474 1.00 8.96 280 THR B O 1
ATOM 4669 N N . ILE B 1 277 ? -31.632 -30.843 29.690 1.00 8.65 281 ILE B N 1
ATOM 4670 C CA . ILE B 1 277 ? -33.070 -30.835 29.931 1.00 8.68 281 ILE B CA 1
ATOM 4671 C C . ILE B 1 277 ? -33.392 -30.138 31.263 1.00 8.71 281 ILE B C 1
ATOM 4672 O O . ILE B 1 277 ? -32.541 -30.172 32.183 1.00 8.95 281 ILE B O 1
ATOM 4677 N N . TRP B 1 278 ? -34.540 -29.490 31.329 1.00 8.34 282 TRP B N 1
ATOM 4678 C CA . TRP B 1 278 ? -34.832 -28.689 32.549 1.00 8.28 282 TRP B CA 1
ATOM 4679 C C . TRP B 1 278 ? -35.473 -29.568 33.629 1.00 8.47 282 TRP B C 1
ATOM 4680 O O . TRP B 1 278 ? -36.693 -29.645 33.794 1.00 8.74 282 TRP B O 1
ATOM 4691 N N . ASP B 1 279 ? -34.558 -30.269 34.291 1.00 8.35 283 ASP B N 1
ATOM 4692 C CA . ASP B 1 279 ? -34.866 -31.431 35.117 1.00 8.94 283 ASP B CA 1
ATOM 4693 C C . ASP B 1 279 ? -35.140 -32.621 34.231 1.00 8.86 283 ASP B C 1
ATOM 4694 O O . ASP B 1 279 ? -35.203 -32.475 33.011 1.00 9.67 283 ASP B O 1
ATOM 4699 N N . TRP B 1 280 ? -35.336 -33.795 34.835 1.00 9.03 284 TRP B N 1
ATOM 4700 C CA . TRP B 1 280 ? -35.465 -35.038 34.058 1.00 9.22 284 TRP B CA 1
ATOM 4701 C C . TRP B 1 280 ? -36.674 -35.835 34.353 1.00 9.86 284 TRP B C 1
ATOM 4702 O O . TRP B 1 280 ? -37.008 -36.714 33.510 1.00 9.79 284 TRP B O 1
ATOM 4713 N N . THR B 1 281 ? -37.341 -35.596 35.453 1.00 8.98 285 THR B N 1
ATOM 4714 C CA . THR B 1 281 ? -38.542 -36.294 35.824 1.00 9.15 285 THR B CA 1
ATOM 4715 C C . THR B 1 281 ? -39.695 -35.346 35.873 1.00 8.60 285 THR B C 1
ATOM 4716 O O . THR B 1 281 ? -39.616 -34.267 36.540 1.00 9.09 285 THR B O 1
ATOM 4720 N N . ASP B 1 282 ? -40.868 -35.753 35.391 1.00 9.39 286 ASP B N 1
ATOM 4721 C CA . ASP B 1 282 ? -42.098 -35.001 35.470 1.00 9.34 286 ASP B CA 1
ATOM 4722 C C . ASP B 1 282 ? -42.451 -34.638 36.919 1.00 9.73 286 ASP B C 1
ATOM 4723 O O . ASP B 1 282 ? -43.187 -33.655 37.129 1.00 10.69 286 ASP B O 1
ATOM 4728 N N . LYS B 1 283 ? -42.044 -35.427 37.928 1.00 9.30 287 LYS B N 1
ATOM 4729 C CA . LYS B 1 283 ? -42.329 -35.076 39.296 1.00 9.77 287 LYS B CA 1
ATOM 4730 C C . LYS B 1 283 ? -41.909 -33.639 39.632 1.00 10.15 287 LYS B C 1
ATOM 4731 O O . LYS B 1 283 ? -42.610 -32.938 40.378 1.00 10.40 287 LYS B O 1
ATOM 4737 N N . TYR B 1 284 ? -40.728 -33.275 39.158 1.00 9.45 288 TYR B N 1
ATOM 4738 C CA . TYR B 1 284 ? -40.121 -32.010 39.604 1.00 9.55 288 TYR B CA 1
ATOM 4739 C C . TYR B 1 284 ? -40.166 -30.931 38.536 1.00 10.49 288 TYR B C 1
ATOM 4740 O O . TYR B 1 284 ? -39.620 -29.846 38.749 1.00 11.35 288 TYR B O 1
ATOM 4749 N N . SER B 1 285 ? -40.807 -31.141 37.416 1.00 10.36 289 SER B N 1
ATOM 4750 C CA . SER B 1 285 ? -40.907 -30.094 36.406 1.00 9.79 289 SER B CA 1
ATOM 4751 C C . SER B 1 285 ? -41.514 -28.834 36.839 1.00 9.89 289 SER B C 1
ATOM 4752 O O . SER B 1 285 ? -42.570 -28.860 37.474 1.00 10.79 289 SER B O 1
ATOM 4755 N N . TRP B 1 286 ? -40.944 -27.726 36.466 1.00 9.97 290 TRP B N 1
ATOM 4756 C CA . TRP B 1 286 ? -41.542 -26.393 36.719 1.00 10.35 290 TRP B CA 1
ATOM 4757 C C . TRP B 1 286 ? -42.811 -26.182 35.899 1.00 10.68 290 TRP B C 1
ATOM 4758 O O . TRP B 1 286 ? -43.515 -25.191 36.216 1.00 12.41 290 TRP B O 1
ATOM 4769 N N . VAL B 1 287 ? -43.104 -26.959 34.899 1.00 10.12 291 VAL B N 1
ATOM 4770 C CA . VAL B 1 287 ? -44.134 -26.580 33.911 1.00 11.14 291 VAL B CA 1
ATOM 4771 C C . VAL B 1 287 ? -45.566 -26.421 34.502 1.00 12.44 291 VAL B C 1
ATOM 4772 O O . VAL B 1 287 ? -46.210 -25.386 34.205 1.00 13.10 291 VAL B O 1
ATOM 4776 N N . PRO B 1 288 ? -46.068 -27.358 35.294 1.00 12.54 292 PRO B N 1
ATOM 4777 C CA . PRO B 1 288 ? -47.508 -27.218 35.657 1.00 16.01 292 PRO B CA 1
ATOM 4778 C C . PRO B 1 288 ? -47.833 -25.929 36.425 1.00 19.42 292 PRO B C 1
ATOM 4779 O O . PRO B 1 288 ? -48.957 -25.334 36.257 1.00 20.33 292 PRO B O 1
ATOM 4783 N N A SER B 1 289 ? -46.932 -25.602 37.304 0.56 20.22 293 SER B N 1
ATOM 4784 N N B SER B 1 289 ? -46.864 -25.327 37.113 0.44 17.41 293 SER B N 1
ATOM 4785 C CA A SER B 1 289 ? -46.958 -24.338 38.064 0.56 22.29 293 SER B CA 1
ATOM 4786 C CA B SER B 1 289 ? -47.160 -24.105 37.950 0.44 18.75 293 SER B CA 1
ATOM 4787 C C A SER B 1 289 ? -47.201 -23.061 37.214 0.56 22.66 293 SER B C 1
ATOM 4788 C C B SER B 1 289 ? -46.949 -22.802 37.190 0.44 20.68 293 SER B C 1
ATOM 4789 O O A SER B 1 289 ? -47.963 -22.168 37.731 0.56 24.05 293 SER B O 1
ATOM 4790 O O B SER B 1 289 ? -47.081 -21.644 37.620 0.44 16.06 293 SER B O 1
ATOM 4795 N N . VAL B 1 290 ? -46.627 -22.969 35.991 1.00 18.64 294 VAL B N 1
ATOM 4796 C CA . VAL B 1 290 ? -46.469 -21.871 35.125 1.00 19.75 294 VAL B CA 1
ATOM 4797 C C . VAL B 1 290 ? -47.386 -21.880 33.932 1.00 18.25 294 VAL B C 1
ATOM 4798 O O . VAL B 1 290 ? -47.859 -20.805 33.509 1.00 19.84 294 VAL B O 1
ATOM 4802 N N . PHE B 1 291 ? -47.618 -23.075 33.376 1.00 14.97 295 PHE B N 1
ATOM 4803 C CA . PHE B 1 291 ? -48.396 -23.236 32.163 1.00 15.12 295 PHE B CA 1
ATOM 4804 C C . PHE B 1 291 ? -49.626 -24.019 32.490 1.00 14.53 295 PHE B C 1
ATOM 4805 O O . PHE B 1 291 ? -49.635 -25.224 32.454 1.00 14.38 295 PHE B O 1
ATOM 4813 N N . GLN B 1 292 ? -50.736 -23.297 32.791 1.00 15.06 296 GLN B N 1
ATOM 4814 C CA . GLN B 1 292 ? -51.924 -23.931 33.243 1.00 16.96 296 GLN B CA 1
ATOM 4815 C C . GLN B 1 292 ? -52.464 -24.972 32.298 1.00 15.60 296 GLN B C 1
ATOM 4816 O O . GLN B 1 292 ? -52.610 -24.757 31.150 1.00 17.84 296 GLN B O 1
ATOM 4822 N N . GLY B 1 293 ? -52.633 -26.163 32.791 1.00 15.54 297 GLY B N 1
ATOM 4823 C CA . GLY B 1 293 ? -53.101 -27.350 32.171 1.00 16.46 297 GLY B CA 1
ATOM 4824 C C . GLY B 1 293 ? -52.071 -28.147 31.379 1.00 18.75 297 GLY B C 1
ATOM 4825 O O . GLY B 1 293 ? -52.432 -29.054 30.641 1.00 20.90 297 GLY B O 1
ATOM 4826 N N . TYR B 1 294 ? -50.801 -27.691 31.390 1.00 14.59 298 TYR B N 1
ATOM 4827 C CA . TYR B 1 294 ? -49.713 -28.347 30.710 1.00 13.66 298 TYR B CA 1
ATOM 4828 C C . TYR B 1 294 ? -48.862 -29.134 31.665 1.00 13.63 298 TYR B C 1
ATOM 4829 O O . TYR B 1 294 ? -48.866 -28.862 32.880 1.00 14.10 298 TYR B O 1
ATOM 4838 N N . GLY B 1 295 ? -48.171 -30.131 31.204 1.00 12.54 299 GLY B N 1
ATOM 4839 C CA . GLY B 1 295 ? -47.343 -30.946 32.029 1.00 12.05 299 GLY B CA 1
ATOM 4840 C C . GLY B 1 295 ? -46.684 -32.060 31.293 1.00 11.78 299 GLY B C 1
ATOM 4841 O O . GLY B 1 295 ? -46.431 -31.934 30.058 1.00 11.47 299 GLY B O 1
ATOM 4842 N N . ALA B 1 296 ? -46.363 -33.116 32.026 1.00 11.57 300 ALA B N 1
ATOM 4843 C CA . ALA B 1 296 ? -45.632 -34.244 31.569 1.00 11.34 300 ALA B CA 1
ATOM 4844 C C . ALA B 1 296 ? -44.563 -33.936 30.530 1.00 11.00 300 ALA B C 1
ATOM 4845 O O . ALA B 1 296 ? -44.537 -34.535 29.444 1.00 11.63 300 ALA B O 1
ATOM 4847 N N . PRO B 1 297 ? -43.554 -33.047 30.839 1.00 10.40 301 PRO B N 1
ATOM 4848 C CA . PRO B 1 297 ? -42.727 -32.461 29.789 1.00 10.05 301 PRO B CA 1
ATOM 4849 C C . PRO B 1 297 ? -41.445 -33.188 29.576 1.00 9.69 301 PRO B C 1
ATOM 4850 O O . PRO B 1 297 ? -40.659 -32.716 28.694 1.00 10.89 301 PRO B O 1
ATOM 4854 N N . LEU B 1 298 ? -41.080 -34.220 30.328 1.00 10.10 302 LEU B N 1
ATOM 4855 C CA . LEU B 1 298 ? -39.724 -34.706 30.415 1.00 9.48 302 LEU B CA 1
ATOM 4856 C C . LEU B 1 298 ? -39.556 -36.165 30.005 1.00 9.77 302 LEU B C 1
ATOM 4857 O O . LEU B 1 298 ? -40.563 -36.832 29.799 1.00 11.92 302 LEU B O 1
ATOM 4862 N N . PRO B 1 299 ? 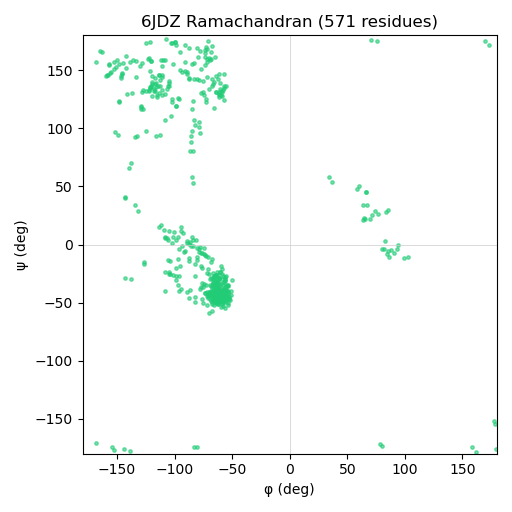-38.329 -36.656 29.951 1.00 10.42 303 PRO B N 1
ATOM 4863 C CA . PRO B 1 299 ? -38.132 -38.041 29.414 1.00 11.26 303 PRO B CA 1
ATOM 4864 C C . PRO B 1 299 ? -38.426 -39.121 30.419 1.00 11.87 303 PRO B C 1
ATOM 4865 O O . PRO B 1 299 ? -38.417 -40.307 30.026 1.00 12.88 303 PRO B O 1
ATOM 4869 N N . TRP B 1 300 ? -38.565 -38.822 31.745 1.00 10.87 304 TRP B N 1
ATOM 4870 C CA . TRP B 1 300 ? -39.017 -39.747 32.769 1.00 11.05 304 TRP B CA 1
ATOM 4871 C C . TRP B 1 300 ? -40.210 -39.246 33.392 1.00 10.91 304 TRP B C 1
ATOM 4872 O O . TRP B 1 300 ? -40.393 -38.020 33.594 1.00 10.89 304 TRP B O 1
ATOM 4883 N N . ASP B 1 301 ? -41.127 -40.172 33.772 1.00 10.84 305 ASP B N 1
ATOM 4884 C CA . ASP B 1 301 ? -42.337 -39.798 34.439 1.00 10.95 305 ASP B CA 1
ATOM 4885 C C . ASP B 1 301 ? -42.125 -39.547 35.974 1.00 10.51 305 ASP B C 1
ATOM 4886 O O . ASP B 1 301 ? -41.011 -39.563 36.480 1.00 10.66 305 ASP B O 1
ATOM 4891 N N . GLU B 1 302 ? -43.235 -39.323 36.645 1.00 12.11 306 GLU B N 1
ATOM 4892 C CA . GLU B 1 302 ? -43.205 -38.969 38.059 1.00 11.47 306 GLU B CA 1
ATOM 4893 C C . GLU B 1 302 ? -42.810 -40.117 38.966 1.00 12.53 306 GLU B C 1
ATOM 4894 O O . GLU B 1 302 ? -42.702 -39.928 40.154 1.00 13.00 306 GLU B O 1
ATOM 4900 N N . ASN B 1 303 ? -42.747 -41.366 38.433 1.00 12.01 307 ASN B N 1
ATOM 4901 C CA . ASN B 1 303 ? -42.263 -42.514 39.126 1.00 12.00 307 ASN B CA 1
ATOM 4902 C C . ASN B 1 303 ? -40.884 -42.842 38.749 1.00 13.10 307 ASN B C 1
ATOM 4903 O O . ASN B 1 303 ? -40.327 -43.932 39.078 1.00 13.97 307 ASN B O 1
ATOM 4908 N N . TYR B 1 304 ? -40.182 -41.933 38.007 1.00 11.46 308 TYR B N 1
ATOM 4909 C CA . TYR B 1 304 ? -38.805 -42.089 37.563 1.00 12.34 308 TYR B CA 1
ATOM 4910 C C . TYR B 1 304 ? -38.630 -43.291 36.592 1.00 13.74 308 TYR B C 1
ATOM 4911 O O . TYR B 1 304 ? -37.553 -43.851 36.514 1.00 14.12 308 TYR B O 1
ATOM 4920 N N . VAL B 1 305 ? -39.641 -43.476 35.835 1.00 12.89 309 VAL B N 1
ATOM 4921 C CA . VAL B 1 305 ? -39.631 -44.515 34.746 1.00 14.36 309 VAL B CA 1
ATOM 4922 C C . VAL B 1 305 ? -39.528 -43.822 33.414 1.00 13.76 309 VAL B C 1
ATOM 4923 O O . VAL B 1 305 ? -40.217 -42.809 33.127 1.00 12.62 309 VAL B O 1
ATOM 4927 N N . LYS B 1 306 ? -38.642 -44.325 32.565 1.00 13.14 310 LYS B N 1
ATOM 4928 C CA . LYS B 1 306 ? -38.481 -43.777 31.247 1.00 12.76 310 LYS B CA 1
ATOM 4929 C C . LYS B 1 306 ? -39.766 -43.752 30.466 1.00 13.75 310 LYS B C 1
ATOM 4930 O O . LYS B 1 306 ? -40.529 -44.756 30.409 1.00 15.51 310 LYS B O 1
ATOM 4936 N N . LYS B 1 307 ? -40.042 -42.632 29.754 1.00 12.86 311 LYS B N 1
ATOM 4937 C CA . LYS B 1 307 ? -41.069 -42.465 28.833 1.00 12.88 311 LYS B CA 1
ATOM 4938 C C . LYS B 1 307 ? -40.518 -42.644 27.365 1.00 11.86 311 LYS B C 1
ATOM 4939 O O . LYS B 1 307 ? -39.358 -42.701 27.160 1.00 12.88 311 LYS B O 1
ATOM 4945 N N . PRO B 1 308 ? -41.512 -42.678 26.416 1.00 14.37 312 PRO B N 1
ATOM 4946 C CA . PRO B 1 308 ? -41.003 -42.813 25.023 1.00 14.72 312 PRO B CA 1
ATOM 4947 C C . PRO B 1 308 ? -40.038 -41.745 24.613 1.00 15.34 312 PRO B C 1
ATOM 4948 O O . PRO B 1 308 ? -39.080 -42.008 23.880 1.00 15.32 312 PRO B O 1
ATOM 4952 N N . ALA B 1 309 ? -40.167 -40.489 25.168 1.00 13.56 313 ALA B N 1
ATOM 4953 C CA . ALA B 1 309 ? -39.182 -39.445 24.886 1.00 13.59 313 ALA B CA 1
ATOM 4954 C C . ALA B 1 309 ? -37.751 -39.800 25.191 1.00 12.83 313 ALA B C 1
ATOM 4955 O O . ALA B 1 309 ? -36.819 -39.298 24.550 1.00 12.88 313 ALA B O 1
ATOM 4957 N N . TYR B 1 310 ? -37.451 -40.729 26.155 1.00 12.92 314 TYR B N 1
ATOM 4958 C CA . TYR B 1 310 ? -36.108 -41.090 26.379 1.00 12.40 314 TYR B CA 1
ATOM 4959 C C . TYR B 1 310 ? -35.538 -41.794 25.095 1.00 13.55 314 TYR B C 1
ATOM 4960 O O . TYR B 1 310 ? -34.411 -41.580 24.738 1.00 13.91 314 TYR B O 1
ATOM 4969 N N . ASP B 1 311 ? -36.363 -42.711 24.577 1.00 13.97 315 ASP B N 1
ATOM 4970 C CA . ASP B 1 311 ? -35.994 -43.407 23.322 1.00 16.44 315 ASP B CA 1
ATOM 4971 C C . ASP B 1 311 ? -35.864 -42.429 22.157 1.00 14.80 315 ASP B C 1
ATOM 4972 O O . ASP B 1 311 ? -34.935 -42.569 21.320 1.00 17.29 315 ASP B O 1
ATOM 4977 N N . GLY B 1 312 ? -36.761 -41.460 22.078 1.00 14.90 316 GLY B N 1
ATOM 4978 C CA . GLY B 1 312 ? -36.663 -40.420 21.028 1.00 14.45 316 GLY B CA 1
ATOM 4979 C C . GLY B 1 312 ? -35.352 -39.687 21.140 1.00 15.83 316 GLY B C 1
ATOM 4980 O O . GLY B 1 312 ? -34.641 -39.452 20.134 1.00 15.47 316 GLY B O 1
ATOM 4981 N N . LEU B 1 313 ? -34.915 -39.303 22.369 1.00 14.75 317 LEU B N 1
ATOM 4982 C CA . LEU B 1 313 ? -33.667 -38.666 22.513 1.00 14.52 317 LEU B CA 1
ATOM 4983 C C . LEU B 1 313 ? -32.482 -39.554 22.096 1.00 14.58 317 LEU B C 1
ATOM 4984 O O . LEU B 1 313 ? -31.605 -39.124 21.394 1.00 15.32 317 LEU B O 1
ATOM 4989 N N . MET B 1 314 ? -32.470 -40.806 22.515 1.00 15.03 318 MET B N 1
ATOM 4990 C CA . MET B 1 314 ? -31.409 -41.734 22.134 1.00 16.08 318 MET B CA 1
ATOM 4991 C C . MET B 1 314 ? -31.357 -41.912 20.598 1.00 14.44 318 MET B C 1
ATOM 4992 O O . MET B 1 314 ? -30.270 -41.854 20.099 1.00 16.29 318 MET B O 1
ATOM 4997 N N . ALA B 1 315 ? -32.489 -41.945 19.959 1.00 15.29 319 ALA B N 1
ATOM 4998 C CA . ALA B 1 315 ? -32.522 -42.029 18.466 1.00 17.20 319 ALA B CA 1
ATOM 4999 C C . ALA B 1 315 ? -31.898 -40.800 17.908 1.00 17.58 319 ALA B C 1
ATOM 5000 O O . ALA B 1 315 ? -31.083 -40.855 16.985 1.00 17.78 319 ALA B O 1
ATOM 5002 N N . GLY B 1 316 ? -32.289 -39.590 18.418 1.00 16.10 320 GLY B N 1
ATOM 5003 C CA . GLY B 1 316 ? -31.760 -38.359 17.876 1.00 16.55 320 GLY B CA 1
ATOM 5004 C C . GLY B 1 316 ? -30.310 -38.206 18.094 1.00 15.08 320 GLY B C 1
ATOM 5005 O O . GLY B 1 316 ? -29.599 -37.446 17.378 1.00 17.66 320 GLY B O 1
ATOM 5006 N N . LEU B 1 317 ? -29.766 -38.772 19.162 1.00 15.48 321 LEU B N 1
ATOM 5007 C CA . LEU B 1 317 ? -28.401 -38.782 19.442 1.00 16.54 321 LEU B CA 1
ATOM 5008 C C . LEU B 1 317 ? -27.599 -39.903 18.680 1.00 18.58 321 LEU B C 1
ATOM 5009 O O . LEU B 1 317 ? -26.353 -40.023 18.872 1.00 21.40 321 LEU B O 1
ATOM 5014 N N . GLY B 1 318 ? -28.302 -40.610 17.841 1.00 17.80 322 GLY B N 1
ATOM 5015 C CA . GLY B 1 318 ? -27.734 -41.700 16.976 1.00 20.30 322 GLY B CA 1
ATOM 5016 C C . GLY B 1 318 ? -27.259 -42.895 17.784 1.00 22.26 322 GLY B C 1
ATOM 5017 O O . GLY B 1 318 ? -26.333 -43.681 17.336 1.00 25.65 322 GLY B O 1
ATOM 5018 N N . ALA B 1 319 ? -27.924 -43.208 18.888 1.00 24.05 323 ALA B N 1
ATOM 5019 C CA . ALA B 1 319 ? -27.594 -44.389 19.643 1.00 28.75 323 ALA B CA 1
ATOM 5020 C C . ALA B 1 319 ? -28.442 -45.609 19.223 1.00 34.28 323 ALA B C 1
ATOM 5021 O O . ALA B 1 319 ? -29.550 -45.426 18.645 1.00 36.72 323 ALA B O 1
#

Nearest PDB structures (foldseek):
  7wh7-assembly2_B  TM=1.002E+00  e=1.983E-64  Aspergillus fumigatus
  6jdz-assembly2_B  TM=1.002E+00  e=4.432E-63  Aspergillus fumigatus Z5
  7wha-assembly1_A  TM=9.978E-01  e=8.249E-63  Aspergillus fumigatus
  6q8m-assembly2_B  TM=9.982E-01  e=3.364E-54  Aspergillus aculeatus ATCC 16872
  1vbu-assembly2_B  TM=9.619E-01  e=2.720E-36  Thermotoga maritima